Protein 3CYG (pdb70)

B-factor: mean 59.07, std 14.81, range [22.62, 112.81]

Radius of gyration: 25.95 Å; Cα contacts (8 Å, |Δi|>4): 690; chains: 2; bounding box: 53×81×64 Å

Solvent-accessible surface area: 22153 Å² total

Nearest PDB structures (foldseek):
  3cyg-assembly2_A  TM=1.002E+00  e=1.520E-41  Fervidobacterium nodosum Rt17-B1
  3cyg-assembly3_B  TM=9.749E-01  e=2.012E-31  Fervidobacterium nodosum Rt17-B1
  3s5t-assembly1_A-2  TM=7.411E-01  e=6.518E-13  Bacteroides fragilis NCTC 9343
  5jen-assembly1_A  TM=7.368E-01  e=2.072E-12  Bacillus subtilis subsp. subtilis str. 168
  4e72-assembly1_A  TM=6.766E-01  e=4.238E-10  Pseudomonas aeruginosa PAO1

Structure (mmCIF, N/CA/C/O backbone):
data_3CYG
#
_entry.id   3CYG
#
_cell.length_a   42.228
_cell.length_b   72.794
_cell.length_c   166.359
_cell.angle_alpha   90.00
_cell.angle_beta   90.00
_cell.angle_gamma   90.00
#
_symmetry.space_group_name_H-M   'P 21 21 21'
#
loop_
_entity.id
_entity.type
_entity.pdbx_description
1 polymer 'Uncharacterized protein'
2 water water
#
loop_
_atom_site.group_PDB
_atom_site.id
_atom_site.type_symbol
_atom_site.label_atom_id
_atom_site.label_alt_id
_atom_site.label_comp_id
_atom_site.label_asym_id
_atom_site.label_entity_id
_atom_site.label_seq_id
_atom_site.pdbx_PDB_ins_code
_atom_site.Cartn_x
_atom_site.Cartn_y
_atom_site.Cartn_z
_atom_site.occupancy
_atom_site.B_iso_or_equiv
_atom_site.auth_seq_id
_atom_site.auth_comp_id
_atom_site.auth_asym_id
_atom_site.auth_atom_id
_atom_site.pdbx_PDB_model_num
ATOM 1 N N . LEU A 1 3 ? 30.428 12.655 -13.516 1.00 69.78 36 LEU A N 1
ATOM 2 C CA . LEU A 1 3 ? 30.395 12.691 -12.026 1.00 71.30 36 LEU A CA 1
ATOM 3 C C . LEU A 1 3 ? 29.029 13.155 -11.481 1.00 72.48 36 LEU A C 1
ATOM 4 O O . LEU A 1 3 ? 28.156 13.601 -12.234 1.00 72.63 36 LEU A O 1
ATOM 9 N N . ARG A 1 4 ? 28.853 13.040 -10.168 1.00 73.73 37 ARG A N 1
ATOM 10 C CA . ARG A 1 4 ? 27.606 13.410 -9.505 1.00 74.59 37 ARG A CA 1
ATOM 11 C C . ARG A 1 4 ? 27.412 14.918 -9.320 1.00 74.10 37 ARG A C 1
ATOM 12 O O . ARG A 1 4 ? 28.368 15.657 -9.086 1.00 74.21 37 ARG A O 1
ATOM 28 N N . LYS A 1 6 ? 26.891 18.572 -8.151 1.00 66.36 39 LYS A N 1
ATOM 29 C CA . LYS A 1 6 ? 27.483 19.213 -6.977 1.00 63.85 39 LYS A CA 1
ATOM 30 C C . LYS A 1 6 ? 26.705 20.389 -6.379 1.00 59.73 39 LYS A C 1
ATOM 31 O O . LYS A 1 6 ? 26.368 21.349 -7.062 1.00 60.54 39 LYS A O 1
ATOM 37 N N . VAL A 1 7 ? 26.451 20.295 -5.079 1.00 55.20 40 VAL A N 1
ATOM 38 C CA . VAL A 1 7 ? 25.681 21.281 -4.327 1.00 50.58 40 VAL A CA 1
ATOM 39 C C . VAL A 1 7 ? 26.473 22.432 -3.710 1.00 49.01 40 VAL A C 1
ATOM 40 O O . VAL A 1 7 ? 25.933 23.215 -2.933 1.00 50.08 40 VAL A O 1
ATOM 44 N N . PHE A 1 8 ? 27.749 22.532 -4.052 1.00 45.21 41 PHE A N 1
ATOM 45 C CA . PHE A 1 8 ? 28.589 23.583 -3.515 1.00 42.12 41 PHE A CA 1
ATOM 46 C C . PHE A 1 8 ? 29.511 24.095 -4.582 1.00 42.00 41 PHE A C 1
ATOM 47 O O . PHE A 1 8 ? 30.106 23.312 -5.314 1.00 42.57 41 PHE A O 1
ATOM 55 N N . GLU A 1 9 ? 29.632 25.413 -4.668 1.00 41.83 42 GLU A N 1
ATOM 56 C CA . GLU A 1 9 ? 30.516 26.033 -5.646 1.00 41.90 42 GLU A CA 1
ATOM 57 C C . GLU A 1 9 ? 31.146 27.272 -5.013 1.00 40.08 42 GLU A C 1
ATOM 58 O O . GLU A 1 9 ? 30.657 27.775 -4.007 1.00 37.66 42 GLU A O 1
ATOM 64 N N . ILE A 1 10 ? 32.236 27.738 -5.614 1.00 39.19 43 ILE A N 1
ATOM 65 C CA . ILE A 1 10 ? 32.959 28.921 -5.154 1.00 37.62 43 ILE A CA 1
ATOM 66 C C . ILE A 1 10 ? 33.064 29.929 -6.299 1.00 37.53 43 ILE A C 1
ATOM 67 O O . ILE A 1 10 ? 33.580 29.618 -7.368 1.00 38.45 43 ILE A O 1
ATOM 72 N N . VAL A 1 11 ? 32.566 31.132 -6.073 1.00 38.83 44 VAL A N 1
ATOM 73 C CA . VAL A 1 11 ? 32.619 32.173 -7.088 1.00 40.74 44 VAL A CA 1
ATOM 74 C C . VAL A 1 11 ? 33.790 33.097 -6.773 1.00 43.07 44 VAL A C 1
ATOM 75 O O . VAL A 1 11 ? 33.822 33.736 -5.716 1.00 42.87 44 VAL A O 1
ATOM 79 N N . LYS A 1 12 ? 34.762 33.143 -7.684 1.00 44.37 45 LYS A N 1
ATOM 80 C CA . LYS A 1 12 ? 35.958 33.969 -7.499 1.00 47.59 45 LYS A CA 1
ATOM 81 C C . LYS A 1 12 ? 35.858 35.320 -8.192 1.00 48.90 45 LYS A C 1
ATOM 82 O O . LYS A 1 12 ? 35.263 35.447 -9.264 1.00 49.83 45 LYS A O 1
ATOM 88 N N . SER A 1 13 ? 36.467 36.329 -7.589 1.00 49.51 46 SER A N 1
ATOM 89 C CA . SER A 1 13 ? 36.427 37.647 -8.178 1.00 51.98 46 SER A CA 1
ATOM 90 C C . SER A 1 13 ? 37.360 38.604 -7.465 1.00 54.54 46 SER A C 1
ATOM 91 O O . SER A 1 13 ? 37.405 38.651 -6.241 1.00 55.35 46 SER A O 1
ATOM 94 N N . SER A 1 14 ? 38.103 39.380 -8.238 1.00 56.14 47 SER A N 1
ATOM 95 C CA . SER A 1 14 ? 39.016 40.338 -7.654 1.00 56.48 47 SER A CA 1
ATOM 96 C C . SER A 1 14 ? 38.806 41.737 -8.227 1.00 56.92 47 SER A C 1
ATOM 97 O O . SER A 1 14 ? 37.988 41.936 -9.118 1.00 56.74 47 SER A O 1
ATOM 100 N N . THR A 1 15 ? 39.530 42.707 -7.679 1.00 57.67 48 THR A N 1
ATOM 101 C CA . THR A 1 15 ? 39.477 44.082 -8.156 1.00 57.72 48 THR A CA 1
ATOM 102 C C . THR A 1 15 ? 40.785 44.719 -7.742 1.00 57.52 48 THR A C 1
ATOM 103 O O . THR A 1 15 ? 41.510 44.182 -6.912 1.00 56.70 48 THR A O 1
ATOM 107 N N . GLU A 1 16 ? 41.089 45.869 -8.319 1.00 59.19 49 GLU A N 1
ATOM 108 C CA . GLU A 1 16 ? 42.332 46.544 -7.990 1.00 60.19 49 GLU A CA 1
ATOM 109 C C . GLU A 1 16 ? 42.401 47.998 -8.411 1.00 59.51 49 GLU A C 1
ATOM 110 O O . GLU A 1 16 ? 41.705 48.446 -9.317 1.00 59.44 49 GLU A O 1
ATOM 116 N N . ASN A 1 17 ? 43.254 48.725 -7.711 1.00 58.60 50 ASN A N 1
ATOM 117 C CA . ASN A 1 17 ? 43.519 50.109 -7.995 1.00 59.29 50 ASN A CA 1
ATOM 118 C C . ASN A 1 17 ? 44.791 50.426 -7.242 1.00 60.78 50 ASN A C 1
ATOM 119 O O . ASN A 1 17 ? 45.380 49.541 -6.615 1.00 60.33 50 ASN A O 1
ATOM 124 N N . GLU A 1 18 ? 45.238 51.668 -7.306 1.00 62.59 51 GLU A N 1
ATOM 125 C CA . GLU A 1 18 ? 46.480 52.007 -6.639 1.00 64.66 51 GLU A CA 1
ATOM 126 C C . GLU A 1 18 ? 46.493 51.942 -5.106 1.00 64.72 51 GLU A C 1
ATOM 127 O O . GLU A 1 18 ? 47.573 51.983 -4.514 1.00 66.14 51 GLU A O 1
ATOM 133 N N . ILE A 1 19 ? 45.336 51.831 -4.451 1.00 62.79 52 ILE A N 1
ATOM 134 C CA . ILE A 1 19 ? 45.347 51.763 -2.989 1.00 60.85 52 ILE A CA 1
ATOM 135 C C . ILE A 1 19 ? 44.955 50.417 -2.374 1.00 60.54 52 ILE A C 1
ATOM 136 O O . ILE A 1 19 ? 45.427 50.069 -1.289 1.00 60.12 52 ILE A O 1
ATOM 141 N N . VAL A 1 20 ? 44.109 49.652 -3.054 1.00 59.72 53 VAL A N 1
ATOM 142 C CA . VAL A 1 20 ? 43.700 48.368 -2.510 1.00 57.57 53 VAL A CA 1
ATOM 143 C C . VAL A 1 20 ? 43.500 47.262 -3.534 1.00 58.92 53 VAL A C 1
ATOM 144 O O . VAL A 1 20 ? 43.061 47.499 -4.662 1.00 57.29 53 VAL A O 1
ATOM 148 N N . ARG A 1 21 ? 43.833 46.047 -3.107 1.00 60.11 54 ARG A N 1
ATOM 149 C CA . ARG A 1 21 ? 43.702 44.841 -3.915 1.00 60.86 54 ARG A CA 1
ATOM 150 C C . ARG A 1 21 ? 42.661 43.951 -3.247 1.00 58.67 54 ARG A C 1
ATOM 151 O O . ARG A 1 21 ? 42.870 43.493 -2.134 1.00 58.34 54 ARG A O 1
ATOM 159 N N . ILE A 1 22 ? 41.553 43.690 -3.928 1.00 57.06 55 ILE A N 1
ATOM 160 C CA . ILE A 1 22 ? 40.505 42.852 -3.367 1.00 53.66 55 ILE A CA 1
ATOM 161 C C . ILE A 1 22 ? 40.376 41.534 -4.115 1.00 53.68 55 ILE A C 1
ATOM 162 O O . ILE A 1 22 ? 40.259 41.506 -5.337 1.00 51.90 55 ILE A O 1
ATOM 167 N N . HIS A 1 23 ? 40.401 40.449 -3.353 1.00 53.44 56 HIS A N 1
ATOM 168 C CA . HIS A 1 23 ? 40.257 39.100 -3.871 1.00 52.74 56 HIS A CA 1
ATOM 169 C C . HIS A 1 23 ? 39.205 38.407 -3.023 1.00 50.34 56 HIS A C 1
ATOM 170 O O . HIS A 1 23 ? 39.297 38.367 -1.798 1.00 49.62 56 HIS A O 1
ATOM 177 N N . VAL A 1 24 ? 38.205 37.854 -3.691 1.00 48.16 57 VAL A N 1
ATOM 178 C CA . VAL A 1 24 ? 37.100 37.217 -3.007 1.00 45.56 57 VAL A CA 1
ATOM 179 C C . VAL A 1 24 ? 36.701 35.858 -3.528 1.00 44.78 57 VAL A C 1
ATOM 180 O O . VAL A 1 24 ? 36.562 35.643 -4.727 1.00 45.02 57 VAL A O 1
ATOM 184 N N . GLU A 1 25 ? 36.518 34.939 -2.598 1.00 44.70 58 GLU A N 1
ATOM 185 C CA . GLU A 1 25 ? 36.089 33.594 -2.931 1.00 45.47 58 GLU A CA 1
ATOM 186 C C . GLU A 1 25 ? 34.775 33.416 -2.204 1.00 44.36 58 GLU A C 1
ATOM 187 O O . GLU A 1 25 ? 34.751 33.185 -0.998 1.00 43.91 58 GLU A O 1
ATOM 193 N N . LEU A 1 26 ? 33.684 33.541 -2.949 1.00 44.22 59 LEU A N 1
ATOM 194 C CA . LEU A 1 26 ? 32.355 33.437 -2.375 1.00 43.70 59 LEU A CA 1
ATOM 195 C C . LEU A 1 26 ? 31.797 32.018 -2.371 1.00 43.18 59 LEU A C 1
ATOM 196 O O . LEU A 1 26 ? 31.589 31.417 -3.428 1.00 44.14 59 LEU A O 1
ATOM 201 N N . PRO A 1 27 ? 31.575 31.450 -1.174 1.00 42.68 60 PRO A N 1
ATOM 202 C CA . PRO A 1 27 ? 31.029 30.097 -1.040 1.00 42.26 60 PRO A CA 1
ATOM 203 C C . PRO A 1 27 ? 29.525 30.099 -1.301 1.00 42.62 60 PRO A C 1
ATOM 204 O O . PRO A 1 27 ? 28.801 30.946 -0.776 1.00 42.90 60 PRO A O 1
ATOM 208 N N . ARG A 1 28 ? 29.041 29.156 -2.099 1.00 42.42 61 ARG A N 1
ATOM 209 C CA . ARG A 1 28 ? 27.612 29.119 -2.372 1.00 43.81 61 ARG A CA 1
ATOM 210 C C . ARG A 1 28 ? 27.021 27.734 -2.498 1.00 41.88 61 ARG A C 1
ATOM 211 O O . ARG A 1 28 ? 27.531 26.905 -3.236 1.00 42.24 61 ARG A O 1
ATOM 219 N N . LEU A 1 29 ? 25.938 27.496 -1.770 1.00 42.21 62 LEU A N 1
ATOM 220 C CA . LEU A 1 29 ? 25.212 26.235 -1.866 1.00 42.46 62 LEU A CA 1
ATOM 221 C C . LEU A 1 29 ? 24.223 26.343 -3.022 1.00 42.42 62 LEU A C 1
ATOM 222 O O . LEU A 1 29 ? 23.634 27.396 -3.252 1.00 42.94 62 LEU A O 1
ATOM 227 N N . LYS A 1 30 ? 24.035 25.249 -3.744 1.00 42.88 63 LYS A N 1
ATOM 228 C CA . LYS A 1 30 ? 23.113 25.243 -4.869 1.00 44.26 63 LYS A CA 1
ATOM 229 C C . LYS A 1 30 ? 22.503 23.859 -5.011 1.00 44.64 63 LYS A C 1
ATOM 230 O O . LYS A 1 30 ? 23.120 22.868 -4.625 1.00 45.36 63 LYS A O 1
ATOM 236 N N . TYR A 1 31 ? 21.287 23.798 -5.546 1.00 43.08 64 TYR A N 1
ATOM 237 C CA . TYR A 1 31 ? 20.617 22.525 -5.772 1.00 42.24 64 TYR A CA 1
ATOM 238 C C . TYR A 1 31 ? 20.341 21.763 -4.492 1.00 41.59 64 TYR A C 1
ATOM 239 O O . TYR A 1 31 ? 20.423 20.538 -4.445 1.00 40.61 64 TYR A O 1
ATOM 248 N N . LEU A 1 32 ? 20.000 22.505 -3.451 1.00 41.45 65 LEU A N 1
ATOM 249 C CA . LEU A 1 32 ? 19.689 21.913 -2.160 1.00 42.87 65 LEU A CA 1
ATOM 250 C C . LEU A 1 32 ? 18.224 21.520 -2.129 1.00 43.09 65 LEU A C 1
ATOM 251 O O . LEU A 1 32 ? 17.398 22.123 -2.819 1.00 43.97 65 LEU A O 1
ATOM 256 N N . LYS A 1 33 ? 17.907 20.499 -1.342 1.00 40.93 66 LYS A N 1
ATOM 257 C CA . LYS A 1 33 ? 16.537 20.042 -1.231 1.00 41.49 66 LYS A CA 1
ATOM 258 C C . LYS A 1 33 ? 15.708 21.150 -0.573 1.00 41.19 66 LYS A C 1
ATOM 259 O O . LYS A 1 33 ? 14.527 21.325 -0.881 1.00 41.95 66 LYS A O 1
ATOM 265 N N . ASP A 1 34 ? 16.351 21.894 0.325 1.00 39.81 67 ASP A N 1
ATOM 266 C CA . ASP A 1 34 ? 15.730 23.004 1.047 1.00 39.23 67 ASP A CA 1
ATOM 267 C C . ASP A 1 34 ? 16.281 24.336 0.506 1.00 38.76 67 ASP A C 1
ATOM 268 O O . ASP A 1 34 ? 17.376 24.763 0.867 1.00 37.40 67 ASP A O 1
ATOM 273 N N . SER A 1 35 ? 15.508 24.987 -0.355 1.00 38.49 68 SER A N 1
ATOM 274 C CA . SER A 1 35 ? 15.935 26.230 -0.962 1.00 40.84 68 SER A CA 1
ATOM 275 C C . SER A 1 35 ? 15.925 27.447 -0.039 1.00 41.71 68 SER A C 1
ATOM 276 O O . SER A 1 35 ? 16.695 28.390 -0.259 1.00 42.03 68 SER A O 1
ATOM 279 N N . ASN A 1 36 ? 15.065 27.452 0.975 1.00 40.63 69 ASN A N 1
ATOM 280 C CA . ASN A 1 36 ? 15.055 28.578 1.898 1.00 41.84 69 ASN A CA 1
ATOM 281 C C . ASN A 1 36 ? 16.327 28.539 2.709 1.00 40.06 69 ASN A C 1
ATOM 282 O O . ASN A 1 36 ? 16.889 29.572 3.085 1.00 37.34 69 ASN A O 1
ATOM 287 N N . PHE A 1 37 ? 16.777 27.324 2.973 1.00 38.25 70 PHE A N 1
ATOM 288 C CA . PHE A 1 37 ? 17.990 27.132 3.728 1.00 37.41 70 PHE A CA 1
ATOM 289 C C . PHE A 1 37 ? 19.187 27.646 2.924 1.00 37.77 70 PHE A C 1
ATOM 290 O O . PHE A 1 37 ? 20.079 28.294 3.448 1.00 38.72 70 PHE A O 1
ATOM 298 N N . GLU A 1 38 ? 19.174 27.351 1.634 1.00 37.61 71 GLU A N 1
ATOM 299 C CA . GLU A 1 38 ? 20.215 27.750 0.717 1.00 39.19 71 GLU A CA 1
ATOM 300 C C . GLU A 1 38 ? 20.301 29.265 0.550 1.00 42.24 71 GLU A C 1
ATOM 301 O O . GLU A 1 38 ? 21.379 29.818 0.413 1.00 42.39 71 GLU A O 1
ATOM 307 N N . GLU A 1 39 ? 19.165 29.943 0.578 1.00 46.29 72 GLU A N 1
ATOM 308 C CA . GLU A 1 39 ? 19.173 31.385 0.419 1.00 48.29 72 GLU A CA 1
ATOM 309 C C . GLU A 1 39 ? 19.694 32.085 1.665 1.00 48.60 72 GLU A C 1
ATOM 310 O O . GLU A 1 39 ? 20.617 32.895 1.577 1.00 49.55 72 GLU A O 1
ATOM 316 N N . LYS A 1 40 ? 19.129 31.770 2.826 1.00 46.80 73 LYS A N 1
ATOM 317 C CA . LYS A 1 40 ? 19.566 32.429 4.050 1.00 47.12 73 LYS A CA 1
ATOM 318 C C . LYS A 1 40 ? 21.051 32.200 4.306 1.00 47.51 73 LYS A C 1
ATOM 319 O O . LYS A 1 40 ? 21.739 33.075 4.833 1.00 47.43 73 LYS A O 1
ATOM 325 N N . PHE A 1 41 ? 21.550 31.031 3.913 1.00 45.58 74 PHE A N 1
ATOM 326 C CA . PHE A 1 41 ? 22.947 30.718 4.139 1.00 44.14 74 PHE A CA 1
ATOM 327 C C . PHE A 1 41 ? 23.860 31.493 3.208 1.00 42.84 74 PHE A C 1
ATOM 328 O O . PHE A 1 41 ? 24.829 32.126 3.645 1.00 40.88 74 PHE A O 1
ATOM 336 N N . ASN A 1 42 ? 23.539 31.423 1.923 1.00 39.97 75 ASN A N 1
ATOM 337 C CA . ASN A 1 42 ? 24.297 32.100 0.888 1.00 40.62 75 ASN A CA 1
ATOM 338 C C . ASN A 1 42 ? 24.391 33.618 1.024 1.00 42.80 75 ASN A C 1
ATOM 339 O O . ASN A 1 42 ? 25.439 34.200 0.759 1.00 45.30 75 ASN A O 1
ATOM 344 N N . SER A 1 43 ? 23.305 34.268 1.422 1.00 42.98 76 SER A N 1
ATOM 345 C CA . SER A 1 43 ? 23.337 35.713 1.553 1.00 43.39 76 SER A CA 1
ATOM 346 C C . SER A 1 43 ? 23.970 36.111 2.870 1.00 42.24 76 SER A C 1
ATOM 347 O O . SER A 1 43 ? 24.617 37.144 2.970 1.00 43.87 76 SER A O 1
ATOM 350 N N . GLU A 1 44 ? 23.786 35.283 3.884 1.00 41.91 77 GLU A N 1
ATOM 351 C CA . GLU A 1 44 ? 24.350 35.563 5.190 1.00 42.79 77 GLU A CA 1
ATOM 352 C C . GLU A 1 44 ? 25.881 35.608 5.106 1.00 43.73 77 GLU A C 1
ATOM 353 O O . GLU A 1 44 ? 26.524 36.509 5.659 1.00 43.39 77 GLU A O 1
ATOM 359 N N . VAL A 1 45 ? 26.454 34.635 4.404 1.00 43.55 78 VAL A N 1
ATOM 360 C CA . VAL A 1 45 ? 27.901 34.554 4.246 1.00 44.10 78 VAL A CA 1
ATOM 361 C C . VAL A 1 45 ? 28.367 35.609 3.243 1.00 45.61 78 VAL A C 1
ATOM 362 O O . VAL A 1 45 ? 29.482 36.120 3.316 1.00 44.87 78 VAL A O 1
ATOM 366 N N . GLU A 1 46 ? 27.500 35.936 2.301 1.00 46.98 79 GLU A N 1
ATOM 367 C CA . GLU A 1 46 ? 27.830 36.945 1.318 1.00 49.08 79 GLU A CA 1
ATOM 368 C C . GLU A 1 46 ? 27.818 38.323 1.992 1.00 48.52 79 GLU A C 1
ATOM 369 O O . GLU A 1 46 ? 28.569 39.217 1.628 1.00 47.57 79 GLU A O 1
ATOM 375 N N . GLU A 1 47 ? 26.962 38.480 2.987 1.00 47.54 80 GLU A N 1
ATOM 376 C CA . GLU A 1 47 ? 26.851 39.738 3.699 1.00 48.74 80 GLU A CA 1
ATOM 377 C C . GLU A 1 47 ? 28.132 40.023 4.466 1.00 47.91 80 GLU A C 1
ATOM 378 O O . GLU A 1 47 ? 28.636 41.144 4.464 1.00 46.57 80 GLU A O 1
ATOM 384 N N . LYS A 1 48 ? 28.646 38.987 5.119 1.00 46.65 81 LYS A N 1
ATOM 385 C CA . LYS A 1 48 ? 29.866 39.082 5.898 1.00 44.67 81 LYS A CA 1
ATOM 386 C C . LYS A 1 48 ? 31.087 39.393 5.044 1.00 44.49 81 LYS A C 1
ATOM 387 O O . LYS A 1 48 ? 31.998 40.087 5.485 1.00 44.50 81 LYS A O 1
ATOM 393 N N . ILE A 1 49 ? 31.114 38.867 3.826 1.00 45.40 82 ILE A N 1
ATOM 394 C CA . ILE A 1 49 ? 32.240 39.102 2.929 1.00 45.15 82 ILE A CA 1
ATOM 395 C C . ILE A 1 49 ? 32.257 40.558 2.455 1.00 46.02 82 ILE A C 1
ATOM 396 O O . ILE A 1 49 ? 33.290 41.232 2.514 1.00 43.84 82 ILE A O 1
ATOM 401 N N . LYS A 1 50 ? 31.109 41.045 2.001 1.00 46.67 83 LYS A N 1
ATOM 402 C CA . LYS A 1 50 ? 31.035 42.412 1.532 1.00 50.03 83 LYS A CA 1
ATOM 403 C C . LYS A 1 50 ? 31.433 43.349 2.658 1.00 50.55 83 LYS A C 1
ATOM 404 O O . LYS A 1 50 ? 32.170 44.308 2.442 1.00 50.23 83 LYS A O 1
ATOM 410 N N . LYS A 1 51 ? 30.967 43.054 3.866 1.00 50.40 84 LYS A N 1
ATOM 411 C CA . LYS A 1 51 ? 31.289 43.889 5.013 1.00 52.18 84 LYS A CA 1
ATOM 412 C C . LYS A 1 51 ? 32.796 43.900 5.271 1.00 50.29 84 LYS A C 1
ATOM 413 O O . LYS A 1 51 ? 33.398 44.958 5.383 1.00 50.49 84 LYS A O 1
ATOM 419 N N . PHE A 1 52 ? 33.407 42.725 5.351 1.00 49.28 85 PHE A N 1
ATOM 420 C CA . PHE A 1 52 ? 34.847 42.642 5.594 1.00 48.38 85 PHE A CA 1
ATOM 421 C C . PHE A 1 52 ? 35.590 43.431 4.538 1.00 47.27 85 PHE A C 1
ATOM 422 O O . PHE A 1 52 ? 36.502 44.190 4.844 1.00 47.75 85 PHE A O 1
ATOM 430 N N . VAL A 1 53 ? 35.179 43.244 3.291 1.00 45.74 86 VAL A N 1
ATOM 431 C CA . VAL A 1 53 ? 35.807 43.912 2.167 1.00 45.60 86 VAL A CA 1
ATOM 432 C C . VAL A 1 53 ? 35.627 45.433 2.180 1.00 45.48 86 VAL A C 1
ATOM 433 O O . VAL A 1 53 ? 36.577 46.163 1.935 1.00 43.18 86 VAL A O 1
ATOM 437 N N . ASN A 1 54 ? 34.428 45.912 2.487 1.00 46.13 87 ASN A N 1
ATOM 438 C CA . ASN A 1 54 ? 34.193 47.350 2.521 1.00 47.38 87 ASN A CA 1
ATOM 439 C C . ASN A 1 54 ? 34.857 48.021 3.704 1.00 48.11 87 ASN A C 1
ATOM 440 O O . ASN A 1 54 ? 34.980 49.237 3.743 1.00 47.91 87 ASN A O 1
ATOM 445 N N . GLU A 1 55 ? 35.256 47.224 4.681 1.00 49.69 88 GLU A N 1
ATOM 446 C CA . GLU A 1 55 ? 35.939 47.753 5.837 1.00 51.86 88 GLU A CA 1
ATOM 447 C C . GLU A 1 55 ? 37.406 47.923 5.462 1.00 52.10 88 GLU A C 1
ATOM 448 O O . GLU A 1 55 ? 38.019 48.935 5.788 1.00 52.00 88 GLU A O 1
ATOM 454 N N . VAL A 1 56 ? 37.970 46.936 4.773 1.00 51.09 89 VAL A N 1
ATOM 455 C CA . VAL A 1 56 ? 39.362 47.030 4.361 1.00 50.98 89 VAL A CA 1
ATOM 456 C C . VAL A 1 56 ? 39.536 48.091 3.270 1.00 52.80 89 VAL A C 1
ATOM 457 O O . VAL A 1 56 ? 40.653 48.521 2.992 1.00 52.05 89 VAL A O 1
ATOM 461 N N . LYS A 1 57 ? 38.431 48.512 2.656 1.00 53.29 90 LYS A N 1
ATOM 462 C CA . LYS A 1 57 ? 38.490 49.536 1.619 1.00 55.03 90 LYS A CA 1
ATOM 463 C C . LYS A 1 57 ? 38.423 50.902 2.278 1.00 56.33 90 LYS A C 1
ATOM 464 O O . LYS A 1 57 ? 39.272 51.753 2.041 1.00 56.62 90 LYS A O 1
ATOM 470 N N . GLY A 1 58 ? 37.418 51.105 3.120 1.00 58.72 91 GLY A N 1
ATOM 471 C CA . GLY A 1 58 ? 37.285 52.378 3.810 1.00 59.99 91 GLY A CA 1
ATOM 472 C C . GLY A 1 58 ? 38.545 52.723 4.585 1.00 60.45 91 GLY A C 1
ATOM 473 O O . GLY A 1 58 ? 38.859 53.896 4.788 1.00 61.56 91 GLY A O 1
ATOM 474 N N . ILE A 1 59 ? 39.277 51.696 5.000 1.00 59.38 92 ILE A N 1
ATOM 475 C CA . ILE A 1 59 ? 40.501 51.877 5.759 1.00 60.03 92 ILE A CA 1
ATOM 476 C C . ILE A 1 59 ? 41.662 52.233 4.859 1.00 60.61 92 ILE A C 1
ATOM 477 O O . ILE A 1 59 ? 42.608 52.891 5.282 1.00 60.49 92 ILE A O 1
ATOM 482 N N . ALA A 1 60 ? 41.590 51.788 3.615 1.00 61.69 93 ALA A N 1
ATOM 483 C CA . ALA A 1 60 ? 42.630 52.101 2.655 1.00 62.76 93 ALA A CA 1
ATOM 484 C C . ALA A 1 60 ? 42.348 53.527 2.167 1.00 63.33 93 ALA A C 1
ATOM 485 O O . ALA A 1 60 ? 43.256 54.302 1.894 1.00 61.97 93 ALA A O 1
ATOM 487 N N . GLN A 1 61 ? 41.070 53.868 2.092 1.00 65.41 94 GLN A N 1
ATOM 488 C CA . GLN A 1 61 ? 40.661 55.190 1.655 1.00 69.04 94 GLN A CA 1
ATOM 489 C C . GLN A 1 61 ? 41.124 56.265 2.613 1.00 70.70 94 GLN A C 1
ATOM 490 O O . GLN A 1 61 ? 41.742 57.248 2.205 1.00 70.66 94 GLN A O 1
ATOM 496 N N . GLU A 1 62 ? 40.819 56.078 3.892 1.00 72.37 95 GLU A N 1
ATOM 497 C CA . GLU A 1 62 ? 41.200 57.060 4.885 1.00 73.94 95 GLU A CA 1
ATOM 498 C C . GLU A 1 62 ? 42.709 57.167 4.990 1.00 73.33 95 GLU A C 1
ATOM 499 O O . GLU A 1 62 ? 43.248 58.263 4.886 1.00 73.58 95 GLU A O 1
ATOM 505 N N . ASP A 1 63 ? 43.398 56.045 5.183 1.00 72.38 96 ASP A N 1
ATOM 506 C CA . ASP A 1 63 ? 44.852 56.095 5.294 1.00 71.95 96 ASP A CA 1
ATOM 507 C C . ASP A 1 63 ? 45.466 56.793 4.099 1.00 72.77 96 ASP A C 1
ATOM 508 O O . ASP A 1 63 ? 46.472 57.487 4.226 1.00 72.45 96 ASP A O 1
ATOM 513 N N . HIS A 1 64 ? 44.865 56.607 2.931 1.00 73.42 97 HIS A N 1
ATOM 514 C CA . HIS A 1 64 ? 45.372 57.258 1.738 1.00 72.90 97 HIS A CA 1
ATOM 515 C C . HIS A 1 64 ? 44.951 58.724 1.757 1.00 72.95 97 HIS A C 1
ATOM 516 O O . HIS A 1 64 ? 45.760 59.606 1.483 1.00 72.33 97 HIS A O 1
ATOM 523 N N . ASP A 1 65 ? 43.685 58.972 2.081 1.00 73.11 98 ASP A N 1
ATOM 524 C CA . ASP A 1 65 ? 43.160 60.333 2.163 1.00 74.18 98 ASP A CA 1
ATOM 525 C C . ASP A 1 65 ? 44.017 61.177 3.104 1.00 74.99 98 ASP A C 1
ATOM 526 O O . ASP A 1 65 ? 44.295 62.346 2.829 1.00 75.43 98 ASP A O 1
ATOM 531 N N . LYS A 1 66 ? 44.411 60.584 4.229 1.00 74.90 99 LYS A N 1
ATOM 532 C CA . LYS A 1 66 ? 45.231 61.279 5.213 1.00 74.53 99 LYS A CA 1
ATOM 533 C C . LYS A 1 66 ? 46.695 61.101 4.843 1.00 74.77 99 LYS A C 1
ATOM 534 O O . LYS A 1 66 ? 47.592 61.307 5.656 1.00 74.01 99 LYS A O 1
ATOM 540 N N . ASP A 1 67 ? 46.912 60.714 3.591 1.00 75.44 100 ASP A N 1
ATOM 541 C CA . ASP A 1 67 ? 48.245 60.516 3.040 1.00 76.66 100 ASP A CA 1
ATOM 542 C C . ASP A 1 67 ? 49.206 59.864 4.019 1.00 77.13 100 ASP A C 1
ATOM 543 O O . ASP A 1 67 ? 50.187 60.473 4.431 1.00 77.10 100 ASP A O 1
ATOM 548 N N . VAL A 1 68 ? 48.916 58.624 4.392 1.00 77.98 101 VAL A N 1
ATOM 549 C CA . VAL A 1 68 ? 49.767 57.881 5.315 1.00 77.83 101 VAL A CA 1
ATOM 550 C C . VAL A 1 68 ? 49.896 56.436 4.852 1.00 77.98 101 VAL A C 1
ATOM 551 O O . VAL A 1 68 ? 50.449 55.595 5.558 1.00 78.30 101 VAL A O 1
ATOM 555 N N . GLN A 1 69 ? 49.369 56.146 3.667 1.00 77.78 102 GLN A N 1
ATOM 556 C CA . GLN A 1 69 ? 49.467 54.804 3.130 1.00 78.18 102 GLN A CA 1
ATOM 557 C C . GLN A 1 69 ? 50.825 54.740 2.456 1.00 78.38 102 GLN A C 1
ATOM 558 O O . GLN A 1 69 ? 51.174 55.612 1.664 1.00 79.50 102 GLN A O 1
ATOM 564 N N . HIS A 1 70 ? 51.603 53.721 2.785 1.00 77.90 103 HIS A N 1
ATOM 565 C CA . HIS A 1 70 ? 52.925 53.587 2.201 1.00 78.78 103 HIS A CA 1
ATOM 566 C C . HIS A 1 70 ? 52.907 52.604 1.045 1.00 78.60 103 HIS A C 1
ATOM 567 O O . HIS A 1 70 ? 53.716 52.704 0.119 1.00 79.48 103 HIS A O 1
ATOM 574 N N . THR A 1 71 ? 51.981 51.651 1.102 1.00 76.91 104 THR A N 1
ATOM 575 C CA . THR A 1 71 ? 51.864 50.636 0.062 1.00 72.83 104 THR A CA 1
ATOM 576 C C . THR A 1 71 ? 50.395 50.260 -0.078 1.00 69.45 104 THR A C 1
ATOM 577 O O . THR A 1 71 ? 49.581 50.609 0.772 1.00 69.43 104 THR A O 1
ATOM 581 N N . PRO A 1 72 ? 50.033 49.568 -1.168 1.00 66.65 105 PRO A N 1
ATOM 582 C CA . PRO A 1 72 ? 48.645 49.162 -1.389 1.00 64.17 105 PRO A CA 1
ATOM 583 C C . PRO A 1 72 ? 48.189 48.138 -0.369 1.00 63.21 105 PRO A C 1
ATOM 584 O O . PRO A 1 72 ? 48.912 47.185 -0.088 1.00 63.08 105 PRO A O 1
ATOM 588 N N . TYR A 1 73 ? 46.999 48.333 0.194 1.00 61.77 106 TYR A N 1
ATOM 589 C CA . TYR A 1 73 ? 46.469 47.373 1.154 1.00 59.58 106 TYR A CA 1
ATOM 590 C C . TYR A 1 73 ? 45.727 46.287 0.374 1.00 59.65 106 TYR A C 1
ATOM 591 O O . TYR A 1 73 ? 45.400 46.460 -0.800 1.00 59.68 106 TYR A O 1
ATOM 600 N N . GLU A 1 74 ? 45.463 45.164 1.028 1.00 59.84 107 GLU A N 1
ATOM 601 C CA . GLU A 1 74 ? 44.751 44.077 0.381 1.00 58.97 107 GLU A CA 1
ATOM 602 C C . GLU A 1 74 ? 43.844 43.277 1.320 1.00 56.88 107 GLU A C 1
ATOM 603 O O . GLU A 1 74 ? 44.079 43.174 2.527 1.00 54.56 107 GLU A O 1
ATOM 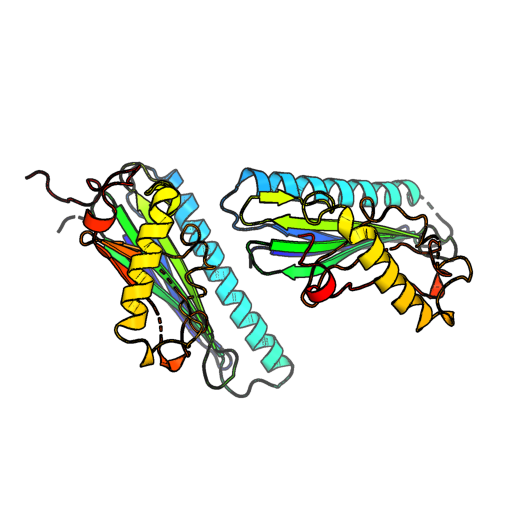609 N N . ALA A 1 75 ? 42.786 42.734 0.739 1.00 54.70 108 ALA A N 1
ATOM 610 C CA . ALA A 1 75 ? 41.837 41.911 1.464 1.00 53.08 108 ALA A CA 1
ATOM 611 C C . ALA A 1 75 ? 41.719 40.618 0.656 1.00 52.47 108 ALA A C 1
ATOM 612 O O . ALA A 1 75 ? 41.419 40.650 -0.540 1.00 52.12 108 ALA A O 1
ATOM 614 N N . TYR A 1 76 ? 41.988 39.483 1.295 1.00 50.72 109 TYR A N 1
ATOM 615 C CA . TYR A 1 76 ? 41.904 38.213 0.595 1.00 49.23 109 TYR A CA 1
ATOM 616 C C . TYR A 1 76 ? 41.043 37.180 1.323 1.00 47.04 109 TYR A C 1
ATOM 617 O O . TYR A 1 76 ? 41.447 36.603 2.337 1.00 46.05 109 TYR A O 1
ATOM 626 N N . VAL A 1 77 ? 39.847 36.964 0.786 1.00 43.26 110 VAL A N 1
ATOM 627 C CA . VAL A 1 77 ? 38.912 36.002 1.337 1.00 41.41 110 VAL A CA 1
ATOM 628 C C . VAL A 1 77 ? 38.964 34.726 0.503 1.00 41.19 110 VAL A C 1
ATOM 629 O O . VAL A 1 77 ? 38.615 34.709 -0.683 1.00 39.69 110 VAL A O 1
ATOM 633 N N . SER A 1 78 ? 39.411 33.651 1.134 1.00 39.70 111 SER A N 1
ATOM 634 C CA . SER A 1 78 ? 39.545 32.386 0.444 1.00 40.42 111 SER A CA 1
ATOM 635 C C . SER A 1 78 ? 38.742 31.297 1.131 1.00 40.36 111 SER A C 1
ATOM 636 O O . SER A 1 78 ? 38.576 31.320 2.351 1.00 39.55 111 SER A O 1
ATOM 639 N N . VAL A 1 79 ? 38.247 30.347 0.337 1.00 40.15 112 VAL A N 1
ATOM 640 C CA . VAL A 1 79 ? 37.472 29.222 0.864 1.00 38.85 112 VAL A CA 1
ATOM 641 C C . VAL A 1 79 ? 38.310 27.952 0.802 1.00 38.76 112 VAL A C 1
ATOM 642 O O . VAL A 1 79 ? 38.966 27.692 -0.196 1.00 40.39 112 VAL A O 1
ATOM 646 N N . ASP A 1 80 ? 38.273 27.165 1.871 1.00 39.80 113 ASP A N 1
ATOM 647 C CA . ASP A 1 80 ? 39.021 25.914 1.951 1.00 39.98 113 ASP A CA 1
ATOM 648 C C . ASP A 1 80 ? 38.092 24.764 2.398 1.00 38.71 113 ASP A C 1
ATOM 649 O O . ASP A 1 80 ? 37.688 24.689 3.559 1.00 38.71 113 ASP A O 1
ATOM 654 N N . VAL A 1 81 ? 37.745 23.885 1.462 1.00 37.26 114 VAL A N 1
ATOM 655 C CA . VAL A 1 81 ? 36.845 22.769 1.728 1.00 38.11 114 VAL A CA 1
ATOM 656 C C . VAL A 1 81 ? 37.588 21.623 2.406 1.00 40.96 114 VAL A C 1
ATOM 657 O O . VAL A 1 81 ? 38.609 21.164 1.910 1.00 41.55 114 VAL A O 1
ATOM 661 N N . ARG A 1 82 ? 37.067 21.160 3.537 1.00 42.49 115 ARG A N 1
ATOM 662 C CA . ARG A 1 82 ? 37.699 20.077 4.268 1.00 46.31 115 ARG A CA 1
ATOM 663 C C . ARG A 1 82 ? 37.005 18.787 3.960 1.00 47.60 115 ARG A C 1
ATOM 664 O O . ARG A 1 82 ? 37.614 17.723 3.915 1.00 47.38 115 ARG A O 1
ATOM 672 N N . TYR A 1 83 ? 35.708 18.890 3.752 1.00 48.92 116 TY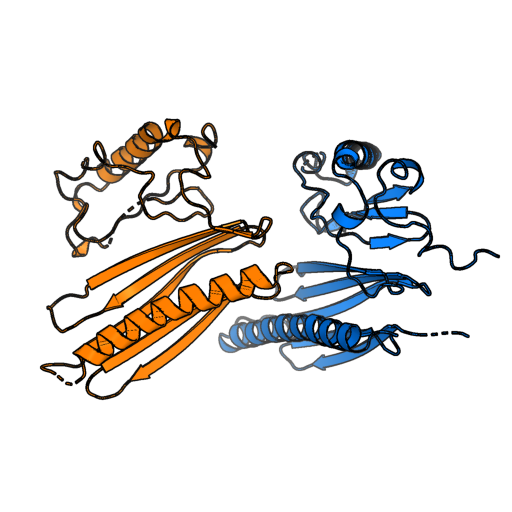R A N 1
ATOM 673 C CA . TYR A 1 83 ? 34.949 17.720 3.429 1.00 51.35 116 TYR A CA 1
ATOM 674 C C . TYR A 1 83 ? 33.788 18.046 2.509 1.00 51.80 116 TYR A C 1
ATOM 675 O O . TYR A 1 83 ? 32.999 18.952 2.772 1.00 51.99 116 TYR A O 1
ATOM 684 N N . GLU A 1 84 ? 33.700 17.316 1.408 1.00 51.94 117 GLU A N 1
ATOM 685 C CA . GLU A 1 84 ? 32.606 17.532 0.480 1.00 54.85 117 GLU A CA 1
ATOM 686 C C . GLU A 1 84 ? 31.971 16.193 0.190 1.00 55.40 117 GLU A C 1
ATOM 687 O O . GLU A 1 84 ? 32.461 15.427 -0.634 1.00 57.06 117 GLU A O 1
ATOM 693 N N . GLY A 1 85 ? 30.888 15.907 0.895 1.00 55.81 118 GLY A N 1
ATOM 694 C CA . GLY A 1 85 ? 30.200 14.653 0.688 1.00 57.35 118 GLY A CA 1
ATOM 695 C C . GLY A 1 85 ? 28.791 14.912 0.209 1.00 58.63 118 GLY A C 1
ATOM 696 O O . GLY A 1 85 ? 28.418 16.059 -0.066 1.00 59.39 118 GLY A O 1
ATOM 697 N N . LYS A 1 86 ? 28.006 13.845 0.110 1.00 59.40 119 LYS A N 1
ATOM 698 C CA . LYS A 1 86 ? 26.626 13.963 -0.332 1.00 59.20 119 LYS A CA 1
ATOM 699 C C . LYS A 1 86 ? 25.801 14.564 0.788 1.00 56.15 119 LYS A C 1
ATOM 700 O O . LYS A 1 86 ? 25.082 15.540 0.594 1.00 54.39 119 LYS A O 1
ATOM 706 N N . ASP A 1 87 ? 25.947 13.994 1.975 1.00 52.96 120 ASP A N 1
ATOM 707 C CA . ASP A 1 87 ? 25.166 14.436 3.110 1.00 52.69 120 ASP A CA 1
ATOM 708 C C . ASP A 1 87 ? 25.836 15.387 4.095 1.00 51.15 120 ASP A C 1
ATOM 709 O O . ASP A 1 87 ? 25.274 15.672 5.145 1.00 50.18 120 ASP A O 1
ATOM 714 N N . PHE A 1 88 ? 27.017 15.898 3.762 1.00 50.46 121 PHE A N 1
ATOM 715 C CA . PHE A 1 88 ? 27.716 16.806 4.669 1.00 47.80 121 PHE A CA 1
ATOM 716 C C . PHE A 1 88 ? 28.752 17.697 3.975 1.00 47.09 121 PHE A C 1
ATOM 717 O O . PHE A 1 88 ? 29.380 17.308 2.991 1.00 45.63 121 PHE A O 1
ATOM 725 N N . LEU A 1 89 ? 28.940 18.893 4.509 1.00 44.68 122 LEU A N 1
ATOM 726 C CA . LEU A 1 89 ? 29.885 19.824 3.934 1.00 40.80 122 LEU A CA 1
ATOM 727 C C . LEU A 1 89 ? 30.612 20.577 5.041 1.00 40.24 122 LEU A C 1
ATOM 728 O O . LEU A 1 89 ? 29.969 21.164 5.922 1.00 38.78 122 LEU A O 1
ATOM 733 N N . SER A 1 90 ? 31.948 20.560 5.001 1.00 37.23 123 SER A N 1
ATOM 734 C CA . SER A 1 90 ? 32.756 21.252 6.013 1.00 35.83 123 SER A CA 1
ATOM 735 C C . SER A 1 90 ? 33.797 22.120 5.337 1.00 35.46 123 SER A C 1
ATOM 736 O O . SER A 1 90 ? 34.637 21.618 4.599 1.00 36.39 123 SER A O 1
ATOM 739 N N . PHE A 1 91 ? 33.738 23.427 5.576 1.00 35.83 124 PHE A N 1
ATOM 740 C CA . PHE A 1 91 ? 34.706 24.336 4.969 1.00 34.11 124 PHE A CA 1
ATOM 741 C C . PHE A 1 91 ? 35.011 25.579 5.802 1.00 34.34 124 PHE A C 1
ATOM 742 O O . PHE A 1 91 ? 34.211 26.031 6.628 1.00 33.91 124 PHE A O 1
ATOM 750 N N . VAL A 1 92 ? 36.189 26.132 5.552 1.00 34.93 125 VAL A N 1
ATOM 751 C CA . VAL A 1 92 ? 36.646 27.326 6.245 1.00 34.49 125 VAL A CA 1
ATOM 752 C C . VAL A 1 92 ? 36.592 28.543 5.328 1.00 34.14 125 VAL A C 1
ATOM 753 O O . VAL A 1 92 ? 36.753 28.439 4.114 1.00 34.80 125 VAL A O 1
ATOM 757 N N . VAL A 1 93 ? 36.367 29.699 5.920 1.00 32.50 126 VAL A N 1
ATOM 758 C CA . VAL A 1 93 ? 36.402 30.932 5.162 1.00 32.72 126 VAL A CA 1
ATOM 759 C C . VAL A 1 93 ? 37.495 31.761 5.840 1.00 32.80 126 VAL A C 1
ATOM 760 O O . VAL A 1 93 ? 37.428 32.041 7.035 1.00 33.96 126 VAL A O 1
ATOM 764 N N . TYR A 1 94 ? 38.526 32.113 5.086 1.00 32.55 127 TYR A N 1
ATOM 765 C CA . TYR A 1 94 ? 39.634 32.889 5.637 1.00 31.85 127 TYR A CA 1
ATOM 766 C C . TYR A 1 94 ? 39.515 34.343 5.241 1.00 32.13 127 TYR A C 1
ATOM 767 O O . TYR A 1 94 ? 39.344 34.649 4.070 1.00 29.79 127 TYR A O 1
ATOM 776 N N . TYR A 1 95 ? 39.595 35.225 6.232 1.00 34.68 128 TYR A N 1
ATOM 777 C CA . TYR A 1 95 ? 39.524 36.668 6.016 1.00 37.20 128 TYR A CA 1
ATOM 778 C C . TYR A 1 95 ? 40.893 37.251 6.280 1.00 39.58 128 TYR A C 1
ATOM 779 O O . TYR A 1 95 ? 41.243 37.524 7.418 1.00 40.11 128 TYR A O 1
ATOM 788 N N . TYR A 1 96 ? 41.672 37.421 5.218 1.00 43.43 129 TYR A N 1
ATOM 789 C CA . TYR A 1 96 ? 43.019 37.965 5.342 1.00 45.72 129 TYR A CA 1
ATOM 790 C C . TYR A 1 96 ? 42.999 39.461 5.043 1.00 47.66 129 TYR A C 1
ATOM 791 O O . TYR A 1 96 ? 42.182 39.952 4.272 1.00 46.20 129 TYR A O 1
ATOM 800 N N . GLN A 1 97 ? 43.908 40.182 5.672 1.00 52.44 130 GLN A N 1
ATOM 801 C CA . GLN A 1 97 ? 43.983 41.615 5.493 1.00 57.76 130 GLN A CA 1
ATOM 802 C C . GLN A 1 97 ? 45.392 42.105 5.735 1.00 60.07 130 GLN A C 1
ATOM 803 O O . GLN A 1 97 ? 46.111 41.570 6.574 1.00 61.43 130 GLN A O 1
ATOM 809 N N . PHE A 1 98 ? 45.783 43.122 4.980 1.00 62.33 131 PHE A N 1
ATOM 810 C CA . PHE A 1 98 ? 47.087 43.730 5.146 1.00 64.94 131 PHE A CA 1
ATOM 811 C C . PHE A 1 98 ? 46.857 45.210 4.995 1.00 65.89 131 PHE A C 1
ATOM 812 O O . PHE A 1 98 ? 46.752 45.727 3.890 1.00 66.63 131 PHE A O 1
ATOM 820 N N . THR A 1 99 ? 46.751 45.886 6.125 1.00 67.75 132 THR A N 1
ATOM 821 C CA . THR A 1 99 ? 46.532 47.314 6.134 1.00 68.71 132 THR A CA 1
ATOM 822 C C . THR A 1 99 ? 47.814 47.965 6.642 1.00 68.71 132 THR A C 1
ATOM 823 O O . THR A 1 99 ? 47.792 49.043 7.245 1.00 68.91 132 THR A O 1
ATOM 827 N N . GLY A 1 100 ? 48.934 47.291 6.380 1.00 68.70 133 GLY A N 1
ATOM 828 C CA . GLY A 1 100 ? 50.231 47.779 6.810 1.00 68.25 133 GLY A CA 1
ATOM 829 C C . GLY A 1 100 ? 50.910 46.790 7.740 1.00 68.30 133 GLY A C 1
ATOM 830 O O . GLY A 1 100 ? 50.328 45.762 8.104 1.00 68.80 133 GLY A O 1
ATOM 831 N N . GLY A 1 101 ? 52.140 47.100 8.133 1.00 66.90 134 GLY A N 1
ATOM 832 C CA . GLY A 1 101 ? 52.869 46.210 9.013 1.00 67.18 134 GLY A CA 1
ATOM 833 C C . GLY A 1 101 ? 53.750 45.283 8.204 1.00 67.15 134 GLY A C 1
ATOM 834 O O . GLY A 1 101 ? 53.765 45.360 6.978 1.00 66.86 134 GLY A O 1
ATOM 835 N N . ALA A 1 102 ? 54.487 44.409 8.881 1.00 68.32 135 ALA A N 1
ATOM 836 C CA . ALA A 1 102 ? 55.378 43.467 8.203 1.00 70.06 135 ALA A CA 1
ATOM 837 C C . ALA A 1 102 ? 54.568 42.321 7.618 1.00 70.66 135 ALA A C 1
ATOM 838 O O . ALA A 1 102 ? 54.981 41.691 6.639 1.00 71.03 135 ALA A O 1
ATOM 840 N N . HIS A 1 103 ? 53.417 42.054 8.235 1.00 70.10 136 HIS A N 1
ATOM 841 C CA . HIS A 1 103 ? 52.504 41.016 7.771 1.00 68.16 136 HIS A CA 1
ATOM 842 C C . HIS A 1 103 ? 51.062 41.449 8.057 1.00 67.09 136 HIS A C 1
ATOM 843 O O . HIS A 1 103 ? 50.830 42.474 8.713 1.00 66.85 136 HIS A O 1
ATOM 850 N N . GLY A 1 104 ? 50.100 40.689 7.539 1.00 64.92 137 GLY A N 1
ATOM 851 C CA . GLY A 1 104 ? 48.702 41.022 7.748 1.00 62.48 137 GLY A CA 1
ATOM 852 C C . GLY A 1 104 ? 48.043 40.148 8.800 1.00 61.81 137 GLY A C 1
ATOM 853 O O . GLY A 1 104 ? 48.681 39.259 9.370 1.00 62.40 137 GLY A O 1
ATOM 854 N N . ILE A 1 105 ? 46.764 40.402 9.066 1.00 59.95 138 ILE A N 1
ATOM 855 C CA . ILE A 1 105 ? 46.016 39.629 10.050 1.00 57.51 138 ILE A CA 1
ATOM 856 C C . ILE A 1 105 ? 45.019 38.685 9.385 1.00 54.25 138 ILE A C 1
ATOM 857 O O . ILE A 1 105 ? 44.300 39.069 8.468 1.00 52.88 138 ILE A O 1
ATOM 862 N N . THR A 1 106 ? 44.992 37.440 9.845 1.00 51.31 139 THR A N 1
ATOM 863 C CA . THR A 1 106 ? 44.065 36.460 9.303 1.00 48.40 139 THR A CA 1
ATOM 864 C C . THR A 1 106 ? 43.142 35.937 10.391 1.00 47.52 139 THR A C 1
ATOM 865 O O . THR A 1 106 ? 43.590 35.529 11.465 1.00 47.69 139 THR A O 1
ATOM 869 N N . PHE A 1 107 ? 41.845 35.981 10.124 1.00 46.02 140 PHE A N 1
ATOM 870 C CA . PHE A 1 107 ? 40.891 35.422 11.052 1.00 43.91 140 PHE A CA 1
ATOM 871 C C . PHE A 1 107 ? 40.023 34.541 10.149 1.00 43.03 140 PHE A C 1
ATOM 872 O O . PHE A 1 107 ? 39.998 34.746 8.936 1.00 42.57 140 PHE A O 1
ATOM 880 N N . PHE A 1 108 ? 39.370 33.529 10.715 1.00 41.87 141 PHE A N 1
ATOM 881 C CA . PHE A 1 108 ? 38.577 32.603 9.912 1.00 40.79 141 PHE A CA 1
ATOM 882 C C . PHE A 1 108 ? 37.321 32.061 10.577 1.00 41.22 141 PHE A C 1
ATOM 883 O O . PHE A 1 108 ? 37.131 32.179 11.788 1.00 42.13 141 PHE A O 1
ATOM 891 N N . GLU A 1 109 ? 36.470 31.450 9.759 1.00 39.17 142 GLU A N 1
ATOM 892 C CA . GLU A 1 109 ? 35.223 30.875 10.232 1.00 39.06 142 GLU A CA 1
ATOM 893 C C . GLU A 1 109 ? 35.014 29.505 9.614 1.00 37.31 142 GLU A C 1
ATOM 894 O O . GLU A 1 109 ? 35.366 29.275 8.456 1.00 36.13 142 GLU A O 1
ATOM 900 N N . THR A 1 110 ? 34.430 28.595 10.385 1.00 33.23 143 THR A N 1
ATOM 901 C CA . THR A 1 110 ? 34.186 27.266 9.879 1.00 31.07 143 THR A CA 1
ATOM 902 C C . THR A 1 110 ? 32.697 27.015 9.713 1.00 32.54 143 THR A C 1
ATOM 903 O O . THR A 1 110 ? 31.860 27.605 10.403 1.00 33.81 143 THR A O 1
ATOM 907 N N . TYR A 1 111 ? 32.358 26.167 8.755 1.00 32.45 144 TYR A N 1
ATOM 908 C CA . TYR A 1 111 ? 30.969 25.848 8.506 1.00 32.18 144 TYR A CA 1
ATOM 909 C C . TYR A 1 111 ? 30.863 24.361 8.366 1.00 32.90 144 TYR A C 1
ATOM 910 O O . TYR A 1 111 ? 31.492 23.752 7.495 1.00 33.73 144 TYR A O 1
ATOM 919 N N . ASN A 1 112 ? 30.080 23.782 9.259 1.00 32.40 145 ASN A N 1
ATOM 920 C CA . ASN A 1 112 ? 29.849 22.360 9.264 1.00 33.16 145 ASN A CA 1
ATOM 921 C C . ASN A 1 112 ? 28.367 22.219 9.012 1.00 32.98 145 ASN A C 1
ATOM 922 O O . ASN A 1 112 ? 27.535 22.490 9.869 1.00 31.18 145 ASN A O 1
ATOM 927 N N . ILE A 1 113 ? 28.066 21.833 7.779 1.00 34.69 146 ILE A N 1
ATOM 928 C CA . ILE A 1 113 ? 26.705 21.701 7.318 1.00 36.00 146 ILE A CA 1
ATOM 929 C C . ILE A 1 113 ? 26.215 20.304 7.022 1.00 36.55 146 ILE A C 1
ATOM 930 O O . ILE A 1 113 ? 26.707 19.613 6.117 1.00 35.53 146 ILE A O 1
ATOM 935 N N . ASP A 1 114 ? 25.211 19.913 7.783 1.00 38.16 147 ASP A N 1
ATOM 936 C CA . ASP A 1 114 ? 24.560 18.642 7.582 1.00 39.80 147 ASP A CA 1
ATOM 937 C C . ASP A 1 114 ? 23.564 18.932 6.438 1.00 41.02 147 ASP A C 1
ATOM 938 O O . ASP A 1 114 ? 22.583 19.673 6.615 1.00 39.79 147 ASP A O 1
ATOM 943 N N . LEU A 1 115 ? 23.856 18.378 5.262 1.00 42.88 148 LEU A N 1
ATOM 944 C CA . LEU A 1 115 ? 23.039 18.579 4.062 1.00 47.71 148 LEU A CA 1
ATOM 945 C C . LEU A 1 115 ? 21.775 17.721 4.000 1.00 51.10 148 LEU A C 1
ATOM 946 O O . LEU A 1 115 ? 20.834 18.040 3.265 1.00 52.11 148 LEU A O 1
ATOM 951 N N . LYS A 1 116 ? 21.763 16.628 4.753 1.00 52.52 149 LYS A N 1
ATOM 952 C CA . LYS A 1 116 ? 20.604 15.757 4.791 1.00 54.29 149 LYS A CA 1
ATOM 953 C C . LYS A 1 116 ? 19.439 16.520 5.427 1.00 54.46 149 LYS A C 1
ATOM 954 O O . LYS A 1 116 ? 18.369 16.658 4.830 1.00 55.69 149 LYS A O 1
ATOM 960 N N . ASN A 1 117 ? 19.676 17.041 6.628 1.00 53.59 150 ASN A N 1
ATOM 961 C CA . ASN A 1 117 ? 18.680 17.781 7.392 1.00 52.05 150 ASN A CA 1
ATOM 962 C C . ASN A 1 117 ? 18.810 19.304 7.262 1.00 52.99 150 ASN A C 1
ATOM 963 O O . ASN A 1 117 ? 18.189 20.063 8.021 1.00 53.24 150 ASN A O 1
ATOM 968 N N . SER A 1 118 ? 19.618 19.748 6.302 1.00 51.64 151 SER A N 1
ATOM 969 C CA . SER A 1 118 ? 19.829 21.175 6.072 1.00 50.28 151 SER A CA 1
ATOM 970 C C . SER A 1 118 ? 20.050 21.921 7.384 1.00 48.86 151 SER A C 1
ATOM 971 O O . SER A 1 118 ? 19.196 22.695 7.798 1.00 48.29 151 SER A O 1
ATOM 974 N N . LYS A 1 119 ? 21.194 21.695 8.030 1.00 49.29 152 LYS A N 1
ATOM 975 C CA . LYS A 1 119 ? 21.494 22.362 9.305 1.00 47.96 152 LYS A CA 1
ATOM 976 C C . LYS A 1 119 ? 22.972 22.658 9.579 1.00 45.31 152 LYS A C 1
ATOM 977 O O . LYS A 1 119 ? 23.844 21.820 9.377 1.00 45.24 152 LYS A O 1
ATOM 983 N N . VAL A 1 120 ? 23.244 23.860 10.058 1.00 44.65 153 VAL A N 1
ATOM 984 C CA . VAL A 1 120 ? 24.605 24.259 10.393 1.00 44.99 153 VAL A CA 1
ATOM 985 C C . VAL A 1 120 ? 24.880 23.798 11.835 1.00 45.02 153 VAL A C 1
ATOM 986 O O . VAL A 1 120 ? 24.166 24.148 12.767 1.00 43.74 153 VAL A O 1
ATOM 990 N N . LEU A 1 121 ? 25.928 23.012 12.015 1.00 46.15 154 LEU A N 1
ATOM 991 C CA . LEU A 1 121 ? 26.243 22.490 13.331 1.00 46.98 154 LEU A CA 1
ATOM 992 C C . LEU A 1 121 ? 27.408 23.154 14.037 1.00 49.26 154 LEU A C 1
ATOM 993 O O . LEU A 1 121 ? 28.387 23.557 13.410 1.00 50.77 154 LEU A O 1
ATOM 998 N N . LYS A 1 122 ? 27.287 23.274 15.353 1.00 51.29 155 LYS A N 1
ATOM 999 C CA . LYS A 1 122 ? 28.358 23.814 16.168 1.00 54.28 155 LYS A CA 1
ATOM 1000 C C . LYS A 1 122 ? 28.874 22.579 16.904 1.00 55.38 155 LYS A C 1
ATOM 1001 O O . LYS A 1 122 ? 28.169 21.565 16.977 1.00 54.37 155 LYS A O 1
ATOM 1007 N N . LEU A 1 123 ? 30.089 22.642 17.442 1.00 55.05 156 LEU A N 1
ATOM 1008 C CA . LEU A 1 123 ? 30.653 21.473 18.111 1.00 55.08 156 LEU A CA 1
ATOM 1009 C C . LEU A 1 123 ? 29.784 20.849 19.208 1.00 55.30 156 LEU A C 1
ATOM 1010 O O . LEU A 1 123 ? 29.729 19.625 19.324 1.00 53.64 156 LEU A O 1
ATOM 1015 N N . TYR A 1 124 ? 29.102 21.667 20.002 1.00 56.83 157 TYR A N 1
ATOM 1016 C CA . TYR A 1 124 ? 28.259 21.121 21.062 1.00 59.62 157 TYR A CA 1
ATOM 1017 C C . TYR A 1 124 ? 27.009 20.391 20.550 1.00 59.74 157 TYR A C 1
ATOM 1018 O O . TYR A 1 124 ? 26.255 19.818 21.330 1.00 59.05 157 TYR A O 1
ATOM 1027 N N . ASP A 1 125 ? 26.797 20.405 19.238 1.00 60.33 158 ASP A N 1
ATOM 1028 C CA . ASP A 1 125 ? 25.653 19.715 18.636 1.00 60.74 158 ASP A CA 1
ATOM 1029 C C . ASP A 1 125 ? 26.039 18.264 18.326 1.00 59.84 158 ASP A C 1
ATOM 1030 O O . ASP A 1 125 ? 25.187 17.380 18.232 1.00 59.41 158 ASP A O 1
ATOM 1035 N N . ILE A 1 126 ? 27.341 18.042 18.173 1.00 59.41 159 ILE A N 1
ATOM 1036 C CA . ILE A 1 126 ? 27.891 16.739 17.818 1.00 57.72 159 ILE A CA 1
ATOM 1037 C C . ILE A 1 126 ? 28.429 15.943 18.999 1.00 57.62 159 ILE A C 1
ATOM 1038 O O . ILE A 1 126 ? 28.290 14.726 19.046 1.00 56.71 159 ILE A O 1
ATOM 1043 N N . ILE A 1 127 ? 29.054 16.611 19.954 1.00 57.95 160 ILE A N 1
ATOM 1044 C CA . ILE A 1 127 ? 29.564 15.875 21.094 1.00 59.30 160 ILE A CA 1
ATOM 1045 C C . ILE A 1 127 ? 29.112 16.440 22.421 1.00 59.66 160 ILE A C 1
ATOM 1046 O O . ILE A 1 127 ? 28.791 17.624 22.544 1.00 57.53 160 ILE A O 1
ATOM 1051 N N . LYS A 1 128 ? 29.085 15.563 23.417 1.00 62.21 161 LYS A N 1
ATOM 1052 C CA . LYS A 1 128 ? 28.658 15.931 24.752 1.00 65.08 161 LYS A CA 1
ATOM 1053 C C . LYS A 1 128 ? 29.778 16.612 25.514 1.00 65.29 161 LYS A C 1
ATOM 1054 O O . LYS A 1 128 ? 30.941 16.243 25.391 1.00 65.15 161 LYS A O 1
ATOM 1060 N N . GLU A 1 129 ? 29.406 17.611 26.302 1.00 66.50 162 GLU A N 1
ATOM 1061 C CA . GLU A 1 129 ? 30.339 18.386 27.106 1.00 68.60 162 GLU A CA 1
ATOM 1062 C C . GLU A 1 129 ? 31.415 17.543 27.790 1.00 68.40 162 GLU A C 1
ATOM 1063 O O . GLU A 1 129 ? 32.570 17.951 27.861 1.00 67.51 162 GLU A O 1
ATOM 1069 N N . GLU A 1 130 ? 31.035 16.370 28.291 1.00 68.55 163 GLU A N 1
ATOM 1070 C CA . GLU A 1 130 ? 31.978 15.501 28.975 1.00 68.65 163 GLU A CA 1
ATOM 1071 C C . GLU A 1 130 ? 33.093 15.019 28.056 1.00 67.94 163 GLU A C 1
ATOM 1072 O O . GLU A 1 130 ? 33.974 14.270 28.479 1.00 69.09 163 GLU A O 1
ATOM 1078 N N . ALA A 1 131 ? 33.064 15.439 26.799 1.00 65.48 164 ALA A N 1
ATOM 1079 C CA . ALA A 1 131 ? 34.093 15.017 25.859 1.00 62.86 164 ALA A CA 1
ATOM 1080 C C . ALA A 1 131 ? 35.264 15.976 25.903 1.00 62.09 164 ALA A C 1
ATOM 1081 O O . ALA A 1 131 ? 36.343 15.678 25.397 1.00 61.44 164 ALA A O 1
ATOM 1083 N N . GLU A 1 132 ? 35.051 17.122 26.535 1.00 61.39 165 GLU A N 1
ATOM 1084 C CA . GLU A 1 132 ? 36.077 18.144 26.610 1.00 61.00 165 GLU A CA 1
ATOM 1085 C C . GLU A 1 132 ? 37.409 17.698 27.187 1.00 60.07 165 GLU A C 1
ATOM 1086 O O . GLU A 1 132 ? 38.445 17.854 26.531 1.00 60.43 165 GLU A O 1
ATOM 1092 N N . ASP A 1 133 ? 37.399 17.152 28.402 1.00 58.39 166 ASP A N 1
ATOM 1093 C CA . ASP A 1 133 ? 38.646 16.704 29.023 1.00 55.76 166 ASP A CA 1
ATOM 1094 C C . ASP A 1 133 ? 39.423 15.770 28.110 1.00 53.34 166 ASP A C 1
ATOM 1095 O O . ASP A 1 133 ? 40.650 15.851 28.006 1.00 52.64 166 ASP A O 1
ATOM 1100 N N . THR A 1 134 ? 38.704 14.887 27.437 1.00 50.06 167 THR A N 1
ATOM 1101 C CA . THR A 1 134 ? 39.350 13.954 26.535 1.00 47.59 167 THR A CA 1
ATOM 1102 C C . THR A 1 134 ? 40.057 14.669 25.395 1.00 48.40 167 THR A C 1
ATOM 1103 O O . THR A 1 134 ? 41.174 14.307 25.033 1.00 48.70 167 THR A O 1
ATOM 1107 N N . ILE A 1 135 ? 39.397 15.683 24.839 1.00 48.49 168 ILE A N 1
ATOM 1108 C CA . ILE A 1 135 ? 39.935 16.461 23.728 1.00 48.06 168 ILE A CA 1
ATOM 1109 C C . ILE A 1 135 ? 41.117 17.334 24.134 1.00 48.63 168 ILE A C 1
ATOM 1110 O O . ILE A 1 135 ? 42.104 17.434 23.398 1.00 46.63 168 ILE A O 1
ATOM 1115 N N . LYS A 1 136 ? 41.030 17.963 25.299 1.00 47.68 169 LYS A N 1
ATOM 1116 C CA . LYS A 1 136 ? 42.130 18.801 25.744 1.00 48.32 169 LYS A CA 1
ATOM 1117 C C . LYS A 1 136 ? 43.344 17.952 26.058 1.00 49.59 169 LYS A C 1
ATOM 1118 O O . LYS A 1 136 ? 44.477 18.332 25.768 1.00 50.94 169 LYS A O 1
ATOM 1124 N N . SER A 1 137 ? 43.108 16.796 26.656 1.00 50.30 170 SER A N 1
ATOM 1125 C CA . SER A 1 137 ? 44.206 15.907 26.991 1.00 49.21 170 SER A CA 1
ATOM 1126 C C . SER A 1 137 ? 44.930 15.537 25.703 1.00 47.03 170 SER A C 1
ATOM 1127 O O . SER A 1 137 ? 46.157 15.553 25.645 1.00 45.50 170 SER A O 1
ATOM 1130 N N . ASN A 1 138 ? 44.157 15.228 24.668 1.00 45.96 171 ASN A N 1
ATOM 1131 C CA . ASN A 1 138 ? 44.720 14.863 23.372 1.00 46.31 171 ASN A CA 1
ATOM 1132 C C . ASN A 1 138 ? 45.604 15.983 22.801 1.00 46.64 171 ASN A C 1
ATOM 1133 O O . ASN A 1 138 ? 46.739 15.752 22.395 1.00 46.73 171 ASN A O 1
ATOM 1138 N N . ILE A 1 139 ? 45.059 17.190 22.764 1.00 47.92 172 ILE A N 1
ATOM 1139 C CA . ILE A 1 139 ? 45.773 18.341 22.247 1.00 49.85 172 ILE A CA 1
ATOM 1140 C C . ILE A 1 139 ? 47.032 18.609 23.056 1.00 50.17 172 ILE A C 1
ATOM 1141 O O . ILE A 1 139 ? 48.069 18.938 22.487 1.00 49.89 172 ILE A O 1
ATOM 1146 N N . LEU A 1 140 ? 46.947 18.464 24.378 1.00 51.07 173 LEU A N 1
ATOM 1147 C CA . LEU A 1 140 ? 48.106 18.706 25.237 1.00 51.33 173 LEU A CA 1
ATOM 1148 C C . LEU A 1 140 ? 49.237 17.743 24.951 1.00 52.04 173 LEU A C 1
ATOM 1149 O O . LEU A 1 140 ? 50.398 18.138 24.959 1.00 53.55 173 LEU A O 1
ATOM 1154 N N . LYS A 1 141 ? 48.903 16.481 24.707 1.00 52.55 174 LYS A N 1
ATOM 1155 C CA . LYS A 1 141 ? 49.909 15.476 24.379 1.00 54.25 174 LYS A CA 1
ATOM 1156 C C . LYS A 1 141 ? 50.519 15.917 23.075 1.00 56.14 174 LYS A C 1
ATOM 1157 O O . LYS A 1 141 ? 51.738 15.890 22.900 1.00 57.71 174 LYS A O 1
ATOM 1163 N N . GLN A 1 142 ? 49.639 16.322 22.163 1.00 56.34 175 GLN A N 1
ATOM 1164 C CA . GLN A 1 142 ? 50.011 16.767 20.831 1.00 57.06 175 GLN A CA 1
ATOM 1165 C C . GLN A 1 142 ? 50.911 17.998 20.836 1.00 58.13 175 GLN A C 1
ATOM 1166 O O . GLN A 1 142 ? 51.726 18.182 19.932 1.00 58.13 175 GLN A O 1
ATOM 1172 N N . ILE A 1 143 ? 50.768 18.847 21.849 1.00 59.65 176 ILE A N 1
ATOM 1173 C CA . ILE A 1 143 ? 51.599 20.044 21.940 1.00 60.31 176 ILE A CA 1
ATOM 1174 C C . ILE A 1 143 ? 52.957 19.686 22.515 1.00 62.32 176 ILE A C 1
ATOM 1175 O O . ILE A 1 143 ? 53.988 20.126 22.016 1.00 63.58 176 ILE A O 1
ATOM 1180 N N . GLU A 1 144 ? 52.954 18.888 23.574 1.00 64.42 177 GLU A N 1
ATOM 1181 C CA . GLU A 1 144 ? 54.192 18.468 24.213 1.00 65.63 177 GLU A CA 1
ATOM 1182 C C . GLU A 1 144 ? 55.050 17.610 23.278 1.00 66.94 177 GLU A C 1
ATOM 1183 O O . GLU A 1 144 ? 56.273 17.593 23.400 1.00 66.15 177 GLU A O 1
ATOM 1189 N N . GLN A 1 145 ? 54.408 16.908 22.345 1.00 68.88 178 GLN A N 1
ATOM 1190 C CA . GLN A 1 145 ? 55.126 16.061 21.396 1.00 71.02 178 GLN A CA 1
ATOM 1191 C C . GLN A 1 145 ? 56.128 16.908 20.643 1.00 71.35 178 GLN A C 1
ATOM 1192 O O . GLN A 1 145 ? 57.191 16.430 20.267 1.00 72.53 178 GLN A O 1
ATOM 1198 N N . ASN A 1 146 ? 55.780 18.167 20.411 1.00 71.69 179 ASN A N 1
ATOM 1199 C CA . ASN A 1 146 ? 56.675 19.080 19.713 1.00 73.57 179 ASN A CA 1
ATOM 1200 C C . ASN A 1 146 ? 56.495 20.497 20.243 1.00 72.55 179 ASN A C 1
ATOM 1201 O O . ASN A 1 146 ? 56.322 21.450 19.482 1.00 71.47 179 ASN A O 1
ATOM 1206 N N . ASN A 1 147 ? 56.555 20.604 21.568 1.00 72.01 180 ASN A N 1
ATOM 1207 C CA . ASN A 1 147 ? 56.398 21.859 22.292 1.00 71.47 180 ASN A CA 1
ATOM 1208 C C . ASN A 1 147 ? 57.280 22.965 21.754 1.00 70.58 180 ASN A C 1
ATOM 1209 O O . ASN A 1 147 ? 56.947 24.145 21.844 1.00 70.28 180 ASN A O 1
ATOM 1214 N N . THR A 1 148 ? 58.418 22.578 21.204 1.00 70.05 181 THR A N 1
ATOM 1215 C CA . THR A 1 148 ? 59.349 23.548 20.665 1.00 70.23 181 THR A CA 1
ATOM 1216 C C . THR A 1 148 ? 58.684 24.454 19.630 1.00 69.78 181 THR A C 1
ATOM 1217 O O . THR A 1 148 ? 59.259 25.471 19.238 1.00 71.15 181 THR A O 1
ATOM 1221 N N . ASP A 1 149 ? 57.471 24.096 19.203 1.00 68.15 182 ASP A N 1
ATOM 1222 C CA . ASP A 1 149 ? 56.732 24.877 18.202 1.00 66.07 182 ASP A CA 1
ATOM 1223 C C . ASP A 1 149 ? 55.691 25.817 18.786 1.00 64.11 182 ASP A C 1
ATOM 1224 O O . ASP A 1 149 ? 55.255 26.754 18.123 1.00 61.92 182 ASP A O 1
ATOM 1229 N N . PHE A 1 150 ? 55.293 25.561 20.024 1.00 62.39 183 PHE A N 1
ATOM 1230 C CA . PHE A 1 150 ? 54.272 26.367 20.672 1.00 62.31 183 PHE A CA 1
ATOM 1231 C C . PHE A 1 150 ? 54.838 27.305 21.725 1.00 61.76 183 PHE A C 1
ATOM 1232 O O . PHE A 1 150 ? 56.017 27.257 22.043 1.00 61.17 183 PHE A O 1
ATOM 1240 N N . PHE A 1 151 ? 53.983 28.170 22.256 1.00 61.76 184 PHE A N 1
ATOM 1241 C CA . PHE A 1 151 ? 54.404 29.066 23.312 1.00 61.41 184 PHE A CA 1
ATOM 1242 C C . PHE A 1 151 ? 54.384 28.224 24.558 1.00 61.08 184 PHE A C 1
ATOM 1243 O O . PHE A 1 151 ? 53.502 27.384 24.733 1.00 61.80 184 PHE A O 1
ATOM 1251 N N . PRO A 1 152 ? 55.354 28.434 25.449 1.00 60.41 185 PRO A N 1
ATOM 1252 C CA . PRO A 1 152 ? 55.402 27.653 26.686 1.00 59.12 185 PRO A CA 1
ATOM 1253 C C . PRO A 1 152 ? 54.085 27.671 27.472 1.00 56.67 185 PRO A C 1
ATOM 1254 O O . PRO A 1 152 ? 53.769 26.723 28.183 1.00 56.06 185 PRO A O 1
ATOM 1258 N N . ASP A 1 153 ? 53.304 28.734 27.327 1.00 55.58 186 ASP A N 1
ATOM 1259 C CA . ASP A 1 153 ? 52.039 28.812 28.049 1.00 55.94 186 ASP A CA 1
ATOM 1260 C C . ASP A 1 153 ? 50.858 28.278 27.228 1.00 53.05 186 ASP A C 1
ATOM 1261 O O . ASP A 1 153 ? 49.699 28.383 27.635 1.00 52.11 186 ASP A O 1
ATOM 1266 N N . ALA A 1 154 ? 51.162 27.694 26.075 1.00 50.41 187 ALA A N 1
ATOM 1267 C CA . ALA A 1 154 ? 50.126 27.146 25.202 1.00 49.08 187 ALA A CA 1
ATOM 1268 C C . ALA A 1 154 ? 49.232 26.178 25.979 1.00 47.76 187 ALA A C 1
ATOM 1269 O O . ALA A 1 154 ? 48.007 26.328 26.017 1.00 47.29 187 ALA A O 1
ATOM 1271 N N . PRO A 1 155 ? 49.843 25.169 26.609 1.00 46.01 188 PRO A N 1
ATOM 1272 C CA . PRO A 1 155 ? 49.127 24.166 27.395 1.00 44.45 188 PRO A CA 1
ATOM 1273 C C . PRO A 1 155 ? 48.109 24.800 28.339 1.00 44.49 188 PRO A C 1
ATOM 1274 O O . PRO A 1 155 ? 46.988 24.321 28.481 1.00 44.11 188 PRO A O 1
ATOM 1286 N N . ASN A 1 157 ? 46.563 27.626 28.004 1.00 44.94 190 ASN A N 1
ATOM 1287 C CA . ASN A 1 157 ? 45.423 28.196 27.289 1.00 45.88 190 ASN A CA 1
ATOM 1288 C C . ASN A 1 157 ? 44.475 27.125 26.788 1.00 46.02 190 ASN A C 1
ATOM 1289 O O . ASN A 1 157 ? 43.271 27.341 26.722 1.00 47.20 190 ASN A O 1
ATOM 1294 N N . ILE A 1 158 ? 45.014 25.966 26.444 1.00 45.96 191 ILE A N 1
ATOM 1295 C CA . ILE A 1 158 ? 44.170 24.866 26.016 1.00 46.51 191 ILE A CA 1
ATOM 1296 C C . ILE A 1 158 ? 43.300 24.432 27.214 1.00 46.65 191 ILE A C 1
ATOM 1297 O O . ILE A 1 158 ? 42.152 24.042 27.040 1.00 44.81 191 ILE A O 1
ATOM 1302 N N . LEU A 1 159 ? 43.858 24.516 28.425 1.00 46.74 192 LEU A N 1
ATOM 1303 C CA . LEU A 1 159 ? 43.131 24.147 29.641 1.00 47.83 192 LEU A CA 1
ATOM 1304 C C . LEU A 1 159 ? 42.105 25.219 29.946 1.00 49.06 192 LEU A C 1
ATOM 1305 O O . LEU A 1 159 ? 41.050 24.951 30.501 1.00 49.70 192 LEU A O 1
ATOM 1310 N N . LYS A 1 160 ? 42.442 26.448 29.598 1.00 51.61 193 LYS A N 1
ATOM 1311 C CA . LYS A 1 160 ? 41.556 27.578 29.820 1.00 52.33 1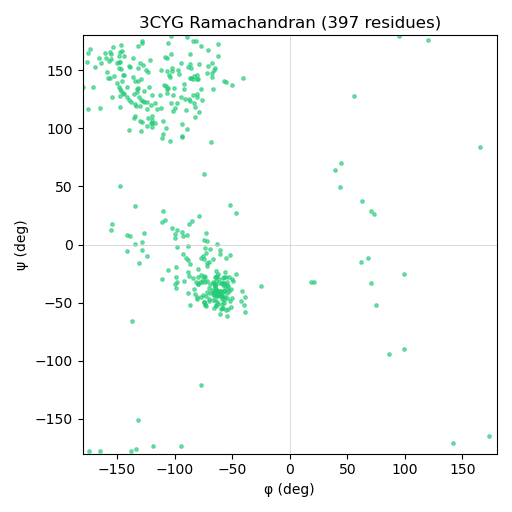93 LYS A CA 1
ATOM 1312 C C . LYS A 1 160 ? 40.480 27.630 28.738 1.00 52.02 193 LYS A C 1
ATOM 1313 O O . LYS A 1 160 ? 39.334 28.006 28.989 1.00 51.64 193 LYS A O 1
ATOM 1319 N N . ASP A 1 161 ? 40.864 27.226 27.536 1.00 50.56 194 ASP A N 1
ATOM 1320 C CA . ASP A 1 161 ? 39.988 27.267 26.379 1.00 49.89 194 ASP A CA 1
ATOM 1321 C C . ASP A 1 161 ? 38.652 26.528 26.444 1.00 51.39 194 ASP A C 1
ATOM 1322 O O . ASP A 1 161 ? 38.532 25.432 26.999 1.00 52.86 194 ASP A O 1
ATOM 1327 N N . ASP A 1 162 ? 37.640 27.165 25.870 1.00 50.94 195 ASP A N 1
ATOM 1328 C CA . ASP A 1 162 ? 36.317 26.589 25.787 1.00 49.54 195 ASP A CA 1
ATOM 1329 C C . ASP A 1 162 ? 36.323 25.922 24.421 1.00 50.13 195 ASP A C 1
ATOM 1330 O O . ASP A 1 162 ? 36.051 26.553 23.398 1.00 49.64 195 ASP A O 1
ATOM 1335 N N . ILE A 1 163 ? 36.674 24.647 24.413 1.00 49.26 196 ILE A N 1
ATOM 1336 C CA . ILE A 1 163 ? 36.731 23.880 23.190 1.00 49.24 196 ILE A CA 1
ATOM 1337 C C . ILE A 1 163 ? 35.438 23.925 22.387 1.00 49.46 196 ILE A C 1
ATOM 1338 O O . ILE A 1 163 ? 35.461 23.945 21.159 1.00 51.77 196 ILE A O 1
ATOM 1343 N N . PHE A 1 164 ? 34.310 23.950 23.078 1.00 48.04 197 PHE A N 1
ATOM 1344 C CA . PHE A 1 164 ? 33.026 23.939 22.410 1.00 47.77 197 PHE A CA 1
ATOM 1345 C C . PHE A 1 164 ? 32.618 25.206 21.686 1.00 46.41 197 PHE A C 1
ATOM 1346 O O . PHE A 1 164 ? 31.519 25.288 21.153 1.00 47.50 197 PHE A O 1
ATOM 1354 N N . SER A 1 165 ? 33.489 26.199 21.663 1.00 44.63 198 SER A N 1
ATOM 1355 C CA . SER A 1 165 ? 33.165 27.417 20.937 1.00 43.29 198 SER A CA 1
ATOM 1356 C C . SER A 1 165 ? 34.309 27.712 19.968 1.00 41.34 198 SER A C 1
ATOM 1357 O O . SER A 1 165 ? 34.363 28.762 19.340 1.00 43.83 198 SER A O 1
ATOM 1360 N N . ARG A 1 166 ? 35.205 26.744 19.836 1.00 39.51 199 ARG A N 1
ATOM 1361 C CA . ARG A 1 166 ? 36.373 26.844 18.976 1.00 39.83 199 ARG A CA 1
ATOM 1362 C C . ARG A 1 166 ? 36.033 26.566 17.511 1.00 40.45 199 ARG A C 1
ATOM 1363 O O . ARG A 1 166 ? 35.169 25.744 17.213 1.00 41.72 199 ARG A O 1
ATOM 1371 N N . GLU A 1 167 ? 36.701 27.236 16.582 1.00 39.64 200 GLU A N 1
ATOM 1372 C CA . GLU A 1 167 ? 36.405 26.953 15.191 1.00 39.36 200 GLU A CA 1
ATOM 1373 C C . GLU A 1 167 ? 36.880 25.528 14.921 1.00 39.82 200 GLU A C 1
ATOM 1374 O O . GLU A 1 167 ? 37.846 25.068 15.527 1.00 37.85 200 GLU A O 1
ATOM 1380 N N . PHE A 1 168 ? 36.188 24.819 14.034 1.00 41.72 201 PHE A N 1
ATOM 1381 C CA . PHE A 1 168 ? 36.554 23.440 13.724 1.00 42.42 201 PHE A CA 1
ATOM 1382 C C . PHE A 1 168 ? 36.001 22.974 12.394 1.00 44.01 201 PHE A C 1
ATOM 1383 O O . PHE A 1 168 ? 35.058 23.543 11.867 1.00 45.37 201 PHE A O 1
ATOM 1391 N N . THR A 1 169 ? 36.598 21.918 11.867 1.00 45.50 202 THR A N 1
ATOM 1392 C CA . THR A 1 169 ? 36.158 21.328 10.616 1.00 47.29 202 THR A CA 1
ATOM 1393 C C . THR A 1 169 ? 35.953 19.835 10.858 1.00 47.32 202 THR A C 1
ATOM 1394 O O . THR A 1 169 ? 36.266 19.323 11.935 1.00 44.19 202 THR A O 1
ATOM 1398 N N . ILE A 1 170 ? 35.425 19.144 9.859 1.00 49.13 203 ILE A N 1
ATOM 1399 C CA . ILE A 1 170 ? 35.164 17.710 9.965 1.00 51.07 203 ILE A CA 1
ATOM 1400 C C . ILE A 1 170 ? 35.707 16.975 8.753 1.00 51.73 203 ILE A C 1
ATOM 1401 O O . ILE A 1 170 ? 35.806 17.529 7.662 1.00 52.10 203 ILE A O 1
ATOM 1406 N N . SER A 1 171 ? 36.061 15.717 8.951 1.00 52.73 204 SER A N 1
ATOM 1407 C CA . SER A 1 171 ? 36.554 14.915 7.851 1.00 53.47 204 SER A CA 1
ATOM 1408 C C . SER A 1 171 ? 36.120 13.505 8.156 1.00 52.86 204 SER A C 1
ATOM 1409 O O . SER A 1 171 ? 35.770 13.206 9.281 1.00 51.14 204 SER A O 1
ATOM 1412 N N . LYS A 1 172 ? 36.119 12.641 7.157 1.00 55.02 205 LYS A N 1
ATOM 1413 C CA . LYS A 1 172 ? 35.715 11.275 7.406 1.00 58.13 205 LYS A CA 1
ATOM 1414 C C . LYS A 1 172 ? 36.673 10.651 8.423 1.00 59.23 205 LYS A C 1
ATOM 1415 O O . LYS A 1 172 ? 36.264 9.821 9.242 1.00 58.02 205 LYS A O 1
ATOM 1421 N N . ASP A 1 173 ? 37.940 11.067 8.383 1.00 59.20 206 ASP A N 1
ATOM 1422 C CA . ASP A 1 173 ? 38.942 10.530 9.302 1.00 59.35 206 ASP A CA 1
ATOM 1423 C C . ASP A 1 173 ? 38.818 11.060 10.735 1.00 57.89 206 ASP A C 1
ATOM 1424 O O . ASP A 1 173 ? 39.204 10.370 11.687 1.00 57.55 206 ASP A O 1
ATOM 1429 N N . GLY A 1 174 ? 38.277 12.267 10.898 1.00 55.69 207 GLY A N 1
ATOM 1430 C CA . GLY A 1 174 ? 38.119 12.808 12.238 1.00 52.54 207 GLY A CA 1
ATOM 1431 C C . GLY A 1 174 ? 37.654 14.246 12.403 1.00 51.99 207 GLY A C 1
ATOM 1432 O O . GLY A 1 174 ? 37.134 14.890 11.475 1.00 49.64 207 GLY A O 1
ATOM 1433 N N . LEU A 1 175 ? 37.845 14.740 13.624 1.00 51.49 208 LEU A N 1
ATOM 1434 C CA . LEU A 1 175 ? 37.488 16.106 14.001 1.00 50.27 208 LEU A CA 1
ATOM 1435 C C . LEU A 1 175 ? 38.758 16.962 13.993 1.00 50.02 208 LEU A C 1
ATOM 1436 O O . LEU A 1 175 ? 39.793 16.540 14.504 1.00 50.28 208 LEU A O 1
ATOM 1441 N N . ILE A 1 176 ? 38.680 18.158 13.416 1.00 48.40 209 ILE A N 1
ATOM 1442 C CA . ILE A 1 176 ? 39.843 19.034 13.372 1.00 47.32 209 ILE A CA 1
ATOM 1443 C C . ILE A 1 176 ? 39.620 20.357 14.089 1.00 45.70 209 ILE A C 1
ATOM 1444 O O . ILE A 1 176 ? 38.902 21.211 13.595 1.00 47.34 209 ILE A O 1
ATOM 1449 N N . ILE A 1 177 ? 40.235 20.525 15.252 1.00 43.79 210 ILE A N 1
ATOM 1450 C CA . ILE A 1 177 ? 40.106 21.764 16.019 1.00 42.82 210 ILE A CA 1
ATOM 1451 C C . ILE A 1 177 ? 41.127 22.782 15.488 1.00 44.25 210 ILE A C 1
ATOM 1452 O O . ILE A 1 177 ? 42.313 22.475 15.325 1.00 44.42 210 ILE A O 1
ATOM 1465 N N . TYR A 1 179 ? 42.881 26.832 15.496 1.00 39.88 212 TYR A N 1
ATOM 1466 C CA . TYR A 1 179 ? 43.182 28.054 16.233 1.00 37.15 212 TYR A CA 1
ATOM 1467 C C . TYR A 1 179 ? 43.793 29.082 15.300 1.00 38.49 212 TYR A C 1
ATOM 1468 O O . TYR A 1 179 ? 44.218 28.756 14.189 1.00 39.87 212 TYR A O 1
ATOM 1477 N N . PRO A 1 180 ? 43.830 30.345 15.736 1.00 38.73 213 PRO A N 1
ATOM 1478 C CA . PRO A 1 180 ? 44.404 31.411 14.917 1.00 39.90 213 PRO A CA 1
ATOM 1479 C C . PRO A 1 180 ? 45.868 31.608 15.297 1.00 42.09 213 PRO A C 1
ATOM 1480 O O . PRO A 1 180 ? 46.419 30.835 16.082 1.00 42.90 213 PRO A O 1
ATOM 1484 N N . HIS A 1 181 ? 46.505 32.630 14.741 1.00 44.57 214 HIS A N 1
ATOM 1485 C CA . HIS A 1 181 ? 47.890 32.902 15.100 1.00 45.78 214 HIS A CA 1
ATOM 1486 C C . HIS A 1 181 ? 47.885 33.448 16.527 1.00 47.34 214 HIS A C 1
ATOM 1487 O O . HIS A 1 181 ? 46.831 33.779 17.067 1.00 47.66 214 HIS A O 1
ATOM 1494 N N . TYR A 1 182 ? 49.061 33.508 17.135 1.00 49.51 215 TYR A N 1
ATOM 1495 C CA . TYR A 1 182 ? 49.236 34.063 18.479 1.00 52.45 215 TYR A CA 1
ATOM 1496 C C . TYR A 1 182 ? 48.544 33.449 19.692 1.00 53.29 215 TYR A C 1
ATOM 1497 O O . TYR A 1 182 ? 48.909 33.773 20.815 1.00 54.47 215 TYR A O 1
ATOM 1506 N N . ASP A 1 183 ? 47.551 32.591 19.502 1.00 53.47 216 ASP A N 1
ATOM 1507 C CA . ASP A 1 183 ? 46.892 32.000 20.657 1.00 53.48 216 ASP A CA 1
ATOM 1508 C C . ASP A 1 183 ? 47.760 30.919 21.290 1.00 54.36 216 ASP A C 1
ATOM 1509 O O . ASP A 1 183 ? 47.894 30.839 22.514 1.00 55.26 216 ASP A O 1
ATOM 1514 N N . LEU A 1 184 ? 48.353 30.082 20.451 1.00 54.45 217 LEU A N 1
ATOM 1515 C CA . LEU A 1 184 ? 49.151 28.979 20.951 1.00 54.16 217 LEU A CA 1
ATOM 1516 C C . LEU A 1 184 ? 50.562 28.984 20.408 1.00 54.88 217 LEU A C 1
ATOM 1517 O O . LEU A 1 184 ? 51.416 28.226 20.878 1.00 55.90 217 LEU A O 1
ATOM 1522 N N . ALA A 1 185 ? 50.821 29.828 19.421 1.00 54.04 218 ALA A N 1
ATOM 1523 C CA . ALA A 1 185 ? 52.150 29.846 18.843 1.00 55.09 218 ALA A CA 1
ATOM 1524 C C . ALA A 1 185 ? 52.436 31.119 18.090 1.00 55.00 218 ALA A C 1
ATOM 1525 O O . ALA A 1 185 ? 51.534 31.888 17.784 1.00 56.31 218 ALA A O 1
ATOM 1527 N N . PRO A 1 186 ? 53.714 31.364 17.794 1.00 55.26 219 PRO A N 1
ATOM 1528 C CA . PRO A 1 186 ? 54.120 32.563 17.067 1.00 57.21 219 PRO A CA 1
ATOM 1529 C C . PRO A 1 186 ? 53.573 32.564 15.635 1.00 58.44 219 PRO A C 1
ATOM 1530 O O . PRO A 1 186 ? 53.367 31.502 15.037 1.00 59.72 219 PRO A O 1
ATOM 1534 N N . TYR A 1 187 ? 53.336 33.759 15.095 1.00 58.89 220 TYR A N 1
ATOM 1535 C CA . TYR A 1 187 ? 52.802 33.911 13.742 1.00 58.72 220 TYR A CA 1
ATOM 1536 C C . TYR A 1 187 ? 53.574 33.072 12.738 1.00 58.55 220 TYR A C 1
ATOM 1537 O O . TYR A 1 187 ? 53.012 32.604 11.754 1.00 60.14 220 TYR A O 1
ATOM 1546 N N . ALA A 1 188 ? 54.865 32.887 12.994 1.00 57.29 221 ALA A N 1
ATOM 1547 C CA . ALA A 1 188 ? 55.726 32.094 12.123 1.00 55.77 221 ALA A CA 1
ATOM 1548 C C . ALA A 1 188 ? 55.325 30.617 12.120 1.00 53.35 221 ALA A C 1
ATOM 1549 O O . ALA A 1 188 ? 55.461 29.931 11.108 1.00 52.47 221 ALA A O 1
ATOM 1551 N N . SER A 1 189 ? 54.846 30.129 13.255 1.00 50.99 222 SER A N 1
ATOM 1552 C CA . SER A 1 189 ? 54.431 28.740 13.349 1.00 51.32 222 SER A CA 1
ATOM 1553 C C . SER A 1 189 ? 53.231 28.442 12.450 1.00 51.53 222 SER A C 1
ATOM 1554 O O . SER A 1 189 ? 53.051 27.304 12.002 1.00 51.57 222 SER A O 1
ATOM 1557 N N . GLY A 1 190 ? 52.416 29.465 12.197 1.00 49.37 223 GLY A N 1
ATOM 1558 C CA . GLY A 1 190 ? 51.232 29.296 11.372 1.00 46.76 223 GLY A CA 1
ATOM 1559 C C . GLY A 1 190 ? 49.972 29.134 12.208 1.00 44.34 223 GLY A C 1
ATOM 1560 O O . GLY A 1 190 ? 49.973 29.401 13.405 1.00 42.40 223 GLY A O 1
ATOM 1569 N N . PRO A 1 192 ? 47.629 26.741 13.984 1.00 41.72 225 PRO A N 1
ATOM 1570 C CA . PRO A 1 192 ? 47.521 25.424 14.619 1.00 41.56 225 PRO A CA 1
ATOM 1571 C C . PRO A 1 192 ? 46.178 24.744 14.407 1.00 42.15 225 PRO A C 1
ATOM 1572 O O . PRO A 1 192 ? 45.123 25.331 14.620 1.00 41.34 225 PRO A O 1
ATOM 1576 N N . GLU A 1 193 ? 46.240 23.496 13.979 1.00 42.93 226 GLU A N 1
ATOM 1577 C CA . GLU A 1 193 ? 45.056 22.690 13.750 1.00 43.54 226 GLU A CA 1
ATOM 1578 C C . GLU A 1 193 ? 45.363 21.382 14.435 1.00 43.39 226 GLU A C 1
ATOM 1579 O O . GLU A 1 193 ? 46.431 20.811 14.221 1.00 44.46 226 GLU A O 1
ATOM 1585 N N . PHE A 1 194 ? 44.436 20.902 15.248 1.00 42.65 227 PHE A N 1
ATOM 1586 C CA . PHE A 1 194 ? 44.643 19.650 15.952 1.00 44.75 227 PHE A CA 1
ATOM 1587 C C . PHE A 1 194 ? 43.636 18.611 15.527 1.00 44.75 227 PHE A C 1
ATOM 1588 O O . PHE A 1 194 ? 42.437 18.816 15.652 1.00 45.72 227 PHE A O 1
ATOM 1596 N N . VAL A 1 195 ? 44.136 17.492 15.030 1.00 44.36 228 VAL A N 1
ATOM 1597 C CA . VAL A 1 195 ? 43.291 16.408 14.577 1.00 46.08 228 VAL A CA 1
ATOM 1598 C C . VAL A 1 195 ? 42.875 15.514 15.733 1.00 46.98 228 VAL A C 1
ATOM 1599 O O . VAL A 1 195 ? 43.645 15.280 16.645 1.00 49.58 228 VAL A O 1
ATOM 1603 N N . ILE A 1 196 ? 41.645 15.025 15.702 1.00 49.08 229 ILE A N 1
ATOM 1604 C CA . ILE A 1 196 ? 41.150 14.144 16.752 1.00 49.57 229 ILE A CA 1
ATOM 1605 C C . ILE A 1 196 ? 40.423 12.973 16.086 1.00 51.38 229 ILE A C 1
ATOM 1606 O O . ILE A 1 196 ? 39.343 13.151 15.530 1.00 50.30 229 ILE A O 1
ATOM 1611 N N . PRO A 1 197 ? 41.013 11.761 16.12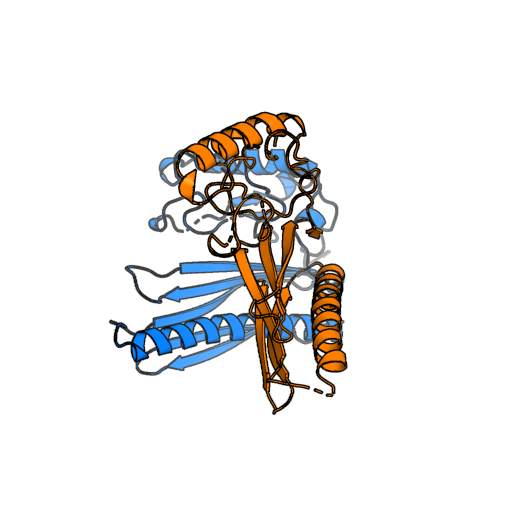9 1.00 53.10 230 PRO A N 1
ATOM 1612 C CA . PRO A 1 197 ? 40.412 10.566 15.524 1.00 54.37 230 PRO A CA 1
ATOM 1613 C C . PRO A 1 197 ? 39.009 10.352 16.065 1.00 55.26 230 PRO A C 1
ATOM 1614 O O . PRO A 1 197 ? 38.769 10.551 17.255 1.00 55.68 230 PRO A O 1
ATOM 1618 N N . TRP A 1 198 ? 38.084 9.951 15.203 1.00 55.06 231 TRP A N 1
ATOM 1619 C CA . TRP A 1 198 ? 36.714 9.746 15.650 1.00 57.06 231 TRP A CA 1
ATOM 1620 C C . TRP A 1 198 ? 36.562 8.731 16.775 1.00 58.18 231 TRP A C 1
ATOM 1621 O O . TRP A 1 198 ? 35.858 8.985 17.749 1.00 57.18 231 TRP A O 1
ATOM 1632 N N . ASN A 1 199 ? 37.229 7.592 16.653 1.00 60.19 232 ASN A N 1
ATOM 1633 C CA . ASN A 1 199 ? 37.122 6.556 17.670 1.00 63.39 232 ASN A CA 1
ATOM 1634 C C . ASN A 1 199 ? 37.516 7.017 19.066 1.00 63.62 232 ASN A C 1
ATOM 1635 O O . ASN A 1 199 ? 37.024 6.487 20.063 1.00 63.68 232 ASN A O 1
ATOM 1640 N N . VAL A 1 200 ? 38.394 8.007 19.142 1.00 63.29 233 VAL A N 1
ATOM 1641 C CA . VAL A 1 200 ? 38.838 8.496 20.438 1.00 63.82 233 VAL A CA 1
ATOM 1642 C C . VAL A 1 200 ? 37.784 9.334 21.151 1.00 62.25 233 VAL A C 1
ATOM 1643 O O . VAL A 1 200 ? 37.932 9.630 22.332 1.00 62.14 233 VAL A O 1
ATOM 1647 N N . ILE A 1 201 ? 36.730 9.720 20.434 1.00 60.66 234 ILE A N 1
ATOM 1648 C CA . ILE A 1 201 ? 35.658 10.528 21.020 1.00 60.48 234 ILE A CA 1
ATOM 1649 C C . ILE A 1 201 ? 34.280 9.995 20.636 1.00 60.67 234 ILE A C 1
ATOM 1650 O O . ILE A 1 201 ? 33.248 10.543 21.024 1.00 58.64 234 ILE A O 1
ATOM 1655 N N . GLU A 1 202 ? 34.286 8.920 19.863 1.00 62.10 235 GLU A N 1
ATOM 1656 C CA . GLU A 1 202 ? 33.072 8.250 19.429 1.00 63.70 235 GLU A CA 1
ATOM 1657 C C . GLU A 1 202 ? 32.099 8.172 20.616 1.00 63.25 235 GLU A C 1
ATOM 1658 O O . GLU A 1 202 ? 30.927 8.539 20.512 1.00 63.57 235 GLU A O 1
ATOM 1664 N N . LYS A 1 203 ? 32.615 7.721 21.753 1.00 62.13 236 LYS A N 1
ATOM 1665 C CA . LYS A 1 203 ? 31.836 7.577 22.969 1.00 61.21 236 LYS A CA 1
ATOM 1666 C C . LYS A 1 203 ? 30.936 8.752 23.365 1.00 59.99 236 LYS A C 1
ATOM 1667 O O . LYS A 1 203 ? 29.947 8.553 24.069 1.00 59.28 236 LYS A O 1
ATOM 1673 N N . PHE A 1 204 ? 31.268 9.973 22.934 1.00 58.90 237 PHE A N 1
ATOM 1674 C CA . PHE A 1 204 ? 30.466 11.149 23.311 1.00 55.95 237 PHE A CA 1
ATOM 1675 C C . PHE A 1 204 ? 29.610 11.767 22.199 1.00 55.30 237 PHE A C 1
ATOM 1676 O O . PHE A 1 204 ? 29.226 12.929 22.292 1.00 54.64 237 PHE A O 1
ATOM 1684 N N . LEU A 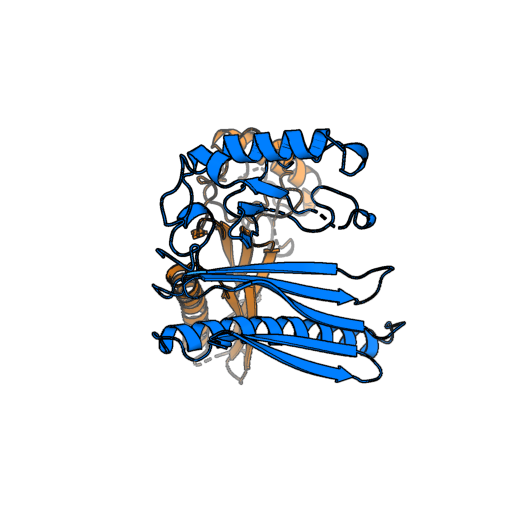1 205 ? 29.306 11.011 21.154 1.00 55.21 238 LEU A N 1
ATOM 1685 C CA . LEU A 1 205 ? 28.492 11.550 20.069 1.00 56.31 238 LEU A CA 1
ATOM 1686 C C . LEU A 1 205 ? 27.014 11.745 20.437 1.00 57.79 238 LEU A C 1
ATOM 1687 O O . LEU A 1 205 ? 26.464 10.998 21.250 1.00 58.88 238 LEU A O 1
ATOM 1692 N N . LYS A 1 206 ? 26.383 12.764 19.849 1.00 59.36 239 LYS A N 1
ATOM 1693 C CA . LYS A 1 206 ? 24.960 13.051 20.080 1.00 60.99 239 LYS A CA 1
ATOM 1694 C C . LYS A 1 206 ? 24.277 13.168 18.744 1.00 63.39 239 LYS A C 1
ATOM 1695 O O . LYS A 1 206 ? 23.067 13.347 18.668 1.00 63.05 239 LYS A O 1
ATOM 1701 N N . TYR A 1 207 ? 25.057 12.951 17.696 1.00 67.80 240 TYR A N 1
ATOM 1702 C CA . TYR A 1 207 ? 24.651 13.231 16.337 1.00 72.37 240 TYR A CA 1
ATOM 1703 C C . TYR A 1 207 ? 25.706 12.596 15.413 1.00 74.27 240 TYR A C 1
ATOM 1704 O O . TYR A 1 207 ? 26.824 12.313 15.843 1.00 75.40 240 TYR A O 1
ATOM 1713 N N . ASP A 1 208 ? 25.260 12.247 14.201 1.00 75.54 241 ASP A N 1
ATOM 1714 C CA . ASP A 1 208 ? 25.718 11.138 13.310 1.00 76.78 241 ASP A CA 1
ATOM 1715 C C . ASP A 1 208 ? 27.167 11.220 12.844 1.00 76.39 241 ASP A C 1
ATOM 1716 O O . ASP A 1 208 ? 27.828 12.263 12.865 1.00 75.13 241 ASP A O 1
ATOM 1721 N N . ILE A 1 209 ? 27.600 10.038 12.393 1.00 76.62 242 ILE A N 1
ATOM 1722 C CA . ILE A 1 209 ? 28.921 9.705 11.851 1.00 75.91 242 ILE A CA 1
ATOM 1723 C C . ILE A 1 209 ? 28.604 9.024 10.507 1.00 76.09 242 ILE A C 1
ATOM 1724 O O . ILE A 1 209 ? 29.497 8.665 9.735 1.00 75.57 242 ILE A O 1
ATOM 1729 N N . LEU A 1 210 ? 27.313 8.830 10.253 1.00 76.00 243 LEU A N 1
ATOM 1730 C CA . LEU A 1 210 ? 26.860 8.192 9.028 1.00 76.14 243 LEU A CA 1
ATOM 1731 C C . LEU A 1 210 ? 26.540 9.184 7.911 1.00 75.00 243 LEU A C 1
ATOM 1732 O O . LEU A 1 210 ? 26.272 8.787 6.780 1.00 74.24 243 LEU A O 1
ATOM 1737 N N . SER A 1 211 ? 26.554 10.474 8.229 1.00 74.41 244 SER A N 1
ATOM 1738 C CA . SER A 1 211 ? 26.313 11.495 7.215 1.00 73.63 244 SER A CA 1
ATOM 1739 C C . SER A 1 211 ? 27.633 11.585 6.439 1.00 73.98 244 SER A C 1
ATOM 1740 O O . SER A 1 211 ? 27.717 12.196 5.371 1.00 72.63 244 SER A O 1
ATOM 1743 N N . LEU A 1 212 ? 28.656 10.945 6.999 1.00 74.16 245 LEU A N 1
ATOM 1744 C CA . LEU A 1 212 ? 29.997 10.938 6.432 1.00 75.08 245 LEU A CA 1
ATOM 1745 C C . LEU A 1 212 ? 30.278 9.773 5.493 1.00 78.14 245 LEU A C 1
ATOM 1746 O O . LEU A 1 212 ? 31.068 9.913 4.556 1.00 78.83 245 LEU A O 1
ATOM 1751 N N . LEU A 1 213 ? 29.660 8.620 5.743 1.00 81.33 246 LEU A N 1
ATOM 1752 C CA . LEU A 1 213 ? 29.877 7.466 4.873 1.00 84.17 246 LEU A CA 1
ATOM 1753 C C . LEU A 1 213 ? 29.044 7.611 3.613 1.00 86.16 246 LEU A C 1
ATOM 1754 O O . LEU A 1 213 ? 27.817 7.615 3.657 1.00 86.28 246 LEU A O 1
ATOM 1759 N N . LYS A 1 214 ? 29.732 7.756 2.488 1.00 89.54 247 LYS A N 1
ATOM 1760 C CA . LYS A 1 214 ? 29.084 7.934 1.196 1.00 93.27 247 LYS A CA 1
ATOM 1761 C C . LYS A 1 214 ? 28.432 6.646 0.725 1.00 95.16 247 LYS A C 1
ATOM 1762 O O . LYS A 1 214 ? 27.549 6.656 -0.139 1.00 95.29 247 LYS A O 1
ATOM 1768 N N . GLU A 1 215 ? 28.865 5.537 1.312 1.00 97.05 248 GLU A N 1
ATOM 1769 C CA . GLU A 1 215 ? 28.367 4.233 0.921 1.00 98.38 248 GLU A CA 1
ATOM 1770 C C . GLU A 1 215 ? 28.006 3.298 2.078 1.00 99.53 248 GLU A C 1
ATOM 1771 O O . GLU A 1 215 ? 28.789 3.101 3.015 1.00 100.03 248 GLU A O 1
ATOM 1777 N N . GLY A 1 216 ? 26.797 2.745 2.007 1.00 100.37 249 GLY A N 1
ATOM 1778 C CA . GLY A 1 216 ? 26.348 1.786 2.998 1.00 100.41 249 GLY A CA 1
ATOM 1779 C C . GLY A 1 216 ? 26.625 0.467 2.301 1.00 100.79 249 GLY A C 1
ATOM 1780 O O . GLY A 1 216 ? 26.414 -0.618 2.845 1.00 100.60 249 GLY A O 1
ATOM 1781 N N . HIS A 1 217 ? 27.110 0.621 1.067 1.00 101.33 250 HIS A N 1
ATOM 1782 C CA . HIS A 1 217 ? 27.490 -0.432 0.121 1.00 101.21 250 HIS A CA 1
ATOM 1783 C C . HIS A 1 217 ? 26.700 -0.294 -1.178 1.00 100.79 250 HIS A C 1
ATOM 1784 O O . HIS A 1 217 ? 25.673 0.421 -1.174 1.00 99.87 250 HIS A O 1
ATOM 1799 N N . LYS B 1 6 ? 33.219 41.882 13.249 1.00 86.83 39 LYS B N 1
ATOM 1800 C CA . LYS B 1 6 ? 32.192 42.680 13.922 1.00 83.17 39 LYS B CA 1
ATOM 1801 C C . LYS B 1 6 ? 30.915 41.911 14.195 1.00 80.21 39 LYS B C 1
ATOM 1802 O O . LYS B 1 6 ? 30.508 41.067 13.410 1.00 80.56 39 LYS B O 1
ATOM 1808 N N . VAL B 1 7 ? 30.285 42.228 15.316 1.00 77.12 40 VAL B N 1
ATOM 1809 C CA . VAL B 1 7 ? 29.037 41.599 15.721 1.00 73.78 40 VAL B CA 1
ATOM 1810 C C . VAL B 1 7 ? 28.191 42.717 16.328 1.00 70.46 40 VAL B C 1
ATOM 1811 O O . VAL B 1 7 ? 27.123 42.495 16.897 1.00 68.66 40 VAL B O 1
ATOM 1815 N N . PHE B 1 8 ? 28.698 43.934 16.181 1.00 66.82 41 PHE B N 1
ATOM 1816 C CA . PHE B 1 8 ? 28.049 45.116 16.716 1.00 63.36 41 PHE B CA 1
ATOM 1817 C C . PHE B 1 8 ? 28.264 46.298 15.788 1.00 62.86 41 PHE B C 1
ATOM 1818 O O . PHE B 1 8 ? 29.309 46.422 15.138 1.00 62.49 41 PHE B O 1
ATOM 1826 N N . GLU B 1 9 ? 27.261 47.162 15.718 1.00 61.19 42 GLU B N 1
ATOM 1827 C CA . GLU B 1 9 ? 27.364 48.351 14.895 1.00 60.02 42 GLU B CA 1
ATOM 1828 C C . GLU B 1 9 ? 26.551 49.455 15.539 1.00 56.93 42 GLU B C 1
ATOM 1829 O O . GLU B 1 9 ? 25.653 49.192 16.334 1.00 56.68 42 GLU B O 1
ATOM 1835 N N . ILE B 1 10 ? 26.896 50.691 15.215 1.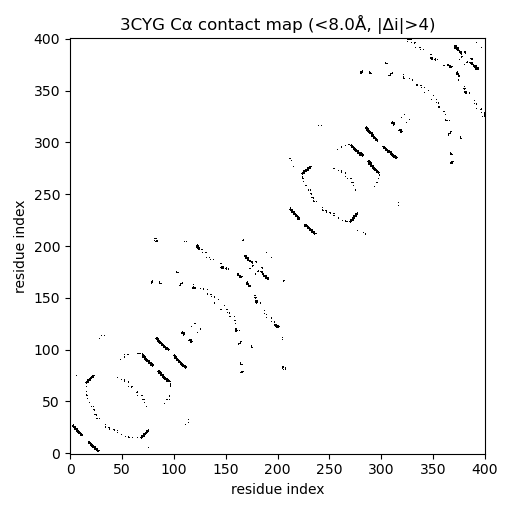00 53.93 43 ILE B N 1
ATOM 1836 C CA . ILE B 1 10 ? 26.187 51.841 15.734 1.00 52.50 43 ILE B CA 1
ATOM 1837 C C . ILE B 1 10 ? 25.697 52.647 14.548 1.00 52.52 43 ILE B C 1
ATOM 1838 O O . ILE B 1 10 ? 26.494 53.268 13.842 1.00 51.02 43 ILE B O 1
ATOM 1843 N N . VAL B 1 11 ? 24.391 52.629 14.321 1.00 51.81 44 VAL B N 1
ATOM 1844 C CA . VAL B 1 11 ? 23.807 53.388 13.223 1.00 52.36 44 VAL B CA 1
ATOM 1845 C C . VAL B 1 11 ? 23.620 54.816 13.699 1.00 51.98 44 VAL B C 1
ATOM 1846 O O . VAL B 1 11 ? 22.918 55.034 14.690 1.00 52.36 44 VAL B O 1
ATOM 1850 N N . LYS B 1 12 ? 24.234 55.778 13.008 1.00 50.09 45 LYS B N 1
ATOM 1851 C CA . LYS B 1 12 ? 24.124 57.191 13.390 1.00 49.94 45 LYS B CA 1
ATOM 1852 C C . LYS B 1 12 ? 23.225 58.025 12.473 1.00 50.00 45 LYS B C 1
ATOM 1853 O O . LYS B 1 12 ? 23.320 57.955 11.244 1.00 48.16 45 LYS B O 1
ATOM 1859 N N . SER B 1 13 ? 22.362 58.832 13.079 1.00 50.19 46 SER B N 1
ATOM 1860 C CA . SER B 1 13 ? 21.449 59.668 12.308 1.00 50.26 46 SER B CA 1
ATOM 1861 C C . SER B 1 13 ? 21.036 60.923 13.060 1.00 50.60 46 SER B C 1
ATOM 1862 O O . SER B 1 13 ? 21.312 61.067 14.244 1.00 50.82 46 SER B O 1
ATOM 1865 N N . SER B 1 14 ? 20.369 61.831 12.361 1.00 51.84 47 SER B N 1
ATOM 1866 C CA . SER B 1 14 ? 19.928 63.073 12.970 1.00 52.60 47 SER B CA 1
ATOM 1867 C C . SER B 1 14 ? 18.897 63.776 12.100 1.00 54.10 47 SER B C 1
ATOM 1868 O O . SER B 1 14 ? 18.781 63.495 10.910 1.00 54.29 47 SER B O 1
ATOM 1871 N N . THR B 1 15 ? 18.143 64.679 12.719 1.00 55.40 48 THR B N 1
ATOM 1872 C CA . THR B 1 15 ? 17.115 65.466 12.048 1.00 57.16 48 THR B CA 1
ATOM 1873 C C . THR B 1 15 ? 17.074 66.774 12.810 1.00 60.27 48 THR B C 1
ATOM 1874 O O . THR B 1 15 ? 17.156 66.785 14.033 1.00 59.70 48 THR B O 1
ATOM 1878 N N . GLU B 1 16 ? 16.958 67.882 12.095 1.00 64.27 49 GLU B N 1
ATOM 1879 C CA . GLU B 1 16 ? 16.922 69.169 12.756 1.00 66.94 49 GLU B CA 1
ATOM 1880 C C . GLU B 1 16 ? 16.040 70.177 12.056 1.00 68.29 49 GLU B C 1
ATOM 1881 O O . GLU B 1 16 ? 16.125 70.328 10.842 1.00 69.94 49 GLU B O 1
ATOM 1887 N N . ASN B 1 17 ? 15.179 70.848 12.818 1.00 69.53 50 ASN B N 1
ATOM 1888 C CA . ASN B 1 17 ? 14.347 71.916 12.269 1.00 71.46 50 ASN B CA 1
ATOM 1889 C C . ASN B 1 17 ? 14.467 73.118 13.213 1.00 73.04 50 ASN B C 1
ATOM 1890 O O . ASN B 1 17 ? 15.506 73.272 13.862 1.00 73.25 50 ASN B O 1
ATOM 1895 N N . GLU B 1 18 ? 13.444 73.965 13.313 1.00 74.87 51 GLU B N 1
ATOM 1896 C CA . GLU B 1 18 ? 13.559 75.145 14.177 1.00 76.47 51 GLU B CA 1
ATOM 1897 C C . GLU B 1 18 ? 13.178 74.965 15.654 1.00 76.34 51 GLU B C 1
ATOM 1898 O O . GLU B 1 18 ? 13.685 75.684 16.515 1.00 75.87 51 GLU B O 1
ATOM 1904 N N . ILE B 1 19 ? 12.296 74.018 15.957 1.00 76.26 52 ILE B N 1
ATOM 1905 C CA . ILE B 1 19 ? 11.901 73.799 17.342 1.00 76.36 52 ILE B CA 1
ATOM 1906 C C . ILE B 1 19 ? 12.816 72.814 18.063 1.00 75.80 52 ILE B C 1
ATOM 1907 O O . ILE B 1 19 ? 13.182 73.030 19.218 1.00 76.06 52 ILE B O 1
ATOM 1912 N N . VAL B 1 20 ? 13.198 71.739 17.382 1.00 74.95 53 VAL B N 1
ATOM 1913 C CA . VAL B 1 20 ? 14.060 70.739 17.999 1.00 74.25 53 VAL B CA 1
ATOM 1914 C C . VAL B 1 20 ? 15.166 70.195 17.093 1.00 72.47 53 VAL B C 1
ATOM 1915 O O . VAL B 1 20 ? 15.040 70.181 15.873 1.00 72.73 53 VAL B O 1
ATOM 1919 N N . ARG B 1 21 ? 16.256 69.764 17.718 1.00 71.08 54 ARG B N 1
ATOM 1920 C CA . ARG B 1 21 ? 17.409 69.197 17.026 1.00 70.02 54 ARG B CA 1
ATOM 1921 C C . ARG B 1 21 ? 17.606 67.791 17.613 1.00 67.73 54 ARG B C 1
ATOM 1922 O O . ARG B 1 21 ? 17.538 67.605 18.830 1.00 67.19 54 ARG B O 1
ATOM 1930 N N . ILE B 1 22 ? 17.845 66.803 16.758 1.00 64.72 55 ILE B N 1
ATOM 1931 C CA . ILE B 1 22 ? 18.000 65.436 17.235 1.00 61.20 55 ILE B CA 1
ATOM 1932 C C . ILE B 1 22 ? 19.177 64.673 16.643 1.00 59.03 55 ILE B C 1
ATOM 1933 O O . ILE B 1 22 ? 19.487 64.802 15.475 1.00 58.20 55 ILE B O 1
ATOM 1938 N N . HIS B 1 23 ? 19.832 63.883 17.482 1.00 59.17 56 HIS B N 1
ATOM 1939 C CA . HIS B 1 23 ? 20.964 63.061 17.081 1.00 59.19 56 HIS B CA 1
ATOM 1940 C C . HIS B 1 23 ? 20.798 61.721 17.755 1.00 58.44 56 HIS B C 1
ATOM 1941 O O . HIS B 1 23 ? 20.699 61.644 18.975 1.00 58.11 56 HIS B O 1
ATOM 1948 N N . VAL B 1 24 ? 20.757 60.662 16.957 1.00 57.12 57 VAL B N 1
ATOM 1949 C CA . VAL B 1 24 ? 20.575 59.332 17.505 1.00 54.88 57 VAL B CA 1
ATOM 1950 C C . VAL B 1 24 ? 21.620 58.335 17.077 1.00 54.09 57 VAL B C 1
ATOM 1951 O O . VAL B 1 24 ? 21.832 58.099 15.892 1.00 55.41 57 VAL B O 1
ATOM 1955 N N . GLU B 1 25 ? 22.283 57.761 18.066 1.00 52.95 58 GLU B N 1
ATOM 1956 C CA . GLU B 1 25 ? 23.276 56.749 17.820 1.00 52.02 58 GLU B CA 1
ATOM 1957 C C . GLU B 1 25 ? 22.630 55.488 18.351 1.00 52.81 58 GLU B C 1
ATOM 1958 O O . GLU B 1 25 ? 22.490 55.303 19.558 1.00 51.98 58 GLU B O 1
ATOM 1964 N N . LEU B 1 26 ? 22.210 54.644 17.414 1.00 53.57 59 LEU B N 1
ATOM 1965 C CA . LEU B 1 26 ? 21.515 53.406 17.702 1.00 54.64 59 LEU B CA 1
ATOM 1966 C C . LEU B 1 26 ? 22.404 52.165 17.702 1.00 55.97 59 LEU B C 1
ATOM 1967 O O . LEU B 1 26 ? 23.063 51.858 16.713 1.00 57.39 59 LEU B O 1
ATOM 1972 N N . PRO B 1 27 ? 22.446 51.441 18.829 1.00 56.94 60 PRO B N 1
ATOM 1973 C CA . PRO B 1 27 ? 23.282 50.239 18.876 1.00 57.65 60 PRO B CA 1
ATOM 1974 C C . PRO B 1 27 ? 22.567 49.020 18.286 1.00 58.19 60 PRO B C 1
ATOM 1975 O O . PRO B 1 27 ? 21.345 48.881 18.415 1.00 59.37 60 PRO B O 1
ATOM 1979 N N . ARG B 1 28 ? 23.331 48.150 17.632 1.00 57.02 61 ARG B N 1
ATOM 1980 C CA . ARG B 1 28 ? 22.770 46.956 17.019 1.00 58.15 61 ARG B CA 1
ATOM 1981 C C . ARG B 1 28 ? 23.704 45.764 17.013 1.00 58.32 61 ARG B C 1
ATOM 1982 O O . ARG B 1 28 ? 24.877 45.880 16.664 1.00 59.34 61 ARG B O 1
ATOM 1990 N N . LEU B 1 29 ? 23.168 44.616 17.404 1.00 59.42 62 LEU B N 1
ATOM 1991 C CA . LEU B 1 29 ? 23.921 43.374 17.381 1.00 60.78 62 LEU B CA 1
ATOM 1992 C C . LEU B 1 29 ? 23.675 42.856 15.976 1.00 62.50 62 LEU B C 1
ATOM 1993 O O . LEU B 1 29 ? 22.656 43.177 15.375 1.00 63.04 62 LEU B O 1
ATOM 1998 N N . LYS B 1 30 ? 24.603 42.074 15.440 1.00 65.35 63 LYS B N 1
ATOM 1999 C CA . LYS B 1 30 ? 24.447 41.540 14.092 1.00 67.12 63 LYS B CA 1
ATOM 2000 C C . LYS B 1 30 ? 25.264 40.273 13.917 1.00 69.21 63 LYS B C 1
ATOM 2001 O O . LYS B 1 30 ? 26.361 40.159 14.464 1.00 70.21 63 LYS B O 1
ATOM 2007 N N . TYR B 1 31 ? 24.721 39.325 13.157 1.00 70.78 64 TYR B N 1
ATOM 2008 C CA . TYR B 1 31 ? 25.379 38.044 12.888 1.00 71.68 64 TYR B CA 1
ATOM 2009 C C . TYR B 1 31 ? 25.444 37.093 14.089 1.00 71.23 64 TYR B C 1
ATOM 2010 O O . TYR B 1 31 ? 26.366 36.281 14.192 1.00 71.90 64 TYR B O 1
ATOM 2019 N N . LEU B 1 32 ? 24.485 37.191 15.001 1.00 69.75 65 LEU B N 1
ATOM 2020 C CA . LEU B 1 32 ? 24.479 36.302 16.153 1.00 68.93 65 LEU B CA 1
ATOM 2021 C C . LEU B 1 32 ? 23.756 35.019 15.775 1.00 68.38 65 LEU B C 1
ATOM 2022 O O . LEU B 1 32 ? 22.785 35.055 15.022 1.00 67.40 65 LEU B O 1
ATOM 2027 N N . LYS B 1 33 ? 24.231 33.885 16.278 1.00 68.20 66 LYS B N 1
ATOM 2028 C CA . LYS B 1 33 ? 23.555 32.635 15.976 1.00 69.05 66 LYS B CA 1
ATOM 2029 C C . LYS B 1 33 ? 22.210 32.753 16.652 1.00 68.50 66 LYS B C 1
ATOM 2030 O O . LYS B 1 33 ? 21.192 32.376 16.086 1.00 68.70 66 LYS B O 1
ATOM 2036 N N . ASP B 1 34 ? 22.211 33.296 17.867 1.00 68.63 67 ASP B N 1
ATOM 2037 C CA . ASP B 1 34 ? 20.969 33.478 18.614 1.00 68.58 67 ASP B CA 1
ATOM 2038 C C . ASP B 1 34 ? 20.115 34.546 17.919 1.00 68.83 67 ASP B C 1
ATOM 2039 O O . ASP B 1 34 ? 20.203 35.738 18.223 1.00 67.93 67 ASP B O 1
ATOM 2044 N N . SER B 1 35 ? 19.294 34.106 16.974 1.00 69.22 68 SER B N 1
ATOM 2045 C CA . SER B 1 35 ? 18.431 35.009 16.228 1.00 68.72 68 SER B CA 1
ATOM 2046 C C . SER B 1 35 ? 17.557 35.852 17.140 1.00 67.40 68 SER B C 1
ATOM 2047 O O . SER B 1 35 ? 17.658 37.072 17.148 1.00 66.79 68 SER B O 1
ATOM 2050 N N . ASN B 1 36 ? 16.707 35.190 17.915 1.00 66.43 69 ASN B N 1
ATOM 2051 C CA . ASN B 1 36 ? 15.791 35.890 18.791 1.00 66.01 69 ASN B CA 1
ATOM 2052 C C . ASN B 1 36 ? 16.425 36.957 19.684 1.00 66.39 69 ASN B C 1
ATOM 2053 O O . ASN B 1 36 ? 15.897 38.069 19.806 1.00 67.52 69 ASN B O 1
ATOM 2058 N N . PHE B 1 37 ? 17.545 36.617 20.315 1.00 64.65 70 PHE B N 1
ATOM 2059 C CA . PHE B 1 37 ? 18.243 37.542 21.207 1.00 62.12 70 PHE B CA 1
ATOM 2060 C C . PHE B 1 37 ? 18.646 38.813 20.470 1.00 61.20 70 PHE B C 1
ATOM 2061 O O . PHE B 1 37 ? 18.468 39.934 20.971 1.00 57.86 70 PHE B O 1
ATOM 2069 N N . GLU B 1 38 ? 19.170 38.612 19.266 1.00 59.92 71 GLU B N 1
ATOM 2070 C CA . GLU B 1 38 ? 19.637 39.687 18.412 1.00 61.41 71 GLU B CA 1
ATOM 2071 C C . GLU B 1 38 ? 18.590 40.735 18.032 1.00 63.35 71 GLU B C 1
ATOM 2072 O O . GLU B 1 38 ? 18.920 41.913 17.868 1.00 63.44 71 GLU B O 1
ATOM 2078 N N . GLU B 1 39 ? 17.334 40.321 17.878 1.00 64.66 72 GLU B N 1
ATOM 2079 C CA . GLU B 1 39 ? 16.292 41.271 17.499 1.00 66.04 72 GLU B CA 1
ATOM 2080 C C . GLU B 1 39 ? 15.513 41.756 18.709 1.00 66.26 72 GLU B C 1
ATOM 2081 O O . GLU B 1 39 ? 15.050 42.894 18.735 1.00 66.70 72 GLU B O 1
ATOM 2087 N N . LYS B 1 40 ? 15.364 40.894 19.709 1.00 66.58 73 LYS B N 1
ATOM 2088 C CA . LYS B 1 40 ? 14.642 41.280 20.913 1.00 66.87 73 LYS B CA 1
ATOM 2089 C C . LYS B 1 40 ? 15.420 42.410 21.582 1.00 66.39 73 LYS B C 1
ATOM 2090 O O . LYS B 1 40 ? 14.839 43.392 22.040 1.00 65.65 73 LYS B O 1
ATOM 2096 N N . PHE B 1 41 ? 16.744 42.259 21.614 1.00 65.81 74 PHE B N 1
ATOM 2097 C CA . PHE B 1 41 ? 17.626 43.245 22.230 1.00 64.00 74 PHE B CA 1
ATOM 2098 C C . PHE B 1 41 ? 17.721 44.550 21.457 1.00 63.13 74 PHE B C 1
ATOM 2099 O O . PHE B 1 41 ? 17.821 45.619 22.050 1.00 63.14 74 PHE B O 1
ATOM 2107 N N . ASN B 1 42 ? 17.714 44.459 20.134 1.00 62.01 75 ASN B N 1
ATOM 2108 C CA . ASN B 1 42 ? 17.800 45.646 19.301 1.00 61.96 75 ASN B CA 1
ATOM 2109 C C . ASN B 1 42 ? 16.494 46.437 19.223 1.00 62.52 75 ASN B C 1
ATOM 2110 O O . ASN B 1 42 ? 16.508 47.662 19.093 1.00 60.92 75 ASN B O 1
ATOM 2115 N N . SER B 1 43 ? 15.364 45.743 19.303 1.00 63.99 76 SER B N 1
ATOM 2116 C CA . SER B 1 43 ? 14.076 46.424 19.240 1.00 65.79 76 SER B CA 1
ATOM 2117 C C . SER B 1 43 ? 13.847 47.188 20.540 1.00 65.56 76 SER B C 1
ATOM 2118 O O . SER B 1 43 ? 13.363 48.319 20.523 1.00 64.97 76 SER B O 1
ATOM 2121 N N . GLU B 1 44 ? 14.210 46.565 21.662 1.00 65.18 77 GLU B N 1
ATOM 2122 C CA . GLU B 1 44 ? 14.040 47.181 22.976 1.00 65.42 77 GLU B CA 1
ATOM 2123 C C . GLU B 1 44 ? 14.814 48.482 23.132 1.00 64.52 77 GLU B C 1
ATOM 2124 O O . GLU B 1 44 ? 14.225 49.526 23.386 1.00 65.33 77 GLU B O 1
ATOM 2130 N N . VAL B 1 45 ? 16.133 48.416 22.991 1.00 62.89 78 VAL B N 1
ATOM 2131 C CA . VAL B 1 45 ? 16.960 49.599 23.133 1.00 63.60 78 VAL B CA 1
ATOM 2132 C C . VAL B 1 45 ? 16.545 50.661 22.149 1.00 64.39 78 VAL B C 1
ATOM 2133 O O . VAL B 1 45 ? 16.703 51.849 22.405 1.00 65.05 78 VAL B O 1
ATOM 2137 N N . GLU B 1 46 ? 16.016 50.238 21.013 1.00 65.36 79 GLU B N 1
ATOM 2138 C CA . GLU B 1 46 ? 15.589 51.194 20.016 1.00 67.03 79 GLU B CA 1
ATOM 2139 C C . GLU B 1 46 ? 14.310 51.864 20.502 1.00 66.95 79 GLU B C 1
ATOM 2140 O O . GLU B 1 46 ? 14.150 53.084 20.416 1.00 65.96 79 GLU B O 1
ATOM 2146 N N . GLU B 1 47 ? 13.403 51.051 21.027 1.00 66.46 80 GLU B N 1
ATOM 2147 C CA . GLU B 1 47 ? 12.126 51.549 21.513 1.00 66.29 80 GLU B CA 1
ATOM 2148 C C . GLU B 1 47 ? 12.305 52.606 22.596 1.00 64.37 80 GLU B C 1
ATOM 2149 O O . GLU B 1 47 ? 11.520 53.551 22.686 1.00 64.23 80 GLU B O 1
ATOM 2155 N N . LYS B 1 48 ? 13.337 52.447 23.417 1.00 61.61 81 LYS B N 1
ATOM 2156 C CA . LYS B 1 48 ? 13.592 53.408 24.477 1.00 59.61 81 LYS B CA 1
ATOM 2157 C C . LYS B 1 48 ? 14.120 54.673 23.821 1.00 57.75 81 LYS B C 1
ATOM 2158 O O . LYS B 1 48 ? 13.600 55.763 24.038 1.00 57.25 81 LYS B O 1
ATOM 2164 N N . ILE B 1 49 ? 15.148 54.528 23.002 1.00 55.58 82 ILE B N 1
ATOM 2165 C CA . ILE B 1 49 ? 15.703 55.686 22.322 1.00 55.64 82 ILE B CA 1
ATOM 2166 C C . ILE B 1 49 ? 14.611 56.414 21.512 1.00 57.71 82 ILE B C 1
ATOM 2167 O O . ILE B 1 49 ? 14.723 57.607 21.240 1.00 57.21 82 ILE B O 1
ATOM 2172 N N . LYS B 1 50 ? 13.551 55.695 21.151 1.00 58.91 83 LYS B N 1
ATOM 2173 C CA . LYS B 1 50 ? 12.441 56.267 20.387 1.00 60.53 83 LYS B CA 1
ATOM 2174 C C . LYS B 1 50 ? 11.521 57.023 21.349 1.00 59.62 83 LYS B C 1
ATOM 2175 O O . LYS B 1 50 ? 11.108 58.160 21.098 1.00 57.37 83 LYS B O 1
ATOM 2181 N N . LYS B 1 51 ? 11.214 56.370 22.461 1.00 58.99 84 LYS B N 1
ATOM 2182 C CA . LYS B 1 51 ? 10.373 56.955 23.487 1.00 58.56 84 LYS B CA 1
ATOM 2183 C C . LYS B 1 51 ? 11.012 58.267 23.928 1.00 57.11 84 LYS B C 1
ATOM 2184 O O . LYS B 1 51 ? 10.363 59.307 23.956 1.00 56.60 84 LYS B O 1
ATOM 2190 N N . PHE B 1 52 ? 12.301 58.198 24.251 1.00 55.67 85 PHE B N 1
ATOM 2191 C CA . PHE B 1 52 ? 13.081 59.349 24.701 1.00 53.67 85 PHE B CA 1
ATOM 2192 C C . PHE B 1 52 ? 13.019 60.504 23.719 1.00 54.16 85 PHE B C 1
ATOM 2193 O O . PHE B 1 52 ? 12.830 61.653 24.111 1.00 53.12 85 PHE B O 1
ATOM 2201 N N . VAL B 1 53 ? 13.188 60.186 22.440 1.00 56.06 86 VAL B N 1
ATOM 2202 C CA . VAL B 1 53 ? 13.164 61.195 21.390 1.00 57.45 86 VAL B CA 1
ATOM 2203 C C . VAL B 1 53 ? 11.789 61.860 21.250 1.00 58.97 86 VAL B C 1
ATOM 2204 O O . VAL B 1 53 ? 11.692 63.082 21.204 1.00 58.07 86 VAL B O 1
ATOM 2208 N N . ASN B 1 54 ? 10.727 61.068 21.209 1.00 62.22 87 ASN B N 1
ATOM 2209 C CA . ASN B 1 54 ? 9.395 61.635 21.082 1.00 65.91 87 ASN B CA 1
ATOM 2210 C C . ASN B 1 54 ? 9.064 62.580 22.230 1.00 68.15 87 ASN B C 1
ATOM 2211 O O . ASN B 1 54 ? 8.570 63.679 22.009 1.00 68.31 87 ASN B O 1
ATOM 2216 N N . GLU B 1 55 ? 9.337 62.149 23.456 1.00 70.53 88 GLU B N 1
ATOM 2217 C CA . GLU B 1 55 ? 9.074 62.975 24.631 1.00 72.09 88 GLU B CA 1
ATOM 2218 C C . GLU B 1 55 ? 9.679 64.347 24.447 1.00 73.16 88 GLU B C 1
ATOM 2219 O O . GLU B 1 55 ? 9.002 65.364 24.592 1.00 73.65 88 GLU B O 1
ATOM 2225 N N . VAL B 1 56 ? 10.966 64.369 24.136 1.00 73.62 89 VAL B N 1
ATOM 2226 C CA . VAL B 1 56 ? 11.655 65.624 23.925 1.00 75.58 89 VAL B CA 1
ATOM 2227 C C . VAL B 1 56 ? 10.955 66.408 22.823 1.00 77.62 89 VAL B C 1
ATOM 2228 O O . VAL B 1 56 ? 10.902 67.636 22.863 1.00 78.94 89 VAL B O 1
ATOM 2232 N N . LYS B 1 57 ? 10.417 65.696 21.838 1.00 79.27 90 LYS B N 1
ATOM 2233 C CA . LYS B 1 57 ? 9.725 66.348 20.733 1.00 81.24 90 LYS B CA 1
ATOM 2234 C C . LYS B 1 57 ? 8.355 66.862 21.148 1.00 82.18 90 LYS B C 1
ATOM 2235 O O . LYS B 1 57 ? 8.025 68.016 20.888 1.00 83.08 90 LYS B O 1
ATOM 2241 N N . GLY B 1 58 ? 7.562 66.001 21.784 1.00 83.00 91 GLY B N 1
ATOM 2242 C CA . GLY B 1 58 ? 6.236 66.393 22.228 1.00 82.46 91 GLY B CA 1
ATOM 2243 C C . GLY B 1 58 ? 6.318 67.678 23.025 1.00 82.78 91 GLY B C 1
ATOM 2244 O O . GLY B 1 58 ? 5.456 68.551 22.915 1.00 82.97 91 GLY B O 1
ATOM 2245 N N . ILE B 1 59 ? 7.373 67.790 23.823 1.00 82.37 92 ILE B N 1
ATOM 2246 C CA . ILE B 1 59 ? 7.606 68.961 24.649 1.00 83.33 92 ILE B CA 1
ATOM 2247 C C . ILE B 1 59 ? 7.969 70.149 23.774 1.00 85.02 92 ILE B C 1
ATOM 2248 O O . ILE B 1 59 ? 7.442 71.248 23.946 1.00 86.16 92 ILE B O 1
ATOM 2253 N N . ALA B 1 60 ? 8.879 69.923 22.836 1.00 86.96 93 ALA B N 1
ATOM 2254 C CA . ALA B 1 60 ? 9.304 70.976 21.923 1.00 88.49 93 ALA B CA 1
ATOM 2255 C C . ALA B 1 60 ? 8.078 71.516 21.191 1.00 88.84 93 ALA B C 1
ATOM 2256 O O . ALA B 1 60 ? 7.943 72.718 20.976 1.00 88.60 93 ALA B O 1
ATOM 2258 N N . GLN B 1 61 ? 7.182 70.610 20.822 1.00 89.74 94 GLN B N 1
ATOM 2259 C CA . GLN B 1 61 ? 5.966 70.972 20.114 1.00 91.19 94 GLN B CA 1
ATOM 2260 C C . GLN B 1 61 ? 4.969 71.628 21.067 1.00 91.43 94 GLN B C 1
ATOM 2261 O O . GLN B 1 61 ? 4.943 72.854 21.215 1.00 91.36 94 GLN B O 1
ATOM 2267 N N . GLN B 1 69 ? 8.684 78.029 23.677 1.00 90.69 102 GLN B N 1
ATOM 2268 C CA . GLN B 1 69 ? 9.853 77.707 22.868 1.00 91.74 102 GLN B CA 1
ATOM 2269 C C . GLN B 1 69 ? 10.756 78.942 22.789 1.00 91.68 102 GLN B C 1
ATOM 2270 O O . GLN B 1 69 ? 10.686 79.714 21.833 1.00 92.23 102 GLN B O 1
ATOM 2276 N N . HIS B 1 70 ? 11.598 79.131 23.798 1.00 90.84 103 HIS B N 1
ATOM 2277 C CA . HIS B 1 70 ? 12.500 80.280 23.827 1.00 90.13 103 HIS B CA 1
ATOM 2278 C C . HIS B 1 70 ? 13.832 80.029 23.143 1.00 88.28 103 HIS B C 1
ATOM 2279 O O . HIS B 1 70 ? 14.679 80.918 23.062 1.00 87.08 103 HIS B O 1
ATOM 2286 N N . THR B 1 71 ? 14.009 78.814 22.642 1.00 87.02 104 THR B N 1
ATOM 2287 C CA . THR B 1 71 ? 15.244 78.427 21.977 1.00 84.65 104 THR B CA 1
ATOM 2288 C C . THR B 1 71 ? 15.034 77.026 21.397 1.00 83.07 104 THR B C 1
ATOM 2289 O O . THR B 1 71 ? 14.037 76.374 21.701 1.00 82.47 104 THR B O 1
ATOM 2293 N N . PRO B 1 72 ? 15.951 76.555 20.535 1.00 81.50 105 PRO B N 1
ATOM 2294 C CA . PRO B 1 72 ? 15.768 75.213 19.973 1.00 80.26 105 PRO B CA 1
ATOM 2295 C C . PRO B 1 72 ? 16.129 74.112 20.981 1.00 79.39 105 PRO B C 1
ATOM 2296 O O . PRO B 1 72 ? 17.243 74.107 21.515 1.00 79.44 105 PRO B O 1
ATOM 2300 N N . TYR B 1 73 ? 15.193 73.194 21.245 1.00 77.53 106 TYR B N 1
ATOM 2301 C CA . TYR B 1 73 ? 15.442 72.094 22.184 1.00 75.60 106 TYR B CA 1
ATOM 2302 C C . TYR B 1 73 ? 16.298 71.027 21.531 1.00 74.33 106 TYR B C 1
ATOM 2303 O O . TYR B 1 73 ? 16.534 71.060 20.323 1.00 74.17 106 TYR B O 1
ATOM 2312 N N . GLU B 1 74 ? 16.756 70.070 22.328 1.00 72.26 107 GLU B N 1
ATOM 2313 C CA . GLU B 1 74 ? 17.595 69.013 21.790 1.00 69.74 107 GLU B CA 1
ATOM 2314 C C . GLU B 1 74 ? 17.292 67.615 22.290 1.00 67.31 107 GLU B C 1
ATOM 2315 O O . GLU B 1 74 ? 16.383 67.386 23.074 1.00 67.79 107 GLU B O 1
ATOM 2321 N N . ALA B 1 75 ? 18.100 66.684 21.812 1.00 65.29 108 ALA B N 1
ATOM 2322 C CA . ALA B 1 75 ? 18.007 65.278 22.157 1.00 62.36 108 ALA B CA 1
ATOM 2323 C C . ALA B 1 75 ? 19.207 64.671 21.460 1.00 60.59 108 ALA B C 1
ATOM 2324 O O . ALA B 1 75 ? 19.319 64.729 20.242 1.00 59.67 108 ALA B O 1
ATOM 2326 N N . TYR B 1 76 ? 20.124 64.125 22.237 1.00 59.49 109 TYR B N 1
ATOM 2327 C CA . TYR B 1 76 ? 21.312 63.531 21.663 1.00 58.60 109 TYR B CA 1
ATOM 2328 C C . TYR B 1 76 ? 21.589 62.176 22.316 1.00 55.59 109 TYR B C 1
ATOM 2329 O O . TYR B 1 76 ? 21.929 62.086 23.493 1.00 53.87 109 TYR B O 1
ATOM 2338 N N . VAL B 1 77 ? 21.405 61.120 21.538 1.00 52.47 110 VAL B N 1
ATOM 2339 C CA . VAL B 1 77 ? 21.649 59.768 22.006 1.00 49.65 110 VAL B CA 1
ATOM 2340 C C . VAL B 1 77 ? 22.972 59.323 21.421 1.00 47.17 110 VAL B C 1
ATOM 2341 O O . VAL B 1 77 ? 23.135 59.310 20.208 1.00 46.39 110 VAL B O 1
ATOM 2345 N N . SER B 1 78 ? 23.910 58.964 22.293 1.00 45.63 111 SER B N 1
ATOM 2346 C CA . SER B 1 78 ? 25.237 58.526 21.885 1.00 44.02 111 SER B CA 1
ATOM 2347 C C . SER B 1 78 ? 25.624 57.206 22.532 1.00 43.22 111 SER B C 1
ATOM 2348 O O . SER B 1 78 ? 25.316 56.960 23.694 1.00 44.60 111 SER B O 1
ATOM 2351 N N . VAL B 1 79 ? 26.313 56.357 21.783 1.00 42.37 112 VAL B N 1
ATOM 2352 C CA . VAL B 1 79 ? 26.741 55.066 22.303 1.00 42.03 112 VAL B CA 1
ATOM 2353 C C . VAL B 1 79 ? 28.240 55.024 22.580 1.00 42.73 112 VAL B C 1
ATOM 2354 O O . VAL B 1 79 ? 29.048 55.385 21.727 1.00 43.39 112 VAL B O 1
ATOM 2358 N N . ASP B 1 80 ? 28.610 54.563 23.768 1.00 42.47 113 ASP B N 1
ATOM 2359 C CA . ASP B 1 80 ? 30.013 54.492 24.139 1.00 43.54 113 ASP B CA 1
ATOM 2360 C C . ASP B 1 80 ? 30.465 53.060 24.441 1.00 43.13 113 ASP B C 1
ATOM 2361 O O . ASP B 1 80 ? 30.160 52.520 25.492 1.00 42.84 113 ASP B O 1
ATOM 2366 N N . VAL B 1 81 ? 31.195 52.450 23.516 1.00 43.63 114 VAL B N 1
ATOM 2367 C CA . VAL B 1 81 ? 31.681 51.090 23.702 1.00 45.54 114 VAL B CA 1
ATOM 2368 C C . VAL B 1 81 ? 32.934 51.057 24.587 1.00 47.60 114 VAL B C 1
ATOM 2369 O O . VAL B 1 81 ? 33.881 51.794 24.349 1.00 46.79 114 VAL B O 1
ATOM 237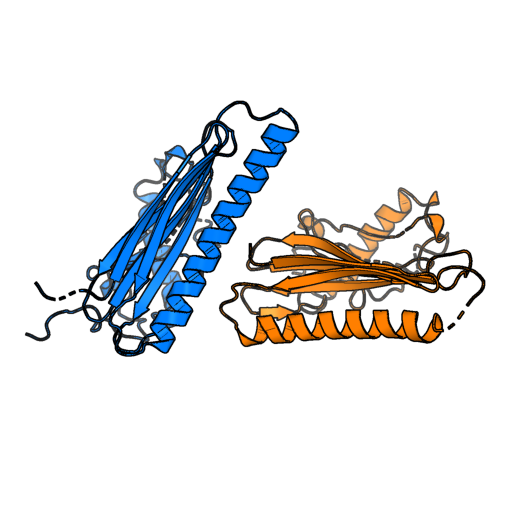3 N N . ARG B 1 82 ? 32.920 50.208 25.615 1.00 50.90 115 ARG B N 1
ATOM 2374 C CA . ARG B 1 82 ? 34.042 50.080 26.541 1.00 54.38 115 ARG B CA 1
ATOM 2375 C C . ARG B 1 82 ? 34.810 48.795 26.302 1.00 56.91 115 ARG B C 1
ATOM 2376 O O . ARG B 1 82 ? 35.971 48.679 26.685 1.00 56.34 115 ARG B O 1
ATOM 2384 N N . TYR B 1 83 ? 34.146 47.826 25.686 1.00 60.93 116 TYR B N 1
ATOM 2385 C CA . TYR B 1 83 ? 34.778 46.564 25.340 1.00 65.08 116 TYR B CA 1
ATOM 2386 C C . TYR B 1 83 ? 33.968 45.765 24.335 1.00 67.62 116 TYR B C 1
ATOM 2387 O O . TYR B 1 83 ? 32.837 45.361 24.599 1.00 67.23 116 TYR B O 1
ATOM 2396 N N . GLU B 1 84 ? 34.571 45.550 23.173 1.00 71.06 117 GLU B N 1
ATOM 2397 C CA . GLU B 1 84 ? 33.955 44.792 22.097 1.00 74.75 117 GLU B CA 1
ATOM 2398 C C . GLU B 1 84 ? 34.926 43.673 21.759 1.00 76.34 117 GLU B C 1
ATOM 2399 O O . GLU B 1 84 ? 36.046 43.937 21.329 1.00 77.64 117 GLU B O 1
ATOM 2405 N N . GLY B 1 85 ? 34.521 42.426 21.958 1.00 77.27 118 GLY B N 1
ATOM 2406 C CA . GLY B 1 85 ? 35.432 41.344 21.642 1.00 78.90 118 GLY B CA 1
ATOM 2407 C C . GLY B 1 85 ? 34.771 40.029 21.298 1.00 80.04 118 GLY B C 1
ATOM 2408 O O . GLY B 1 85 ? 35.433 38.991 21.315 1.00 80.98 118 GLY B O 1
ATOM 2409 N N . LYS B 1 86 ? 33.483 40.079 20.960 1.00 80.59 119 LYS B N 1
ATOM 2410 C CA . LYS B 1 86 ? 32.697 38.889 20.633 1.00 80.72 119 LYS B CA 1
ATOM 2411 C C . LYS B 1 86 ? 32.791 37.920 21.812 1.00 78.95 119 LYS B C 1
ATOM 2412 O O . LYS B 1 86 ? 33.882 37.591 22.276 1.00 78.81 119 LYS B O 1
ATOM 2418 N N . ASP B 1 87 ? 31.630 37.479 22.288 1.00 76.10 120 ASP B N 1
ATOM 2419 C CA . ASP B 1 87 ? 31.506 36.606 23.456 1.00 73.05 120 ASP B CA 1
ATOM 2420 C C . ASP B 1 87 ? 31.158 37.556 24.598 1.00 69.80 120 ASP B C 1
ATOM 2421 O O . ASP B 1 87 ? 30.549 37.169 25.591 1.00 69.75 120 ASP B O 1
ATOM 2426 N N . PHE B 1 88 ? 31.559 38.812 24.443 1.00 66.63 121 PHE B N 1
ATOM 2427 C CA . PHE B 1 88 ? 31.245 39.835 25.424 1.00 64.02 121 PHE B CA 1
ATOM 2428 C C . PHE B 1 88 ? 31.314 41.238 24.827 1.00 62.04 121 PHE B C 1
ATOM 2429 O O . PHE B 1 88 ? 32.163 41.533 23.980 1.00 62.24 121 PHE B O 1
ATOM 2437 N N . LEU B 1 89 ? 30.400 42.094 25.276 1.00 58.64 122 LEU B N 1
ATOM 2438 C CA . LEU B 1 89 ? 30.327 43.476 24.827 1.00 55.18 122 LEU B CA 1
ATOM 2439 C C . LEU B 1 89 ? 29.866 44.339 25.997 1.00 52.80 122 LEU B C 1
ATOM 2440 O O . LEU B 1 89 ? 29.011 43.930 26.772 1.00 51.84 122 LEU B O 1
ATOM 2445 N N . SER B 1 90 ? 30.448 45.525 26.130 1.00 50.88 123 SER B N 1
ATOM 2446 C CA . SER B 1 90 ? 30.083 46.444 27.202 1.00 48.66 123 SER B CA 1
ATOM 2447 C C . SER B 1 90 ? 30.039 47.891 26.688 1.00 47.62 123 SER B C 1
ATOM 2448 O O . SER B 1 90 ? 31.017 48.388 26.131 1.00 45.33 123 SER B O 1
ATOM 2451 N N . PHE B 1 91 ? 28.909 48.568 26.867 1.00 45.01 124 PHE B N 1
ATOM 2452 C CA . PHE B 1 91 ? 28.807 49.948 26.402 1.00 43.18 124 PHE B CA 1
ATOM 2453 C C . PHE B 1 91 ? 27.758 50.751 27.160 1.00 42.48 124 PHE B C 1
ATOM 2454 O O . PHE B 1 91 ? 26.851 50.195 27.794 1.00 43.97 124 PHE B O 1
ATOM 2462 N N . VAL B 1 92 ? 27.899 52.069 27.089 1.00 40.57 125 VAL B N 1
ATOM 2463 C CA . VAL B 1 92 ? 26.978 52.987 27.732 1.00 38.66 125 VAL B CA 1
ATOM 2464 C C . VAL B 1 92 ? 26.081 53.621 26.693 1.00 37.62 125 VAL B C 1
ATOM 2465 O O . VAL B 1 92 ? 26.498 53.861 25.564 1.00 37.79 125 VAL B O 1
ATOM 2469 N N . VAL B 1 93 ? 24.840 53.887 27.063 1.00 37.89 126 VAL B N 1
ATOM 2470 C CA . VAL B 1 93 ? 23.976 54.620 26.155 1.00 36.72 126 VAL B CA 1
ATOM 2471 C C . VAL B 1 93 ? 23.615 55.870 26.943 1.00 37.36 126 VAL B C 1
ATOM 2472 O O . VAL B 1 93 ? 22.928 55.792 27.964 1.00 35.97 126 VAL B O 1
ATOM 2476 N N . TYR B 1 94 ? 24.142 57.007 26.481 1.00 39.45 127 TYR B N 1
ATOM 2477 C CA . TYR B 1 94 ? 23.927 58.329 27.091 1.00 40.98 127 TYR B CA 1
ATOM 2478 C C . TYR B 1 94 ? 22.730 59.019 26.485 1.00 42.63 127 TYR B C 1
ATOM 2479 O O . TYR B 1 94 ? 22.669 59.181 25.271 1.00 41.75 127 TYR B O 1
ATOM 2488 N N . TYR B 1 95 ? 21.793 59.433 27.328 1.00 46.28 128 TYR B N 1
ATOM 2489 C CA . TYR B 1 95 ? 20.602 60.137 26.863 1.00 50.43 128 TYR B CA 1
ATOM 2490 C C . TYR B 1 95 ? 20.651 61.592 27.305 1.00 53.53 128 TYR B C 1
ATOM 2491 O O . TYR B 1 95 ? 20.197 61.924 28.404 1.00 55.43 128 TYR B O 1
ATOM 2500 N N . TYR B 1 96 ? 21.205 62.457 26.460 1.00 56.94 129 TYR B N 1
ATOM 2501 C CA . TYR B 1 96 ? 21.273 63.880 26.774 1.00 60.90 129 TYR B CA 1
ATOM 2502 C C . TYR B 1 96 ? 20.060 64.617 26.217 1.00 62.73 129 TYR B C 1
ATOM 2503 O O . TYR B 1 96 ? 19.703 64.418 25.066 1.00 63.52 129 TYR B O 1
ATOM 2512 N N . GLN B 1 97 ? 19.436 65.470 27.022 1.00 65.49 130 GLN B N 1
ATOM 2513 C CA . GLN B 1 97 ? 18.289 66.243 26.551 1.00 69.53 130 GLN B CA 1
ATOM 2514 C C . GLN B 1 97 ? 18.457 67.691 26.977 1.00 72.41 130 GLN B C 1
ATOM 2515 O O . GLN B 1 97 ? 19.471 68.056 27.575 1.00 73.48 130 GLN B O 1
ATOM 2521 N N . PHE B 1 98 ? 17.456 68.517 26.694 1.00 75.75 131 PHE B N 1
ATOM 2522 C CA . PHE B 1 98 ? 17.564 69.925 27.023 1.00 78.48 131 PHE B CA 1
ATOM 2523 C C . PHE B 1 98 ? 16.332 70.732 26.639 1.00 79.93 131 PHE B C 1
ATOM 2524 O O . PHE B 1 98 ? 15.778 70.589 25.550 1.00 79.68 131 PHE B O 1
ATOM 2532 N N . THR B 1 99 ? 15.921 71.591 27.560 1.00 82.50 132 THR B N 1
ATOM 2533 C CA . THR B 1 99 ? 14.750 72.430 27.377 1.00 84.86 132 THR B CA 1
ATOM 2534 C C . THR B 1 99 ? 15.110 73.854 27.811 1.00 86.76 132 THR B C 1
ATOM 2535 O O . THR B 1 99 ? 14.277 74.605 28.323 1.00 87.91 132 THR B O 1
ATOM 2539 N N . GLY B 1 100 ? 16.369 74.220 27.588 1.00 88.47 133 GLY B N 1
ATOM 2540 C CA . GLY B 1 100 ? 16.824 75.553 27.951 1.00 92.20 133 GLY B CA 1
ATOM 2541 C C . GLY B 1 100 ? 17.005 75.789 29.442 1.00 94.05 133 GLY B C 1
ATOM 2542 O O . GLY B 1 100 ? 16.908 76.925 29.909 1.00 95.50 133 GLY B O 1
ATOM 2543 N N . GLY B 1 101 ? 17.264 74.725 30.195 1.00 94.63 134 GLY B N 1
ATOM 2544 C CA . GLY B 1 101 ? 17.439 74.875 31.626 1.00 94.87 134 GLY B CA 1
ATOM 2545 C C . GLY B 1 101 ? 18.816 75.401 31.985 1.00 95.29 134 GLY B C 1
ATOM 2546 O O . GLY B 1 101 ? 19.305 75.172 33.095 1.00 95.30 134 GLY B O 1
ATOM 2547 N N . ALA B 1 102 ? 19.448 76.106 31.049 1.00 94.58 135 ALA B N 1
ATOM 2548 C CA . ALA B 1 102 ? 20.782 76.654 31.277 1.00 95.05 135 ALA B CA 1
ATOM 2549 C C . ALA B 1 102 ? 21.809 75.530 31.369 1.00 94.95 135 ALA B C 1
ATOM 2550 O O . ALA B 1 102 ? 23.020 75.776 31.357 1.00 94.77 135 ALA B O 1
ATOM 2552 N N . HIS B 1 103 ? 21.317 74.298 31.464 1.00 94.34 136 HIS B N 1
ATOM 2553 C CA . HIS B 1 103 ? 22.187 73.139 31.542 1.00 93.16 136 HIS B CA 1
ATOM 2554 C C . HIS B 1 103 ? 21.585 71.918 30.878 1.00 90.60 136 HIS B C 1
ATOM 2555 O O . HIS B 1 103 ? 20.367 71.810 30.722 1.00 90.82 136 HIS B O 1
ATOM 2562 N N . GLY B 1 104 ? 22.453 70.994 30.487 1.00 87.14 137 GLY B N 1
ATOM 2563 C CA . GLY B 1 104 ? 21.982 69.789 29.847 1.00 82.88 137 GLY B CA 1
ATOM 2564 C C . GLY B 1 104 ? 21.790 68.652 30.831 1.00 79.90 137 GLY B C 1
ATOM 2565 O O . GLY B 1 104 ? 22.705 68.316 31.586 1.00 81.79 137 GLY B O 1
ATOM 2566 N N . ILE B 1 105 ? 20.599 68.063 30.825 1.00 74.31 138 ILE B N 1
ATOM 2567 C CA . ILE B 1 105 ? 20.292 66.946 31.703 1.00 69.10 138 ILE B CA 1
ATOM 2568 C C . ILE B 1 105 ? 20.704 65.634 31.037 1.00 66.46 138 ILE B C 1
ATOM 2569 O O . ILE B 1 105 ? 20.291 65.332 29.920 1.00 65.52 138 ILE B O 1
ATOM 2574 N N . THR B 1 106 ? 21.523 64.849 31.727 1.00 62.35 139 THR B N 1
ATOM 2575 C CA . THR B 1 106 ? 21.975 63.593 31.159 1.00 57.88 139 THR B CA 1
ATOM 2576 C C . THR B 1 106 ? 21.806 62.381 32.059 1.00 55.16 139 THR B C 1
ATOM 2577 O O . THR B 1 106 ? 22.271 62.361 33.195 1.00 53.88 139 THR B O 1
ATOM 2581 N N . PHE B 1 107 ? 21.119 61.367 31.555 1.00 53.56 140 PHE B N 1
ATOM 2582 C CA . PHE B 1 107 ? 20.997 60.135 32.303 1.00 52.37 140 PHE B CA 1
ATOM 2583 C C . PHE B 1 107 ? 21.516 59.062 31.335 1.00 51.78 140 PHE B C 1
ATOM 2584 O O . PHE B 1 107 ? 21.445 59.241 30.119 1.00 52.68 140 PHE B O 1
ATOM 2592 N N . PHE B 1 108 ? 22.092 57.986 31.863 1.00 49.61 141 PHE B N 1
ATOM 2593 C CA . PHE B 1 108 ? 22.649 56.936 31.013 1.00 47.93 141 PHE B CA 1
ATOM 2594 C C . PHE B 1 108 ? 22.320 55.506 31.473 1.00 47.76 141 PHE B C 1
ATOM 2595 O O . PHE B 1 108 ? 21.957 55.273 32.624 1.00 47.58 141 PHE B O 1
ATOM 2603 N N . GLU B 1 109 ? 22.445 54.556 30.552 1.00 47.17 142 GLU B N 1
ATOM 2604 C CA . GLU B 1 109 ? 22.181 53.148 30.827 1.00 46.17 142 GLU B CA 1
ATOM 2605 C C . GLU B 1 109 ? 23.340 52.320 30.283 1.00 45.92 142 GLU B C 1
ATOM 2606 O O . GLU B 1 109 ? 23.795 52.535 29.153 1.00 46.43 142 GLU B O 1
ATOM 2612 N N . THR B 1 110 ? 23.811 51.371 31.082 1.00 44.18 143 THR B N 1
ATOM 2613 C CA . THR B 1 110 ? 24.925 50.523 30.675 1.00 42.92 143 THR B CA 1
ATOM 2614 C C . THR B 1 110 ? 24.443 49.152 30.240 1.00 42.73 143 THR B C 1
ATOM 2615 O O . THR B 1 110 ? 23.418 48.672 30.703 1.00 42.84 143 THR B O 1
ATOM 2619 N N . TYR B 1 111 ? 25.195 48.525 29.348 1.00 42.58 144 TYR B N 1
ATOM 2620 C CA . TYR B 1 111 ? 24.838 47.208 28.842 1.00 44.24 144 TYR B CA 1
ATOM 2621 C C . TYR B 1 111 ? 26.066 46.309 28.834 1.00 45.12 144 TYR B C 1
ATOM 2622 O O . TYR B 1 111 ? 27.061 46.622 28.175 1.00 45.81 144 TYR B O 1
ATOM 2631 N N . ASN B 1 112 ? 25.991 45.195 29.558 1.00 44.46 145 ASN B N 1
ATOM 2632 C CA . ASN B 1 112 ? 27.101 44.235 29.638 1.00 45.73 145 ASN B CA 1
ATOM 2633 C C . ASN B 1 112 ? 26.601 42.855 29.214 1.00 47.58 145 ASN B C 1
ATOM 2634 O O . ASN B 1 112 ? 25.959 42.131 29.976 1.00 48.50 145 ASN B O 1
ATOM 2639 N N . ILE B 1 113 ? 26.934 42.486 27.987 1.00 48.08 146 ILE B N 1
ATOM 2640 C CA . ILE B 1 113 ? 26.433 41.255 27.431 1.00 48.90 146 ILE B CA 1
ATOM 2641 C C . ILE B 1 113 ? 27.400 40.099 27.232 1.00 49.92 146 ILE B C 1
ATOM 2642 O O . ILE B 1 113 ? 28.536 40.277 26.792 1.00 49.46 146 ILE B O 1
ATOM 2647 N N . ASP B 1 114 ? 26.916 38.912 27.596 1.00 50.24 147 ASP B N 1
ATOM 2648 C CA . ASP B 1 114 ? 27.642 37.668 27.442 1.00 49.82 147 ASP B CA 1
ATOM 2649 C C . ASP B 1 114 ? 27.110 37.237 26.098 1.00 50.44 147 ASP B C 1
ATOM 2650 O O . ASP B 1 114 ? 26.051 36.614 26.012 1.00 48.44 147 ASP B O 1
ATOM 2655 N N . LEU B 1 115 ? 27.821 37.617 25.044 1.00 51.93 148 LEU B N 1
ATOM 2656 C CA . LEU B 1 115 ? 27.408 37.264 23.703 1.00 53.95 148 LEU B CA 1
ATOM 2657 C C . LEU B 1 115 ? 27.441 35.748 23.531 1.00 56.03 148 LEU B C 1
ATOM 2658 O O . LEU B 1 115 ? 26.637 35.195 22.787 1.00 57.40 148 LEU B O 1
ATOM 2663 N N . LYS B 1 116 ? 28.357 35.076 24.224 1.00 57.48 149 LYS B N 1
ATOM 2664 C CA . LYS B 1 116 ? 28.447 33.620 24.142 1.00 59.40 149 LYS B CA 1
ATOM 2665 C C . LYS B 1 116 ? 27.172 32.948 24.664 1.00 60.24 149 LYS B C 1
ATOM 2666 O O . LYS B 1 116 ? 26.614 32.074 23.999 1.00 59.16 149 LYS B O 1
ATOM 2672 N N . ASN B 1 117 ? 26.720 33.356 25.849 1.00 61.76 150 ASN B N 1
ATOM 2673 C CA . ASN B 1 117 ? 25.522 32.779 26.454 1.00 63.96 150 ASN B CA 1
ATOM 2674 C C . ASN B 1 117 ? 24.273 33.651 26.323 1.00 64.57 150 ASN B C 1
ATOM 2675 O O . ASN B 1 117 ? 23.271 33.428 27.007 1.00 63.62 150 ASN B O 1
ATOM 2680 N N . SER B 1 118 ? 24.346 34.644 25.443 1.00 65.81 151 SER B N 1
ATOM 2681 C CA . SER B 1 118 ? 23.231 35.551 25.183 1.00 66.91 151 SER B CA 1
ATOM 2682 C C . SER B 1 118 ? 22.515 36.037 26.445 1.00 67.08 151 SER B C 1
ATOM 2683 O O . SER B 1 118 ? 21.287 35.989 26.526 1.00 67.97 151 SER B O 1
ATOM 2686 N N . LYS B 1 119 ? 23.275 36.511 27.426 1.00 66.47 152 LYS B N 1
ATOM 2687 C CA . LYS B 1 119 ? 22.674 36.999 28.659 1.00 66.52 152 LYS B CA 1
ATOM 2688 C C . LYS B 1 119 ? 23.122 38.426 29.003 1.00 66.64 152 LYS B C 1
ATOM 2689 O O . LYS B 1 119 ? 24.312 38.749 28.955 1.00 67.03 152 LYS B O 1
ATOM 2695 N N . VAL B 1 120 ? 22.160 39.284 29.333 1.00 66.38 153 VAL B N 1
ATOM 2696 C CA . VAL B 1 120 ? 22.457 40.667 29.708 1.00 65.95 153 VAL B CA 1
ATOM 2697 C C . VAL B 1 120 ? 22.852 40.610 31.182 1.00 65.06 153 VAL B C 1
ATOM 2698 O O . VAL B 1 120 ? 22.042 40.227 32.016 1.00 65.12 153 VAL B O 1
ATOM 2702 N N . LEU B 1 121 ? 24.080 40.998 31.508 1.00 64.70 154 LEU B N 1
ATOM 2703 C CA . LEU B 1 121 ? 24.550 40.912 32.891 1.00 66.19 154 LEU B CA 1
ATOM 2704 C C . LEU B 1 121 ? 24.386 42.110 33.831 1.00 67.39 154 LEU B C 1
ATOM 2705 O O . LEU B 1 121 ? 24.608 43.260 33.453 1.00 67.48 154 LEU B O 1
ATOM 2710 N N . LYS B 1 122 ? 23.995 41.806 35.068 1.00 69.69 155 LYS B N 1
ATOM 2711 C CA . LYS B 1 122 ? 23.833 42.801 36.122 1.00 72.19 155 LYS B CA 1
ATOM 2712 C C . LYS B 1 122 ? 25.032 42.541 37.029 1.00 72.85 155 LYS B C 1
ATOM 2713 O O . LYS B 1 122 ? 25.613 41.457 36.975 1.00 71.55 155 LYS B O 1
ATOM 2719 N N . LEU B 1 123 ? 25.409 43.509 37.858 1.00 74.47 156 LEU B N 1
ATOM 2720 C CA . LEU B 1 123 ? 26.583 43.326 38.708 1.00 76.38 156 LEU B CA 1
ATOM 2721 C C . LEU B 1 123 ? 26.525 42.101 39.628 1.00 77.79 156 LEU B C 1
ATOM 2722 O O . LEU B 1 123 ? 27.528 41.400 39.806 1.00 76.69 156 LEU B O 1
ATOM 2727 N N . TYR B 1 124 ? 25.355 41.837 40.202 1.00 80.18 157 TYR B N 1
ATOM 2728 C CA . TYR B 1 124 ? 25.180 40.690 41.093 1.00 82.46 157 TYR B CA 1
ATOM 2729 C C . TYR B 1 124 ? 25.434 39.384 40.333 1.00 82.01 157 TYR B C 1
ATOM 2730 O O . TYR B 1 124 ? 25.792 38.367 40.928 1.00 82.27 157 TYR B O 1
ATOM 2739 N N . ASP B 1 125 ? 25.230 39.427 39.017 1.00 81.04 158 ASP B N 1
ATOM 2740 C CA . ASP B 1 125 ? 25.436 38.274 38.144 1.00 79.85 158 ASP B CA 1
ATOM 2741 C C . ASP B 1 125 ? 26.888 38.167 37.725 1.00 79.71 158 ASP B C 1
ATOM 2742 O O . ASP B 1 125 ? 27.183 37.532 36.719 1.00 79.89 158 ASP B O 1
ATOM 2747 N N . ILE B 1 126 ? 27.797 38.796 38.462 1.00 79.56 159 ILE B N 1
ATOM 2748 C CA . ILE B 1 126 ? 29.204 38.731 38.079 1.00 79.69 159 ILE B CA 1
ATOM 2749 C C . ILE B 1 126 ? 30.157 38.512 39.253 1.00 80.13 159 ILE B C 1
ATOM 2750 O O . ILE B 1 126 ? 30.821 37.480 39.343 1.00 79.62 159 ILE B O 1
ATOM 2755 N N . ILE B 1 127 ? 30.234 39.492 40.142 1.00 80.79 160 ILE B N 1
ATOM 2756 C CA . ILE B 1 127 ? 31.100 39.396 41.307 1.00 80.88 160 ILE B CA 1
ATOM 2757 C C . ILE B 1 127 ? 30.251 39.081 42.526 1.00 81.88 160 ILE B C 1
ATOM 2758 O O . ILE B 1 127 ? 29.030 39.244 42.499 1.00 82.67 160 ILE B O 1
ATOM 2763 N N . LYS B 1 128 ? 30.896 38.635 43.598 1.00 82.27 161 LYS B N 1
ATOM 2764 C CA . LYS B 1 128 ? 30.175 38.321 44.825 1.00 82.57 161 LYS B CA 1
ATOM 2765 C C . LYS B 1 128 ? 30.055 39.598 45.650 1.00 81.23 161 LYS B C 1
ATOM 2766 O O . LYS B 1 128 ? 30.860 40.511 45.499 1.00 81.06 161 LYS B O 1
ATOM 2772 N N . GLU B 1 129 ? 29.050 39.662 46.514 1.00 80.49 162 GLU B N 1
ATOM 2773 C CA . GLU B 1 129 ? 28.839 40.844 47.338 1.00 81.88 162 GLU B CA 1
ATOM 2774 C C . GLU B 1 129 ? 30.016 41.152 48.267 1.00 81.71 162 GLU B C 1
ATOM 2775 O O . GLU B 1 129 ? 30.058 42.207 48.907 1.00 81.34 162 GLU B O 1
ATOM 2781 N N . GLU B 1 130 ? 30.976 40.233 48.320 1.00 80.98 163 GLU B N 1
ATOM 2782 C CA . GLU B 1 130 ? 32.154 40.382 49.164 1.00 79.17 163 GLU B CA 1
ATOM 2783 C C . GLU B 1 130 ? 33.180 41.370 48.618 1.00 77.38 163 GLU B C 1
ATOM 2784 O O . GLU B 1 130 ? 34.135 41.731 49.309 1.00 77.92 163 GLU B O 1
ATOM 2790 N N . ALA B 1 131 ? 32.997 41.809 47.380 1.00 74.02 164 ALA B N 1
ATOM 2791 C CA . ALA B 1 131 ? 33.935 42.763 46.792 1.00 70.61 164 ALA B CA 1
ATOM 2792 C C . ALA B 1 131 ? 33.550 44.208 47.133 1.00 67.65 164 ALA B C 1
ATOM 2793 O O . ALA B 1 131 ? 34.369 45.121 47.023 1.00 66.52 164 ALA B O 1
ATOM 2795 N N . GLU B 1 132 ? 32.309 44.400 47.574 1.00 64.79 165 GLU B N 1
ATOM 2796 C CA . GLU B 1 132 ? 31.799 45.728 47.891 1.00 63.22 165 GLU B CA 1
ATOM 2797 C C . GLU B 1 132 ? 32.811 46.634 48.581 1.00 62.27 165 GLU B C 1
ATOM 2798 O O . GLU B 1 132 ? 33.137 47.709 48.082 1.00 62.39 165 GLU B O 1
ATOM 2804 N N . ASP B 1 133 ? 33.314 46.189 49.724 1.00 61.37 166 ASP B N 1
ATOM 2805 C CA . ASP B 1 133 ? 34.273 46.964 50.494 1.00 59.72 166 ASP B CA 1
ATOM 2806 C C . ASP B 1 133 ? 35.578 47.187 49.779 1.00 57.59 166 ASP B C 1
ATOM 2807 O O . ASP B 1 133 ? 36.169 48.252 49.890 1.00 58.16 166 ASP B O 1
ATOM 2812 N N . THR B 1 134 ? 36.040 46.183 49.054 1.00 55.62 167 THR B N 1
ATOM 2813 C CA . THR B 1 134 ? 37.288 46.331 48.329 1.00 55.47 167 THR B CA 1
ATOM 2814 C C . THR B 1 134 ? 37.099 47.381 47.245 1.00 53.95 167 THR B C 1
ATOM 2815 O O . THR B 1 134 ? 37.975 48.216 47.012 1.00 55.23 167 THR B O 1
ATOM 2819 N N . ILE B 1 135 ? 35.938 47.338 46.599 1.00 51.97 168 ILE B N 1
ATOM 2820 C CA . ILE B 1 135 ? 35.593 48.287 45.545 1.00 50.62 168 ILE B CA 1
ATOM 2821 C C . ILE B 1 135 ? 35.432 49.701 46.137 1.00 51.00 168 ILE B C 1
ATOM 2822 O O . ILE B 1 135 ? 35.980 50.669 45.601 1.00 50.26 168 ILE B O 1
ATOM 2827 N N . LYS B 1 136 ? 34.687 49.816 47.236 1.00 49.26 169 LYS B N 1
ATOM 2828 C CA . LYS B 1 136 ? 34.496 51.111 47.879 1.00 49.38 169 LYS B CA 1
ATOM 2829 C C . LYS B 1 136 ? 35.830 51.685 48.325 1.00 49.51 169 LYS B C 1
ATOM 2830 O O . LYS B 1 136 ? 36.071 52.886 48.205 1.00 49.16 169 LYS B O 1
ATOM 2836 N N . SER B 1 137 ? 36.693 50.827 48.846 1.00 49.06 170 SER B N 1
ATOM 2837 C CA . SER B 1 137 ? 37.998 51.279 49.284 1.00 51.62 170 SER B CA 1
ATOM 2838 C C . SER B 1 137 ? 38.717 51.901 48.102 1.00 51.57 170 SER B C 1
ATOM 2839 O O . SER B 1 137 ? 39.162 53.047 48.158 1.00 50.78 170 SER B O 1
ATOM 2842 N N . ASN B 1 138 ? 38.809 51.125 47.029 1.00 50.98 171 ASN B N 1
ATOM 2843 C CA . ASN B 1 138 ? 39.476 51.549 45.813 1.00 51.68 171 ASN B CA 1
ATOM 2844 C C . ASN B 1 138 ? 38.959 52.904 45.323 1.00 50.95 171 ASN B C 1
ATOM 2845 O O . ASN B 1 138 ? 39.750 53.803 45.010 1.00 50.13 171 ASN B O 1
ATOM 2850 N N . ILE B 1 139 ? 37.633 53.036 45.268 1.00 49.39 172 ILE B N 1
ATOM 2851 C CA . ILE B 1 139 ? 36.961 54.265 44.834 1.00 47.42 172 ILE B CA 1
ATOM 2852 C C . ILE B 1 139 ? 37.316 55.418 45.764 1.00 46.68 172 ILE B C 1
ATOM 2853 O O . ILE B 1 139 ? 37.584 56.526 45.310 1.00 44.99 172 ILE B O 1
ATOM 2858 N N . LEU B 1 140 ? 37.308 55.150 47.066 1.00 47.63 173 LEU B N 1
ATOM 2859 C CA . LEU B 1 140 ? 37.643 56.171 48.054 1.00 50.24 173 LEU B CA 1
ATOM 2860 C C . LEU B 1 140 ? 39.082 56.629 47.894 1.00 52.51 173 LEU B C 1
ATOM 2861 O O . LEU B 1 140 ? 39.391 57.816 48.007 1.00 52.77 173 LEU B O 1
ATOM 2866 N N . LYS B 1 141 ? 39.951 55.660 47.641 1.00 53.78 174 LYS B N 1
ATOM 2867 C CA . LYS B 1 141 ? 41.363 55.904 47.448 1.00 56.38 174 LYS B CA 1
ATOM 2868 C C . LYS B 1 141 ? 41.540 56.781 46.212 1.00 56.81 174 LYS B C 1
ATOM 2869 O O . LYS B 1 141 ? 42.506 57.537 46.110 1.00 57.25 174 LYS B O 1
ATOM 2875 N N . GLN B 1 142 ? 40.588 56.692 45.287 1.00 57.25 175 GLN B N 1
ATOM 2876 C CA . GLN B 1 142 ? 40.635 57.475 44.052 1.00 57.66 175 GLN B CA 1
ATOM 2877 C C . GLN B 1 142 ? 40.085 58.890 44.217 1.00 58.46 175 GLN B C 1
ATOM 2878 O O . GLN B 1 142 ? 40.609 59.833 43.620 1.00 59.38 175 GLN B O 1
ATOM 2884 N N . ILE B 1 143 ? 39.021 59.032 45.003 1.00 58.49 176 ILE B N 1
ATOM 2885 C CA . ILE B 1 143 ? 38.420 60.342 45.244 1.00 60.39 176 ILE B CA 1
ATOM 2886 C C . ILE B 1 143 ? 39.419 61.167 46.038 1.00 62.16 176 ILE B C 1
ATOM 2887 O O . ILE B 1 143 ? 39.497 62.385 45.908 1.00 62.26 176 ILE B O 1
ATOM 2892 N N . GLU B 1 144 ? 40.177 60.476 46.876 1.00 65.19 177 GLU B N 1
ATOM 2893 C CA . GLU B 1 144 ? 41.193 61.110 47.696 1.00 67.56 177 GLU B CA 1
ATOM 2894 C C . GLU B 1 144 ? 42.169 61.853 46.783 1.00 67.81 177 GLU B C 1
ATOM 2895 O O . GLU B 1 144 ? 42.478 63.024 47.002 1.00 67.39 177 GLU B O 1
ATOM 2901 N N . GLN B 1 145 ? 42.617 61.173 45.735 1.00 68.05 178 GLN B N 1
ATOM 2902 C CA . GLN B 1 145 ? 43.570 61.754 44.795 1.00 68.85 178 GLN B CA 1
ATOM 2903 C C . GLN B 1 145 ? 43.031 62.818 43.846 1.00 67.93 178 GLN B C 1
ATOM 2904 O O . GLN B 1 145 ? 43.721 63.216 42.918 1.00 67.61 178 GLN B O 1
ATOM 2910 N N . ASN B 1 146 ? 41.807 63.278 44.064 1.00 68.11 179 ASN B N 1
ATOM 2911 C CA . ASN B 1 146 ? 41.247 64.318 43.212 1.00 69.45 179 ASN B CA 1
ATOM 2912 C C . ASN B 1 146 ? 40.181 65.083 43.963 1.00 69.37 179 ASN B C 1
ATOM 2913 O O . ASN B 1 146 ? 39.429 65.855 43.373 1.00 68.77 179 ASN B O 1
ATOM 2918 N N . ASN B 1 147 ? 40.133 64.859 45.269 1.00 69.43 180 ASN B N 1
ATOM 2919 C CA . ASN B 1 147 ? 39.157 65.490 46.151 1.00 70.25 180 ASN B CA 1
ATOM 2920 C C . ASN B 1 147 ? 38.575 66.823 45.675 1.00 70.18 180 ASN B C 1
ATOM 2921 O O . ASN B 1 147 ? 37.397 67.106 45.905 1.00 69.67 180 ASN B O 1
ATOM 2926 N N . THR B 1 148 ? 39.389 67.639 45.017 1.00 69.38 181 THR B N 1
ATOM 2927 C CA . THR B 1 148 ? 38.913 68.931 44.550 1.00 69.77 181 THR B CA 1
ATOM 2928 C C . THR B 1 148 ? 37.796 68.867 43.502 1.00 70.26 181 THR B C 1
ATOM 2929 O O . THR B 1 148 ? 37.030 69.825 43.344 1.00 70.39 181 THR B O 1
ATOM 2933 N N . ASP B 1 149 ? 37.692 67.745 42.794 1.00 70.34 182 ASP B N 1
ATOM 2934 C CA . ASP B 1 149 ? 36.646 67.584 41.788 1.00 69.54 182 ASP B CA 1
ATOM 2935 C C . ASP B 1 149 ? 35.350 67.123 42.449 1.00 68.86 182 ASP B C 1
ATOM 2936 O O . ASP B 1 149 ? 34.254 67.423 41.968 1.00 68.46 182 ASP B O 1
ATOM 2941 N N . PHE B 1 150 ? 35.485 66.412 43.566 1.00 68.04 183 PHE B N 1
ATOM 2942 C CA . PHE B 1 150 ? 34.336 65.876 44.304 1.00 67.30 183 PHE B CA 1
ATOM 2943 C C . PHE B 1 150 ? 33.824 66.738 45.454 1.00 65.71 183 PHE B C 1
ATOM 2944 O O . PHE B 1 150 ? 34.568 67.535 46.022 1.00 65.09 183 PHE B O 1
ATOM 2952 N N . PHE B 1 151 ? 32.550 66.550 45.796 1.00 64.44 184 PHE B N 1
ATOM 2953 C CA . PHE B 1 151 ? 31.930 67.248 46.919 1.00 63.63 184 PHE B CA 1
ATOM 2954 C C . PHE B 1 151 ? 32.555 66.646 48.177 1.00 62.63 184 PHE B C 1
ATOM 2955 O O . PHE B 1 151 ? 32.971 65.497 48.172 1.00 63.74 184 PHE B O 1
ATOM 2963 N N . PRO B 1 152 ? 32.610 67.404 49.275 1.00 61.35 185 PRO B N 1
ATOM 2964 C CA . PRO B 1 152 ? 33.199 66.878 50.503 1.00 60.48 185 PRO B CA 1
ATOM 2965 C C . PRO B 1 152 ? 32.495 65.647 51.052 1.00 60.38 185 PRO B C 1
ATOM 2966 O O . PRO B 1 152 ? 33.138 64.698 51.480 1.00 61.58 185 PRO B O 1
ATOM 2970 N N . ASP B 1 153 ? 31.171 65.664 51.038 1.00 59.70 186 ASP B N 1
ATOM 2971 C CA . ASP B 1 153 ? 30.389 64.551 51.555 1.00 58.30 186 ASP B CA 1
ATOM 2972 C C . ASP B 1 153 ? 30.390 63.338 50.628 1.00 55.13 186 ASP B C 1
ATOM 2973 O O . ASP B 1 153 ? 29.734 62.343 50.900 1.00 54.92 186 ASP B O 1
ATOM 2978 N N . ALA B 1 154 ? 31.143 63.412 49.541 1.00 52.34 187 ALA B N 1
ATOM 2979 C CA . ALA B 1 154 ? 31.192 62.311 48.586 1.00 49.55 187 ALA B CA 1
ATOM 2980 C C . ALA B 1 154 ? 31.675 60.996 49.177 1.00 47.99 187 ALA B C 1
ATOM 2981 O O . ALA B 1 154 ? 30.998 59.974 49.067 1.00 46.86 187 ALA B O 1
ATOM 2983 N N . PRO B 1 155 ? 32.870 60.993 49.791 1.00 47.31 188 PRO B N 1
ATOM 2984 C CA . PRO B 1 155 ? 33.356 59.741 50.367 1.00 45.94 188 PRO B CA 1
ATOM 2985 C C . PRO B 1 155 ? 32.324 59.092 51.290 1.00 46.43 188 PRO B C 1
ATOM 2986 O O . PRO B 1 155 ? 32.214 57.865 51.349 1.00 45.42 188 PRO B O 1
ATOM 2998 N N . ASN B 1 157 ? 29.115 59.154 50.930 1.00 45.64 190 ASN B N 1
ATOM 2999 C CA . ASN B 1 157 ? 28.107 58.533 50.088 1.00 47.79 190 ASN B CA 1
ATOM 3000 C C . ASN B 1 157 ? 28.629 57.240 49.473 1.00 48.32 190 ASN B C 1
ATOM 3001 O O . ASN B 1 157 ? 27.880 56.297 49.259 1.00 48.67 190 ASN B O 1
ATOM 3006 N N . ILE B 1 158 ? 29.923 57.196 49.196 1.00 49.06 191 ILE B N 1
ATOM 3007 C CA . ILE B 1 158 ? 30.519 55.995 48.654 1.00 48.29 191 ILE B CA 1
ATOM 3008 C C . ILE B 1 158 ? 30.405 54.915 49.722 1.00 49.13 191 ILE B C 1
ATOM 3009 O O . ILE B 1 158 ? 30.136 53.756 49.425 1.00 48.73 191 ILE B O 1
ATOM 3014 N N . LEU B 1 159 ? 30.583 55.321 50.975 1.00 50.04 192 LEU B N 1
ATOM 3015 C CA . LEU B 1 159 ? 30.503 54.404 52.099 1.00 51.42 192 LEU B CA 1
ATOM 3016 C C . LEU B 1 159 ? 29.127 53.802 52.278 1.00 52.84 192 LEU B C 1
ATOM 3017 O O . LEU B 1 159 ? 28.988 52.624 52.606 1.00 52.62 192 LEU B O 1
ATOM 3022 N N . LYS B 1 160 ? 28.105 54.614 52.069 1.00 54.27 193 LYS B N 1
ATOM 3023 C CA . LYS B 1 160 ? 26.748 54.141 52.258 1.00 56.26 193 LYS B CA 1
ATOM 3024 C C . LYS B 1 160 ? 26.051 53.750 50.975 1.00 55.52 193 LYS B C 1
ATOM 3025 O O . LYS B 1 160 ? 24.875 53.428 50.990 1.00 56.36 193 LYS B O 1
ATOM 3031 N N . ASP B 1 161 ? 26.776 53.773 49.869 1.00 54.47 194 ASP B N 1
ATOM 3032 C CA . ASP B 1 161 ? 26.193 53.440 48.585 1.00 54.37 194 ASP B CA 1
ATOM 3033 C C . ASP B 1 161 ? 26.026 51.939 48.334 1.00 54.72 194 ASP B C 1
ATOM 3034 O O . ASP B 1 161 ? 26.732 51.107 48.907 1.00 55.20 194 ASP B O 1
ATOM 3039 N N . ASP B 1 162 ? 25.073 51.611 47.469 1.00 52.92 195 ASP B N 1
ATOM 3040 C CA . ASP B 1 162 ? 24.791 50.235 47.099 1.00 52.50 195 ASP B CA 1
ATOM 3041 C C . ASP B 1 162 ? 25.371 50.017 45.709 1.00 51.76 195 ASP B C 1
ATOM 3042 O O . ASP B 1 162 ? 24.705 50.222 44.700 1.00 51.53 195 ASP B O 1
ATOM 3047 N N . ILE B 1 163 ? 26.631 49.609 45.680 1.00 51.16 196 ILE B N 1
ATOM 3048 C CA . ILE B 1 163 ? 27.361 49.373 44.442 1.00 51.71 196 ILE B CA 1
ATOM 3049 C C . ILE B 1 163 ? 26.706 48.417 43.452 1.00 52.33 196 ILE B C 1
ATOM 3050 O O . ILE B 1 163 ? 26.856 48.573 42.239 1.00 51.99 196 ILE B O 1
ATOM 3055 N N . PHE B 1 164 ? 25.982 47.428 43.961 1.00 53.33 197 PHE B N 1
ATOM 3056 C CA . PHE B 1 164 ? 25.349 46.457 43.088 1.00 53.70 197 PHE B CA 1
ATOM 3057 C C . PHE B 1 164 ? 24.149 46.971 42.327 1.00 53.48 197 PHE B C 1
ATOM 3058 O O . PHE B 1 164 ? 23.626 46.291 41.439 1.00 55.29 197 PHE B O 1
ATOM 3066 N N . SER B 1 165 ? 23.719 48.179 42.653 1.00 51.16 198 SER B N 1
ATOM 3067 C CA . SER B 1 165 ? 22.594 48.754 41.948 1.00 51.41 198 SER B CA 1
ATOM 3068 C C . SER B 1 165 ? 23.088 49.922 41.090 1.00 49.81 198 SER B C 1
ATOM 3069 O O . SER B 1 165 ? 22.305 50.776 40.679 1.00 50.13 198 SER B O 1
ATOM 3072 N N . ARG B 1 166 ? 24.390 49.946 40.815 1.00 47.67 199 ARG B N 1
ATOM 3073 C CA . ARG B 1 166 ? 24.971 51.018 40.010 1.00 47.08 199 ARG B CA 1
ATOM 3074 C C . ARG B 1 166 ? 25.255 50.617 38.581 1.00 47.75 199 ARG B C 1
ATOM 3075 O O . ARG B 1 166 ? 25.547 49.455 38.290 1.00 48.25 199 ARG B O 1
ATOM 3083 N N . GLU B 1 167 ? 25.160 51.601 37.692 1.00 46.86 200 GLU B N 1
ATOM 3084 C CA . GLU B 1 167 ? 25.456 51.394 36.289 1.00 45.62 200 GLU B CA 1
ATOM 3085 C C . GLU B 1 167 ? 26.959 51.138 36.277 1.00 45.07 200 GLU B C 1
ATOM 3086 O O . GLU B 1 167 ? 27.684 51.726 37.080 1.00 43.22 200 GLU B O 1
ATOM 3092 N N . PHE B 1 168 ? 27.419 50.257 35.389 1.00 43.81 201 PHE B N 1
ATOM 3093 C CA . PHE B 1 168 ? 28.841 49.922 35.300 1.00 43.65 201 PHE B CA 1
ATOM 3094 C C . PHE B 1 168 ? 29.170 49.371 33.918 1.00 43.23 201 PHE B C 1
ATOM 3095 O O . PHE B 1 168 ? 28.294 48.886 33.220 1.00 42.15 201 PHE B O 1
ATOM 3103 N N . THR B 1 169 ? 30.438 49.446 33.534 1.00 43.42 202 THR B N 1
ATOM 3104 C CA . THR B 1 169 ? 30.889 48.895 32.258 1.00 45.90 202 THR B CA 1
ATOM 3105 C C . THR B 1 169 ? 32.144 48.048 32.486 1.00 49.46 202 THR B C 1
ATOM 3106 O O . THR B 1 169 ? 32.711 48.032 33.580 1.00 49.90 202 THR B O 1
ATOM 3110 N N . ILE B 1 170 ? 32.570 47.327 31.460 1.00 52.72 203 ILE B N 1
ATOM 3111 C CA . ILE B 1 170 ? 33.764 46.499 31.572 1.00 57.26 203 ILE B CA 1
ATOM 3112 C C . ILE B 1 170 ? 34.733 46.962 30.515 1.00 59.04 203 ILE B C 1
ATOM 3113 O O . ILE B 1 170 ? 34.339 47.589 29.538 1.00 60.45 203 ILE B O 1
ATOM 3118 N N . SER B 1 171 ? 36.003 46.658 30.716 1.00 62.35 204 SER B N 1
ATOM 3119 C CA . SER B 1 171 ? 37.030 47.049 29.768 1.00 67.14 204 SER B CA 1
ATOM 3120 C C . SER B 1 171 ? 38.299 46.405 30.265 1.00 70.42 204 SER B C 1
ATOM 3121 O O . SER B 1 171 ? 38.269 45.675 31.259 1.00 71.10 204 SER B O 1
ATOM 3124 N N . LYS B 1 172 ? 39.409 46.666 29.580 1.00 74.09 205 LYS B N 1
ATOM 3125 C CA . LYS B 1 172 ? 40.684 46.135 30.033 1.00 77.35 205 LYS B CA 1
ATOM 3126 C C . LYS B 1 172 ? 40.840 46.803 31.391 1.00 77.57 205 LYS B C 1
ATOM 3127 O O . LYS B 1 172 ? 40.039 47.671 31.745 1.00 79.51 205 LYS B O 1
ATOM 3133 N N . ASP B 1 173 ? 41.856 46.416 32.151 1.00 76.51 206 ASP B N 1
ATOM 3134 C CA . ASP B 1 173 ? 42.069 47.019 33.459 1.00 74.67 206 ASP B CA 1
ATOM 3135 C C . ASP B 1 173 ? 41.045 46.481 34.446 1.00 73.59 206 ASP B C 1
ATOM 3136 O O . ASP B 1 173 ? 41.421 46.008 35.523 1.00 75.54 206 ASP B O 1
ATOM 3141 N N . GLY B 1 174 ? 39.761 46.556 34.083 1.00 70.47 207 GLY B N 1
ATOM 3142 C CA . GLY B 1 174 ? 38.708 46.056 34.956 1.00 66.28 207 GLY B CA 1
ATOM 3143 C C . GLY B 1 174 ? 37.413 46.842 35.037 1.00 62.93 207 GLY B C 1
ATOM 3144 O O . GLY B 1 174 ? 37.192 47.767 34.271 1.00 65.32 207 GLY B O 1
ATOM 3145 N N . LEU B 1 175 ? 36.568 46.456 35.990 1.00 58.77 208 LEU B N 1
ATOM 3146 C CA . LEU B 1 175 ? 35.259 47.066 36.251 1.00 52.85 208 LEU B CA 1
ATOM 3147 C C . LEU B 1 175 ? 35.249 48.595 36.377 1.00 49.15 208 LEU B C 1
ATOM 3148 O O . LEU B 1 175 ? 36.125 49.189 37.012 1.00 48.48 208 LEU B O 1
ATOM 3153 N N . ILE B 1 176 ? 34.250 49.226 35.770 1.00 45.28 209 ILE B N 1
ATOM 3154 C CA . ILE B 1 176 ? 34.114 50.676 35.852 1.00 42.28 209 ILE B CA 1
ATOM 3155 C C . ILE B 1 176 ? 32.784 51.064 36.487 1.00 40.97 209 ILE B C 1
ATOM 3156 O O . ILE B 1 176 ? 31.747 50.961 35.841 1.00 42.38 209 ILE B O 1
ATOM 3161 N N . ILE B 1 177 ? 32.811 51.499 37.741 1.00 39.06 210 ILE B N 1
ATOM 3162 C CA . ILE B 1 177 ? 31.592 51.924 38.421 1.00 39.76 210 ILE B CA 1
ATOM 3163 C C . ILE B 1 177 ? 31.324 53.365 37.976 1.00 41.62 210 ILE B C 1
ATOM 3164 O O . ILE B 1 177 ? 32.230 54.215 38.000 1.00 40.01 210 ILE B O 1
ATOM 3177 N N . TYR B 1 179 ? 28.849 57.015 37.910 1.00 43.33 212 TYR B N 1
ATOM 3178 C CA . TYR B 1 179 ? 27.913 57.897 38.576 1.00 41.72 212 TYR B CA 1
ATOM 3179 C C . TYR B 1 179 ? 27.467 59.010 37.655 1.00 44.67 212 TYR B C 1
ATOM 3180 O O . TYR B 1 179 ? 28.153 59.346 36.680 1.00 45.28 212 TYR B O 1
ATOM 3189 N N . PRO B 1 180 ? 26.291 59.587 37.950 1.00 47.46 213 PRO B N 1
ATOM 3190 C CA . PRO B 1 180 ? 25.652 60.684 37.228 1.00 47.87 213 PRO B CA 1
ATOM 3191 C C . PRO B 1 180 ? 26.154 61.969 37.853 1.00 49.79 213 PRO B C 1
ATOM 3192 O O . PRO B 1 180 ? 26.919 61.927 38.812 1.00 48.78 213 PRO B O 1
ATOM 3196 N N . HIS B 1 181 ? 25.701 63.097 37.307 1.00 51.93 214 HIS B N 1
ATOM 3197 C CA . HIS B 1 181 ? 26.071 64.428 37.778 1.00 51.42 214 HIS B CA 1
ATOM 3198 C C . HIS B 1 181 ? 25.489 64.651 39.162 1.00 51.84 214 HIS B C 1
ATOM 3199 O O . HIS B 1 181 ? 24.518 64.010 39.531 1.00 51.72 214 HIS B O 1
ATOM 3206 N N . TYR B 1 182 ? 26.093 65.549 39.929 1.00 54.13 215 TYR B N 1
ATOM 3207 C CA . TYR B 1 182 ? 25.599 65.881 41.261 1.00 55.70 215 TYR B CA 1
ATOM 3208 C C . TYR B 1 182 ? 25.735 64.844 42.377 1.00 55.79 215 TYR B C 1
ATOM 3209 O O . TYR B 1 182 ? 25.892 65.216 43.534 1.00 57.85 215 TYR B O 1
ATOM 3218 N N . ASP B 1 183 ? 25.642 63.557 42.055 1.00 55.78 216 ASP B N 1
ATOM 3219 C CA . ASP B 1 183 ? 25.749 62.505 43.075 1.00 54.87 216 ASP B CA 1
ATOM 3220 C C . ASP B 1 183 ? 27.043 62.565 43.884 1.00 54.03 216 ASP B C 1
ATOM 3221 O O . ASP B 1 183 ? 27.050 62.298 45.082 1.00 54.34 216 ASP B O 1
ATOM 3226 N N . LEU B 1 184 ? 28.144 62.909 43.230 1.00 53.16 217 LEU B N 1
ATOM 3227 C CA . LEU B 1 184 ? 29.430 62.966 43.915 1.00 53.36 217 LEU B CA 1
ATOM 3228 C C . LEU B 1 184 ? 30.182 64.254 43.667 1.00 55.27 217 LEU B C 1
ATOM 3229 O O . LEU B 1 184 ? 31.131 64.564 44.381 1.00 56.58 217 LEU B O 1
ATOM 3234 N N . ALA B 1 185 ? 29.769 65.002 42.651 1.00 57.32 218 ALA B N 1
ATOM 3235 C CA . ALA B 1 185 ? 30.452 66.240 42.334 1.00 59.58 218 ALA B CA 1
ATOM 3236 C C . ALA B 1 185 ? 29.569 67.238 41.600 1.00 61.40 218 ALA B C 1
ATOM 3237 O O . ALA B 1 185 ? 28.511 66.885 41.072 1.00 61.86 218 ALA B O 1
ATOM 3239 N N . PRO B 1 186 ? 29.997 68.512 41.564 1.00 62.53 219 PRO B N 1
ATOM 3240 C CA . PRO B 1 186 ? 29.214 69.535 40.876 1.00 62.53 219 PRO B CA 1
ATOM 3241 C C . PRO B 1 186 ? 29.210 69.175 39.412 1.00 62.22 219 PRO B C 1
ATOM 3242 O O . PRO B 1 186 ? 30.142 68.540 38.930 1.00 62.37 219 PRO B O 1
ATOM 3246 N N . TYR B 1 187 ? 28.161 69.572 38.710 1.00 62.68 220 TYR B N 1
ATOM 3247 C CA . TYR B 1 187 ? 28.037 69.266 37.298 1.00 62.31 220 TYR B CA 1
ATOM 3248 C C . TYR B 1 187 ? 29.360 69.373 36.530 1.00 61.80 220 TYR B C 1
ATOM 3249 O O . TYR B 1 187 ? 29.767 68.445 35.828 1.00 60.44 220 TYR B O 1
ATOM 3258 N N . ALA B 1 188 ? 30.032 70.507 36.681 1.00 62.16 221 ALA B N 1
ATOM 3259 C CA . ALA B 1 188 ? 31.287 70.772 35.982 1.00 61.19 221 ALA B CA 1
ATOM 3260 C C . ALA B 1 188 ? 32.383 69.713 36.093 1.00 60.10 221 ALA B C 1
ATOM 3261 O O . ALA B 1 188 ? 33.398 69.802 35.398 1.00 60.35 221 ALA B O 1
ATOM 3263 N N . SER B 1 189 ? 32.198 68.724 36.961 1.00 58.45 222 SER B N 1
ATOM 3264 C CA . SER B 1 189 ? 33.206 67.676 37.118 1.00 56.16 222 SER B CA 1
ATOM 3265 C C . SER B 1 189 ? 32.910 66.535 36.162 1.00 54.04 222 SER B C 1
ATOM 3266 O O . SER B 1 189 ? 33.739 65.650 35.954 1.00 53.60 222 SER B O 1
ATOM 3269 N N . GLY B 1 190 ? 31.725 66.573 35.572 1.00 52.71 223 GLY B N 1
ATOM 3270 C CA . GLY B 1 190 ? 31.330 65.527 34.655 1.00 50.79 223 GLY B CA 1
ATOM 3271 C C . GLY B 1 190 ? 30.714 64.387 35.440 1.00 50.77 223 GLY B C 1
ATOM 3272 O O . GLY B 1 190 ? 30.419 64.538 36.625 1.00 48.44 223 GLY B O 1
ATOM 3281 N N . PRO B 1 192 ? 31.318 61.089 37.132 1.00 52.18 225 PRO B N 1
ATOM 3282 C CA . PRO B 1 192 ? 32.329 60.259 37.782 1.00 52.44 225 PRO B CA 1
ATOM 3283 C C . PRO B 1 192 ? 32.400 58.822 37.307 1.00 53.13 225 PRO B C 1
ATOM 3284 O O . PRO B 1 192 ? 31.376 58.187 37.043 1.00 55.14 225 PRO B O 1
ATOM 3288 N N . GLU B 1 193 ? 33.624 58.320 37.195 1.00 51.68 226 GLU B N 1
ATOM 3289 C CA . GLU B 1 193 ? 33.869 56.943 36.784 1.00 50.09 226 GLU B CA 1
ATOM 3290 C C . GLU B 1 193 ? 35.003 56.412 37.645 1.00 49.20 226 GLU B C 1
ATOM 3291 O O . GLU B 1 193 ? 35.825 57.176 38.138 1.00 50.50 226 GLU B O 1
ATOM 3297 N N . PHE B 1 194 ? 35.043 55.105 37.838 1.00 49.11 227 PHE B N 1
ATOM 3298 C CA . PHE B 1 194 ? 36.091 54.506 38.637 1.00 48.46 227 PHE B CA 1
ATOM 3299 C C . PHE B 1 194 ? 36.399 53.147 38.086 1.00 49.41 227 PHE B C 1
ATOM 3300 O O . PHE B 1 194 ? 35.539 52.276 38.044 1.00 47.71 227 PHE B O 1
ATOM 3308 N N . VAL B 1 195 ? 37.636 52.987 37.643 1.00 51.74 228 VAL B N 1
ATOM 3309 C CA . VAL B 1 195 ? 38.103 51.732 37.092 1.00 54.72 228 VAL B CA 1
ATOM 3310 C C . VAL B 1 195 ? 38.752 50.960 38.233 1.00 57.78 228 VAL B C 1
ATOM 3311 O O . VAL B 1 195 ? 39.858 51.297 38.658 1.00 57.79 228 VAL B O 1
ATOM 3315 N N . ILE B 1 196 ? 38.049 49.954 38.748 1.00 61.24 229 ILE B N 1
ATOM 3316 C CA . ILE B 1 196 ? 38.587 49.119 39.818 1.00 65.37 229 ILE B CA 1
ATOM 3317 C C . ILE B 1 196 ? 39.336 47.985 39.124 1.00 67.79 229 ILE B C 1
ATOM 3318 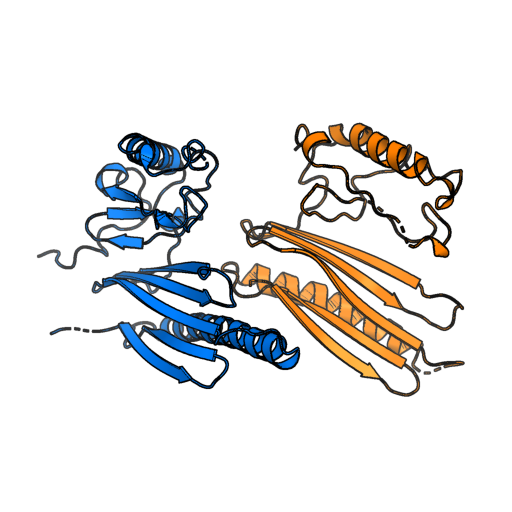O O . ILE B 1 196 ? 38.723 47.019 38.673 1.00 66.96 229 ILE B O 1
ATOM 3323 N N . PRO B 1 197 ? 40.672 48.091 39.030 1.00 71.25 230 PRO B N 1
ATOM 3324 C CA . PRO B 1 197 ? 41.508 47.075 38.383 1.00 73.57 230 PRO B CA 1
ATOM 3325 C C . PRO B 1 197 ? 41.076 45.648 38.693 1.00 75.36 230 PRO B C 1
ATOM 3326 O O . PRO B 1 197 ? 40.645 45.352 39.805 1.00 75.95 230 PRO B O 1
ATOM 3330 N N . TRP B 1 198 ? 41.191 44.773 37.696 1.00 76.62 231 TRP B N 1
ATOM 3331 C CA . TRP B 1 198 ? 40.803 43.370 37.831 1.00 77.93 231 TRP B CA 1
ATOM 3332 C C . TRP B 1 198 ? 41.535 42.637 38.952 1.00 78.02 231 TRP B C 1
ATOM 3333 O O . TRP B 1 198 ? 40.912 42.035 39.830 1.00 77.22 231 TRP B O 1
ATOM 3344 N N . ASN B 1 199 ? 42.861 42.684 38.906 1.00 79.01 232 ASN B N 1
ATOM 3345 C CA . ASN B 1 199 ? 43.682 42.025 39.910 1.00 79.46 232 ASN B CA 1
ATOM 3346 C C . ASN B 1 199 ? 43.090 42.149 41.299 1.00 79.20 232 ASN B C 1
ATOM 3347 O O . ASN B 1 199 ? 43.020 41.165 42.028 1.00 79.74 232 ASN B O 1
ATOM 3352 N N . VAL B 1 200 ? 42.641 43.350 41.651 1.00 78.96 233 VAL B N 1
ATOM 3353 C CA . VAL B 1 200 ? 42.085 43.600 42.976 1.00 78.96 233 VAL B CA 1
ATOM 3354 C C . VAL B 1 200 ? 40.695 43.034 43.258 1.00 80.09 233 VAL B C 1
ATOM 3355 O O . VAL B 1 200 ? 40.197 43.179 44.372 1.00 80.35 233 VAL B O 1
ATOM 3359 N N . ILE B 1 201 ? 40.051 42.403 42.280 1.00 81.38 234 ILE B N 1
ATOM 3360 C CA . ILE B 1 201 ? 38.725 41.857 42.551 1.00 83.42 234 ILE B CA 1
ATOM 3361 C C . ILE B 1 201 ? 38.396 40.509 41.922 1.00 85.25 234 ILE B C 1
ATOM 3362 O O . ILE B 1 201 ? 37.336 39.943 42.193 1.00 86.08 234 ILE B O 1
ATOM 3367 N N . GLU B 1 202 ? 39.284 39.983 41.088 1.00 86.61 235 GLU B N 1
ATOM 3368 C CA . GLU B 1 202 ? 39.013 38.694 40.464 1.00 87.59 235 GLU B CA 1
ATOM 3369 C C . GLU B 1 202 ? 38.836 37.570 41.481 1.00 87.48 235 GLU B C 1
ATOM 3370 O O . GLU B 1 202 ? 38.512 36.445 41.115 1.00 87.45 235 GLU B O 1
ATOM 3376 N N . LYS B 1 203 ? 39.044 37.869 42.757 1.00 87.84 236 LYS B N 1
ATOM 3377 C CA . LYS B 1 203 ? 38.885 36.853 43.790 1.00 88.60 236 LYS B CA 1
ATOM 3378 C C . LYS B 1 203 ? 37.406 36.640 44.096 1.00 88.67 236 LYS B C 1
ATOM 3379 O O . LYS B 1 203 ? 36.985 35.534 44.430 1.00 87.72 236 LYS B O 1
ATOM 3385 N N . PHE B 1 204 ? 36.622 37.709 43.982 1.00 89.28 237 PHE B N 1
ATOM 3386 C CA . PHE B 1 204 ? 35.191 37.654 44.273 1.00 89.24 237 PHE B CA 1
ATOM 3387 C C . PHE B 1 204 ? 34.382 37.379 43.008 1.00 89.15 237 PHE B C 1
ATOM 3388 O O . PHE B 1 204 ? 33.153 37.471 43.007 1.00 89.35 237 PHE B O 1
ATOM 3396 N N . LEU B 1 205 ? 35.083 37.027 41.937 1.00 88.78 238 LEU B N 1
ATOM 3397 C CA . LEU B 1 205 ? 34.449 36.751 40.658 1.00 89.30 238 LEU B CA 1
ATOM 3398 C C . LEU B 1 205 ? 33.561 35.513 40.682 1.00 89.01 238 LEU B C 1
ATOM 3399 O O . LEU B 1 205 ? 33.346 34.957 41.774 1.00 89.37 238 LEU B O 1
#

CATH classification: 3.30.565.40 (+1 more: 3.90.640.20)

Organism: Fervidobacterium nodosum (strain ATCC 35602 / DSM 5306 / Rt17-B1) (NCBI:txid381764)

Secondary structure (DSSP, 8-state):
----EEEEEEEEE-SSEEEEEEEEEE-S-S-HHHHHHHHHHHHHHHHHHHHHHHHHHHHHHHTT---S-EEEEEEEEEEEE-SSEEEEEEEEEEESSSSS-EEEEEEEEEETTTTEE--HHHHB-GGGHHHHHHHHHHHHHTTGGGS-TT---TTTS-GGGS--EE-SSEEE---TTTSS-GGG----EEEGGGTGGGBSS-SSSS-S---/--EEEEEEEEE-SSBEEEEEEEEE-S-S-HHHHHHHHHHHHHHHHHHHHHHHHHH---S-BEEEEEEEEEEE-SSEEEEEEEEEEESSSSS-EEEEEEEEEETTTTEE--GGGTS-GGGHHHHHHHHHHHHHTTTTTS-TT---TTT--GGGS--B--SSEEE---SSSSS-GGG----EEESTTTTT--

Foldseek 3Di:
DAAQKDWDWDWDDDFAETEIDTQIAGHPAPDVVLRVCVRVVSVVVRVVLVVVLVVLSVVCVVVPNQPGHKYWHWDKAWADGADQKTKIKIWTWIPSDDPGTFIDMAMWIAGRVVSDTDFQCQWFPPVCLVLVLVQVLVVCVVPVVFWDPVLNVSVVDDQRRFHWTAALQFIKTDAAPNTGHVVSVDIDTDGCVSRVVGTPDDSVSHDNDPD/DQKDWDWDWDDDWLETEIATAIAGHDAPPVVLRVVVRVVSVVVLVVLVVVLVVVSCHDGHWYWHWDKAWADDDAQKTKIKIKIWTDDPPVDIDIDIAIWIARSVVSDTDFQVNPFPPVCLVVQLVQVLVVCVVVVVQWDPPQNCSVVDDQRVFHWTAHAQGIKTDQAPNTGHVVSVDIGGDGCVSGVVRD

InterPro domains:
  IPR021729 Domain of unknown function DUF3298 [PF11738] (158-232)
  IPR025303 Deacetylase PdaC [PF13739] (47-139)
  IPR037126 PdaC/RsiV-like superfamily [G3DSA:3.90.640.20] (155-247)

Sequence (401 aa):
LRKVFEIVKSSTENEIVRIHVELPRLKYLKDSNFEEKFNSEVEEKIKKFVNEVKGIAQEDHDKDVQHTPYEAYVSVDVRYEGKDFLSFVVYYYQFTGGAHGITFFETYNIDLKNSKVLKLYDIIKEEAEDTIKSNILKQIEQNNTDFFPDAPNILKDDIFSREFTISKDGLIIYPHYDLAPYASGPEFVIPWNVIEKFLKYDILSLLKEGHKVFEIVKSSTENEIVRIHVELPRLKYLKDSNFEEKFNSEVEEKIKKFVNEVKGIAQQHTPYEAYVSVDVRYEGKDFLSFVVYYYQFTGGAHGITFFETYNIDLKNSKVLKLYDIIKEEAEDTIKSNILKQIEQNNTDFFPDAPNILKDDIFSREFTISKDGLIIYPHYDLAPYASGPEFVIPWNVIEKFL